Protein AF-A0A0C2MJY9-F1 (afdb_monomer_lite)

pLDDT: mean 87.03, std 12.55, range [32.28, 98.44]

Sequence (397 aa):
MEQVDMSFAERDRANSIAEFRLGKFTVQKLPELDRLFKSKSQKEQYEIYSFAIYNKSLPKELYQYFVQQLGSPLKNRQGSFDYVANQSDYYTIPFFEAIHSQNLTALQVFIDAIQASSDAERKQAQDIVYAAPAQWTGLEHTFAQPVDVNYERPTHPDSVIKQAELLLSAFPELAKTQTGAAIIDRTIQNADVRAMRLFAKYSQPGSEILTAASYVLGGETEDFVDILKKQPSLLRQQIDIGKYYSGSTNLIFYVVMFGKKDIIQQVIPRINWQDPELYYNKGNSLILAYAARRVKNAFHNASLETNKDAVEIFTLLLNTQLRNQPNIPDRQLWEIAADEFYRSHWPNTGERFNDEAIRSICHSDIGPQFLRYIDTLDKNDNEAVKSRVSGIKKACH

Organism: Thelohanellus kitauei (NCBI:txid669202)

Secondary structure (DSSP, 8-state):
-------HHHHHHHHHHHHT-GGG--GGGHHHHHHHHHTS-HHHHHHHHHHHHH-TTS-HHHHHHHHHHH--TT--TTS-S-TTTTT--GGGSHHHHHHHTT-HHHHHHHHHHHHTS-HHHHHHHHHHHHHS-HHHH-HHHHHSSPP--SS------HHHHHHHHHHHHH-GGGGB-TTS-BHHHHHHHTT-HHHHHHHTTT---SSHHHHHHHHHHHT-HHHHHHHHHH-GGGGGSEE---TTSSS-EEHHHHHHHH--HHHHHHHGGGS-TT-GGGEEGGGEEHHHHHHHHHHHHHHTT-SSS-HHHHHHHHHHHHHHHHHH-----HHHHHHIIIIISEE---TTS--EE-HHHHHHHHTSTTHHHHHHHHHHHTT---HHHHHHHHHHHHHH-

Structure (mmCIF, N/CA/C/O backbone):
data_AF-A0A0C2MJY9-F1
#
_entry.id   AF-A0A0C2MJY9-F1
#
loop_
_atom_site.group_PDB
_atom_site.id
_atom_site.type_symbol
_atom_site.label_atom_id
_atom_site.label_alt_id
_atom_site.label_comp_id
_atom_site.label_asym_id
_atom_site.label_entity_id
_atom_site.label_seq_id
_atom_site.pdbx_PDB_ins_code
_atom_site.Cartn_x
_atom_site.Cartn_y
_atom_site.Cartn_z
_atom_site.occupancy
_atom_site.B_iso_or_equiv
_atom_site.auth_seq_id
_atom_site.auth_comp_id
_atom_site.auth_asym_id
_atom_site.auth_atom_id
_atom_site.pdbx_PDB_model_num
ATOM 1 N N . MET A 1 1 ? 21.615 -17.658 37.527 1.00 35.75 1 MET A N 1
ATOM 2 C CA . MET A 1 1 ? 20.258 -17.509 36.969 1.00 35.75 1 MET A CA 1
ATOM 3 C C . MET A 1 1 ? 19.433 -16.901 38.088 1.00 35.75 1 MET A C 1
ATOM 5 O O . MET A 1 1 ? 19.021 -17.627 38.982 1.00 35.75 1 MET A O 1
ATOM 9 N N . GLU A 1 2 ? 19.383 -15.571 38.157 1.00 32.28 2 GLU A N 1
ATOM 10 C CA . GLU A 1 2 ? 18.676 -14.870 39.236 1.00 32.28 2 GLU A CA 1
ATOM 11 C C . GLU A 1 2 ? 17.177 -15.154 39.114 1.00 32.28 2 GLU A C 1
ATOM 13 O O . GLU A 1 2 ? 16.559 -14.856 38.091 1.00 32.28 2 GLU A O 1
ATOM 18 N N . GLN A 1 3 ? 16.604 -15.785 40.140 1.00 36.78 3 GLN A N 1
ATOM 19 C CA . GLN A 1 3 ? 15.161 -15.814 40.331 1.00 36.78 3 GLN A CA 1
ATOM 20 C C . GLN A 1 3 ? 14.728 -14.381 40.631 1.00 36.78 3 GLN A C 1
ATOM 22 O O . GLN A 1 3 ? 15.015 -13.857 41.703 1.00 36.78 3 GLN A O 1
ATOM 27 N N . VAL A 1 4 ? 14.062 -13.744 39.670 1.00 39.12 4 VAL A N 1
ATOM 28 C CA . VAL A 1 4 ? 13.346 -12.494 39.918 1.00 39.12 4 VAL A CA 1
ATOM 29 C C . VAL A 1 4 ? 12.222 -12.824 40.898 1.00 39.12 4 VAL A C 1
ATOM 31 O O . VAL A 1 4 ? 11.261 -13.515 40.551 1.00 39.12 4 VAL A O 1
ATOM 34 N N . ASP A 1 5 ? 12.388 -12.407 42.149 1.00 45.47 5 ASP A N 1
ATOM 35 C CA . ASP A 1 5 ? 11.431 -12.669 43.217 1.00 45.47 5 ASP A CA 1
ATOM 36 C C . ASP A 1 5 ? 10.202 -11.771 42.997 1.00 45.47 5 ASP A C 1
ATOM 38 O O . ASP A 1 5 ? 10.199 -10.590 43.336 1.00 45.47 5 ASP A O 1
ATOM 42 N N . MET A 1 6 ? 9.172 -12.315 42.338 1.00 52.69 6 MET A N 1
ATOM 43 C CA . MET A 1 6 ? 7.881 -11.632 42.172 1.00 52.69 6 MET A CA 1
ATOM 44 C C . MET A 1 6 ? 7.324 -11.234 43.538 1.00 52.69 6 MET A C 1
ATOM 46 O O . MET A 1 6 ? 7.248 -12.072 44.444 1.00 52.69 6 MET A O 1
ATOM 50 N N . SER A 1 7 ? 6.861 -9.991 43.653 1.00 65.75 7 SER A N 1
ATOM 51 C CA . SER A 1 7 ? 6.202 -9.506 44.864 1.00 65.75 7 SER A CA 1
ATOM 52 C C . SER A 1 7 ? 4.927 -10.306 45.166 1.00 65.75 7 SER A C 1
ATOM 54 O O . SER A 1 7 ? 4.311 -10.907 44.282 1.00 65.75 7 SER A O 1
ATOM 56 N N . PHE A 1 8 ? 4.491 -10.304 46.429 1.00 58.56 8 PHE A N 1
ATOM 57 C CA . PHE A 1 8 ? 3.276 -11.012 46.852 1.00 58.56 8 PHE A CA 1
ATOM 58 C C . PHE A 1 8 ? 2.037 -10.567 46.051 1.00 58.56 8 PHE A C 1
ATOM 60 O O . PHE A 1 8 ? 1.254 -11.399 45.605 1.00 58.56 8 PHE A O 1
ATOM 67 N N . ALA A 1 9 ? 1.925 -9.264 45.769 1.00 57.81 9 ALA A N 1
ATOM 68 C CA . ALA A 1 9 ? 0.845 -8.702 44.960 1.00 57.81 9 ALA A CA 1
ATOM 69 C C . ALA A 1 9 ? 0.880 -9.179 43.495 1.00 57.81 9 ALA A C 1
ATOM 71 O O . ALA A 1 9 ? -0.170 -9.408 42.898 1.00 57.81 9 ALA A O 1
ATOM 72 N N . GLU A 1 10 ? 2.067 -9.360 42.909 1.00 58.56 10 GLU A N 1
ATOM 73 C CA . GLU A 1 10 ? 2.211 -9.899 41.549 1.00 58.56 10 GLU A CA 1
ATOM 74 C C . GLU A 1 10 ? 1.902 -11.398 41.489 1.00 58.56 10 GLU A C 1
ATOM 76 O O . GLU A 1 10 ? 1.280 -11.849 40.525 1.00 58.56 10 GLU A O 1
ATOM 81 N N . ARG A 1 11 ? 2.261 -12.164 42.531 1.00 58.53 11 ARG A N 1
ATOM 82 C CA . ARG A 1 11 ? 1.883 -13.584 42.647 1.00 58.53 11 ARG A CA 1
ATOM 83 C C . ARG A 1 11 ? 0.377 -13.760 42.806 1.00 58.53 11 ARG A C 1
ATOM 85 O O . ARG A 1 11 ? -0.202 -14.566 42.083 1.00 58.53 11 ARG A O 1
ATOM 92 N N . ASP A 1 12 ? -0.265 -13.000 43.688 1.00 60.72 12 ASP A N 1
ATOM 93 C CA . ASP A 1 12 ? -1.720 -13.062 43.881 1.00 60.72 12 ASP A CA 1
ATOM 94 C C . ASP A 1 12 ? -2.476 -12.657 42.615 1.00 60.72 12 ASP A C 1
ATOM 96 O O . ASP A 1 12 ? -3.435 -13.321 42.218 1.00 60.72 12 ASP A O 1
ATOM 100 N N . ARG A 1 13 ? -1.984 -11.635 41.909 1.00 63.66 13 ARG A N 1
ATOM 101 C CA . ARG A 1 13 ? -2.496 -11.236 40.597 1.00 63.66 13 ARG A CA 1
ATOM 102 C C . ARG A 1 13 ? -2.381 -12.357 39.562 1.00 63.66 13 ARG A C 1
ATOM 104 O O . ARG A 1 13 ? -3.368 -12.693 38.907 1.00 63.66 13 ARG A O 1
ATOM 111 N N . ALA A 1 14 ? -1.199 -12.957 39.418 1.00 65.69 14 ALA A N 1
ATOM 112 C CA . ALA A 1 14 ? -0.974 -14.057 38.482 1.00 65.69 14 ALA A CA 1
ATOM 113 C C . ALA A 1 14 ? -1.850 -15.278 38.812 1.00 65.69 14 ALA A C 1
ATOM 115 O O . ALA A 1 14 ? -2.418 -15.891 37.907 1.00 65.69 14 ALA A O 1
ATOM 116 N N . ASN A 1 15 ? -2.023 -15.586 40.100 1.00 66.25 15 ASN A N 1
ATOM 117 C CA . ASN A 1 15 ? -2.886 -16.665 40.573 1.00 66.25 15 ASN A CA 1
ATOM 118 C C . ASN A 1 15 ? -4.373 -16.380 40.301 1.00 66.25 15 ASN A C 1
ATOM 120 O O . ASN A 1 15 ? -5.078 -17.271 39.824 1.00 66.25 15 ASN A O 1
ATOM 124 N N . SER A 1 16 ? -4.837 -15.144 40.530 1.00 65.25 16 SER A N 1
ATOM 125 C CA . SER A 1 16 ? -6.223 -14.726 40.264 1.00 65.25 16 SER A CA 1
ATOM 126 C C . SER A 1 16 ? -6.565 -14.836 38.775 1.00 65.25 16 SER A C 1
ATOM 128 O O . SER A 1 16 ? -7.633 -15.327 38.427 1.00 65.25 16 SER A O 1
ATOM 130 N N . ILE A 1 17 ? -5.636 -14.484 37.878 1.00 69.06 17 ILE A N 1
ATOM 131 C CA . ILE A 1 17 ? -5.809 -14.644 36.423 1.00 69.06 17 ILE A CA 1
ATOM 132 C C . ILE A 1 17 ? -5.738 -16.124 36.006 1.00 69.06 17 ILE A C 1
ATOM 134 O O . ILE A 1 17 ? -6.533 -16.581 35.179 1.00 69.06 17 ILE A O 1
ATOM 138 N N . ALA A 1 18 ? -4.811 -16.898 36.580 1.00 72.94 18 ALA A N 1
ATOM 139 C CA . ALA A 1 18 ? -4.643 -18.319 36.269 1.00 72.94 18 ALA A CA 1
ATOM 140 C C . ALA A 1 18 ? -5.887 -19.157 36.618 1.00 72.94 18 ALA A C 1
ATOM 142 O O . ALA A 1 18 ? -6.177 -20.142 35.929 1.00 72.94 18 ALA A O 1
ATOM 143 N N . GLU A 1 19 ? -6.652 -18.746 37.635 1.00 76.56 19 GLU A N 1
ATOM 144 C CA . GLU A 1 19 ? -7.914 -19.371 38.046 1.00 76.56 19 GLU A CA 1
ATOM 145 C C . GLU A 1 19 ? -8.946 -19.424 36.905 1.00 76.56 19 GLU A C 1
ATOM 147 O O . GLU A 1 19 ? -9.644 -20.426 36.749 1.00 76.56 19 GLU A O 1
ATOM 152 N N . PHE A 1 20 ? -8.968 -18.417 36.023 1.00 77.44 20 PHE A N 1
ATOM 153 C CA . PHE A 1 20 ? -9.896 -18.356 34.886 1.00 77.44 20 PHE A CA 1
ATOM 154 C C . PHE A 1 20 ? -9.552 -19.330 33.757 1.00 77.44 20 PHE A C 1
ATOM 156 O O . PHE A 1 20 ? -10.371 -19.542 32.862 1.00 77.44 20 PHE A O 1
ATOM 163 N N . ARG A 1 21 ? -8.348 -19.928 33.772 1.00 78.19 2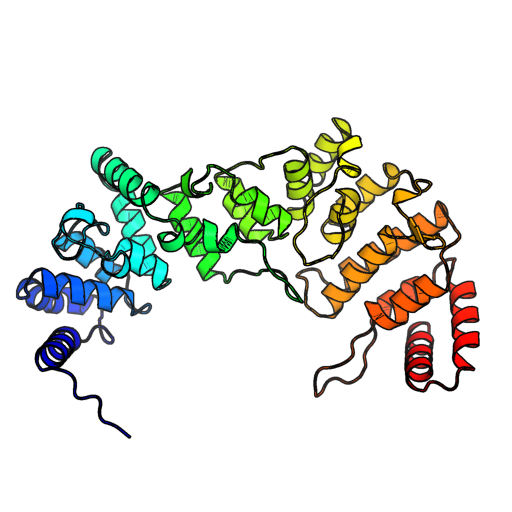1 ARG A N 1
ATOM 164 C CA . ARG A 1 21 ? -7.884 -20.935 32.797 1.00 78.19 21 ARG A CA 1
ATOM 165 C C . ARG A 1 21 ? -8.229 -20.571 31.347 1.00 78.19 21 ARG A C 1
ATOM 167 O O . ARG A 1 21 ? -8.611 -21.442 30.564 1.00 78.19 21 ARG A O 1
ATOM 174 N N . LEU A 1 22 ? -8.075 -19.295 30.982 1.00 79.19 22 LEU A N 1
ATOM 175 C CA . LEU A 1 22 ? -8.565 -18.747 29.712 1.00 79.19 22 LEU A CA 1
ATOM 176 C C . LEU A 1 22 ? -8.031 -19.506 28.488 1.00 79.19 22 LEU A C 1
ATOM 178 O O . LEU A 1 22 ? -8.773 -19.735 27.542 1.00 79.19 22 LEU A O 1
ATOM 182 N N . GLY A 1 23 ? -6.800 -20.027 28.536 1.00 74.06 23 GLY A N 1
ATOM 183 C CA . GLY A 1 23 ? -6.241 -20.877 27.471 1.00 74.06 23 GLY A CA 1
ATOM 184 C C . GLY A 1 23 ? -6.976 -22.208 27.217 1.00 74.06 23 GLY A C 1
ATOM 185 O O . GLY A 1 23 ? -6.663 -22.898 26.255 1.00 74.06 23 GLY A O 1
ATOM 186 N N . LYS A 1 24 ? -7.938 -22.590 28.066 1.00 80.69 24 LYS A N 1
ATOM 187 C CA . LYS A 1 24 ? -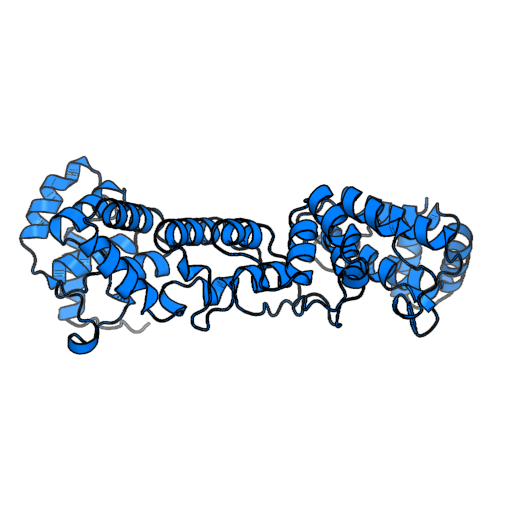8.819 -23.765 27.912 1.00 80.69 24 LYS A CA 1
ATOM 188 C C . LYS A 1 24 ? -10.301 -23.370 27.887 1.00 80.69 24 LYS A C 1
ATOM 190 O O . LYS A 1 24 ? -11.165 -24.209 28.190 1.00 80.69 24 LYS A O 1
ATOM 195 N N . PHE A 1 25 ? -10.592 -22.096 27.629 1.00 85.31 25 PHE A N 1
ATOM 196 C CA . PHE A 1 25 ? -11.954 -21.591 27.570 1.00 85.31 25 PHE A CA 1
ATOM 197 C C . PHE A 1 25 ? -12.706 -22.196 26.380 1.00 85.31 25 PHE A C 1
ATOM 199 O O . PHE A 1 25 ? -12.182 -22.318 25.276 1.00 85.31 25 PHE A O 1
ATOM 206 N N . THR A 1 26 ? -13.959 -22.556 26.627 1.00 85.19 26 THR A N 1
ATOM 207 C CA . THR A 1 26 ? -14.946 -22.964 25.626 1.00 85.19 26 THR A CA 1
ATOM 208 C C . THR A 1 26 ? -16.248 -22.250 25.967 1.00 85.19 26 THR A C 1
ATOM 210 O O . THR A 1 26 ? -16.519 -22.017 27.144 1.00 85.19 26 THR A O 1
ATOM 213 N N . VAL A 1 27 ? -17.092 -21.942 24.979 1.00 86.44 27 VAL A N 1
ATOM 214 C CA . VAL A 1 27 ? -18.352 -21.192 25.200 1.00 86.44 27 VAL A CA 1
ATOM 215 C C . VAL A 1 27 ? -19.245 -21.845 26.271 1.00 86.44 27 VAL A C 1
ATOM 217 O O . VAL A 1 27 ? -19.872 -21.162 27.070 1.00 86.44 27 VAL A O 1
ATOM 220 N N . GLN A 1 28 ? -19.226 -23.176 26.372 1.00 88.12 28 GLN A N 1
ATOM 221 C CA . GLN A 1 28 ? -19.952 -23.951 27.390 1.00 88.12 28 GLN A CA 1
ATOM 222 C C . GLN A 1 28 ? -19.535 -23.633 28.840 1.00 88.12 28 GLN A C 1
ATOM 224 O O . GLN A 1 28 ? -20.309 -23.874 29.760 1.00 88.12 28 GLN A O 1
ATOM 229 N N . LYS A 1 29 ? -18.329 -23.091 29.056 1.00 86.88 29 LYS A N 1
ATOM 230 C CA . LYS A 1 29 ? -17.807 -22.698 30.375 1.00 86.88 29 LYS A CA 1
ATOM 231 C C . LYS A 1 29 ? -18.149 -21.259 30.758 1.00 86.88 29 LYS A C 1
ATOM 233 O O . LYS A 1 29 ? -17.770 -20.822 31.841 1.00 86.88 29 LYS A O 1
ATOM 238 N N . LEU A 1 30 ? -18.865 -20.518 29.908 1.00 88.12 30 LEU A N 1
ATOM 239 C CA . LEU A 1 30 ? -19.247 -19.135 30.196 1.00 88.12 30 LEU A CA 1
ATOM 240 C C . LEU A 1 30 ? -20.010 -18.978 31.530 1.00 88.12 30 LEU A C 1
ATOM 242 O O . LEU A 1 30 ? -19.692 -18.037 32.245 1.00 88.12 30 LEU A O 1
ATOM 246 N N . PRO A 1 31 ? -20.922 -19.886 31.948 1.00 89.06 31 PRO A N 1
ATOM 247 C CA . PRO A 1 31 ? -21.583 -19.768 33.253 1.00 89.06 31 PRO A CA 1
ATOM 248 C C . PRO A 1 31 ? -20.632 -19.903 34.455 1.00 89.06 31 PRO A C 1
ATOM 250 O O . PRO A 1 31 ? -20.788 -19.207 35.456 1.00 89.06 31 PRO A O 1
ATOM 253 N N . GLU A 1 32 ? -19.634 -20.790 34.367 1.00 87.19 32 GLU A N 1
ATOM 254 C CA . GLU A 1 32 ? -18.610 -20.947 35.410 1.00 87.19 32 GLU A CA 1
ATOM 255 C C . GLU A 1 32 ? -17.721 -19.701 35.479 1.00 87.19 32 GLU A C 1
ATOM 257 O O . GLU A 1 32 ? -17.472 -19.174 36.567 1.00 87.19 32 GLU A O 1
ATOM 262 N N . LEU A 1 33 ? -17.309 -19.202 34.308 1.00 89.50 33 LEU A N 1
ATOM 263 C CA . LEU A 1 33 ? -16.560 -17.960 34.181 1.00 89.50 33 LEU A CA 1
ATOM 264 C C . LEU A 1 33 ? -17.351 -16.778 34.744 1.00 89.50 33 LEU A C 1
ATOM 266 O O . LEU A 1 33 ? -16.777 -15.996 35.489 1.00 89.50 33 LEU A O 1
ATOM 270 N N . ASP A 1 34 ? -18.652 -16.674 34.460 1.00 92.44 34 ASP A N 1
ATOM 271 C CA . ASP A 1 34 ? -19.498 -15.572 34.928 1.00 92.44 34 ASP A CA 1
ATOM 272 C C . ASP A 1 34 ? -19.571 -15.503 36.453 1.00 92.44 34 ASP A C 1
ATOM 274 O O . ASP A 1 34 ? -19.386 -14.439 37.046 1.00 92.44 34 ASP A O 1
ATOM 278 N N . ARG A 1 35 ? -19.761 -16.658 37.101 1.00 90.44 35 ARG A N 1
ATOM 279 C CA . ARG A 1 35 ? -19.775 -16.744 38.564 1.00 90.44 35 ARG A CA 1
ATOM 280 C C . ARG A 1 35 ? -18.451 -16.269 39.165 1.00 90.44 35 ARG A C 1
ATOM 282 O O . ARG A 1 35 ? -18.460 -15.499 40.124 1.00 90.44 35 ARG A O 1
ATOM 289 N N . LEU A 1 36 ? -17.324 -16.729 38.616 1.00 88.94 36 LEU A N 1
ATOM 290 C CA . LEU A 1 36 ? -15.995 -16.330 39.081 1.00 88.94 36 LEU A CA 1
ATOM 291 C C . LEU A 1 36 ? -15.747 -14.845 38.810 1.00 88.94 36 LEU A C 1
ATOM 293 O O . LEU A 1 36 ? -15.344 -14.125 39.715 1.00 88.94 36 LEU A O 1
ATOM 297 N N . PHE A 1 37 ? -16.056 -14.363 37.610 1.00 92.06 37 PHE A N 1
ATOM 298 C CA . PHE A 1 37 ? -15.829 -12.985 37.186 1.00 92.06 37 PHE A CA 1
ATOM 299 C C . PHE A 1 37 ? -16.582 -11.983 38.068 1.00 92.06 37 PHE A C 1
ATOM 301 O O . PHE A 1 37 ? -15.999 -11.007 38.540 1.00 92.06 37 PHE A O 1
ATOM 308 N N . LYS A 1 38 ? -17.850 -12.263 38.389 1.00 93.12 38 LYS A N 1
ATOM 309 C CA . LYS A 1 38 ? -18.675 -11.417 39.268 1.00 93.12 38 LYS A CA 1
ATOM 310 C C . LYS A 1 38 ? -18.222 -11.396 40.727 1.00 93.12 38 LYS A C 1
ATOM 312 O O . LYS A 1 38 ? -18.538 -10.444 41.430 1.00 93.12 38 LYS A O 1
ATOM 317 N N . SER A 1 39 ? -17.487 -12.410 41.187 1.00 90.56 39 SER A N 1
ATOM 318 C CA . SER A 1 39 ? -16.910 -12.411 42.540 1.00 90.56 39 SER A CA 1
ATOM 319 C C . SER A 1 39 ? -15.646 -11.557 42.684 1.00 90.56 39 SER A C 1
ATOM 321 O O . SER A 1 39 ? -15.198 -11.327 43.806 1.00 90.56 39 SER A O 1
ATOM 323 N N . LYS A 1 40 ? -15.060 -11.097 41.572 1.00 90.44 40 LYS A N 1
ATOM 324 C CA . LYS A 1 40 ? -13.832 -10.297 41.571 1.00 90.44 40 LYS A CA 1
ATOM 325 C C 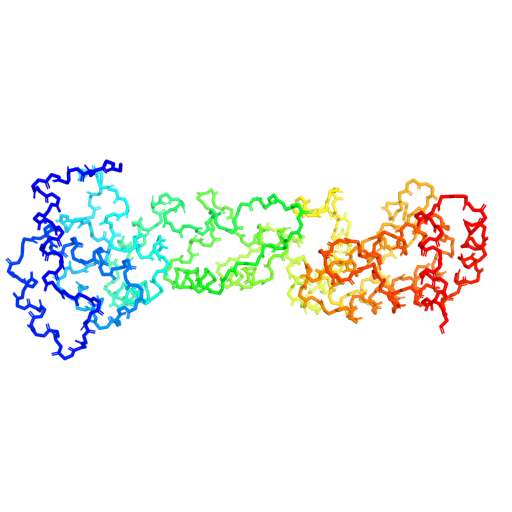. LYS A 1 40 ? -14.143 -8.810 41.704 1.00 90.44 40 LYS A C 1
ATOM 327 O O . LYS A 1 40 ? -15.217 -8.346 41.320 1.00 90.44 40 LYS A O 1
ATOM 332 N N . SER A 1 41 ? -13.180 -8.048 42.215 1.00 88.94 41 SER A N 1
ATOM 333 C CA . SER A 1 41 ? -13.252 -6.586 42.194 1.00 88.94 41 SER A CA 1
ATOM 334 C C . SER A 1 41 ? -13.234 -6.053 40.756 1.00 88.94 41 SER A C 1
ATOM 336 O O . SER A 1 41 ? -12.735 -6.709 39.842 1.00 88.94 41 SER A O 1
ATOM 338 N N . GLN A 1 42 ? -13.719 -4.827 40.540 1.00 87.06 42 GLN A N 1
ATOM 339 C CA . GLN A 1 42 ? -13.705 -4.195 39.213 1.00 87.06 42 GLN A CA 1
ATOM 340 C C . GLN A 1 42 ? -12.293 -4.152 38.603 1.00 87.06 42 GLN A C 1
ATOM 342 O O . GLN A 1 42 ? -12.112 -4.431 37.421 1.00 87.06 42 GLN A O 1
ATOM 347 N N . LYS A 1 43 ? -11.272 -3.858 39.417 1.00 84.38 43 LYS A N 1
ATOM 348 C CA . LYS A 1 43 ? -9.876 -3.845 38.964 1.00 84.38 43 LYS A CA 1
ATOM 349 C C . LYS A 1 43 ? -9.450 -5.218 38.439 1.00 84.38 43 LYS A C 1
ATOM 351 O O . LYS A 1 43 ? -8.900 -5.305 37.346 1.00 84.38 43 LYS A O 1
ATOM 356 N N . GLU A 1 44 ? -9.736 -6.281 39.186 1.00 87.38 44 GLU A N 1
ATOM 357 C CA . GLU A 1 44 ? -9.427 -7.655 38.774 1.00 87.38 44 GLU A CA 1
ATOM 358 C C . GLU A 1 44 ? -10.207 -8.067 37.517 1.00 87.38 44 GLU A C 1
ATOM 360 O O . GLU A 1 44 ? -9.635 -8.689 36.627 1.00 87.38 44 GLU A O 1
ATOM 365 N N . GLN A 1 45 ? -11.480 -7.674 37.396 1.00 91.12 45 GLN A N 1
ATOM 366 C CA . GLN A 1 45 ? -12.288 -7.907 36.193 1.00 91.12 45 GLN A CA 1
ATOM 367 C C . GLN A 1 45 ? -11.631 -7.315 34.939 1.00 91.12 45 GLN A C 1
ATOM 369 O O . GLN A 1 45 ? -11.524 -7.993 33.916 1.00 91.12 45 GLN A O 1
ATOM 374 N N . TYR A 1 46 ? -11.134 -6.080 35.023 1.00 89.19 46 TYR A N 1
ATOM 375 C CA . TYR A 1 46 ? -10.403 -5.459 33.918 1.00 89.19 46 TYR A CA 1
ATOM 376 C C . TYR A 1 46 ? -9.041 -6.109 33.662 1.00 89.19 46 TYR A C 1
ATOM 378 O O . TYR A 1 46 ? -8.630 -6.215 32.512 1.00 89.19 46 TYR A O 1
ATOM 386 N N . GLU A 1 47 ? -8.340 -6.590 34.689 1.00 86.06 47 GLU A N 1
ATOM 387 C CA . GLU A 1 47 ? -7.083 -7.322 34.490 1.00 86.06 47 GLU A CA 1
ATOM 388 C C . GLU A 1 47 ? -7.294 -8.654 33.755 1.00 86.06 47 GLU A C 1
ATOM 390 O O . GLU A 1 47 ? -6.501 -9.004 32.879 1.00 86.06 47 GLU A O 1
ATOM 395 N N . ILE A 1 48 ? -8.385 -9.365 34.053 1.00 89.88 48 ILE A N 1
ATOM 396 C CA . ILE A 1 48 ? -8.795 -10.578 33.329 1.00 89.88 48 ILE A CA 1
ATOM 397 C C . ILE A 1 48 ? -9.145 -10.238 31.876 1.00 89.88 48 ILE A C 1
ATOM 399 O O . ILE A 1 48 ? -8.754 -10.968 30.964 1.00 89.88 48 ILE A O 1
ATOM 403 N N . TYR A 1 49 ? -9.847 -9.123 31.656 1.00 91.62 49 TYR A N 1
ATOM 404 C CA . TYR A 1 49 ? -10.209 -8.648 30.323 1.00 91.62 49 TYR A CA 1
ATOM 405 C C . TYR A 1 49 ? -8.964 -8.321 29.481 1.00 91.62 49 TYR A C 1
ATOM 407 O O . TYR A 1 49 ? -8.803 -8.874 28.392 1.00 91.62 49 TYR A O 1
ATOM 415 N N . SER A 1 50 ? -8.038 -7.520 30.016 1.00 88.00 50 SER A N 1
ATOM 416 C CA . SER A 1 50 ? -6.737 -7.224 29.399 1.00 88.00 50 SER A CA 1
ATOM 417 C C . SER A 1 50 ? -5.963 -8.504 29.061 1.00 88.00 50 SER A C 1
ATOM 419 O O . SER A 1 50 ? -5.534 -8.713 27.926 1.00 88.00 50 SER A O 1
ATOM 421 N N . PHE A 1 51 ? -5.859 -9.444 30.007 1.00 88.12 51 PHE A N 1
ATOM 422 C CA . PHE A 1 51 ? -5.177 -10.718 29.765 1.00 88.12 51 PHE A CA 1
ATOM 423 C C . PHE A 1 51 ? -5.836 -11.544 28.646 1.00 88.12 51 PHE A C 1
ATOM 425 O O . PHE A 1 51 ? -5.150 -12.170 27.835 1.00 88.12 51 PHE A O 1
ATOM 432 N N . ALA A 1 52 ? -7.168 -11.534 28.563 1.00 91.69 52 ALA A N 1
ATOM 433 C CA . ALA A 1 52 ? -7.896 -12.196 27.486 1.00 91.69 52 ALA A CA 1
ATOM 434 C C . ALA A 1 52 ? -7.617 -11.564 26.110 1.00 91.69 52 ALA A C 1
ATOM 436 O O . ALA A 1 52 ? -7.600 -12.270 25.101 1.00 91.69 52 ALA A O 1
ATOM 437 N N . ILE A 1 53 ? -7.367 -10.255 26.041 1.00 93.31 53 ILE A N 1
ATOM 438 C CA . ILE A 1 53 ? -7.025 -9.564 24.790 1.00 93.31 53 ILE A CA 1
ATOM 439 C C . ILE A 1 53 ? -5.642 -9.991 24.281 1.00 93.31 53 ILE A C 1
ATOM 441 O O . ILE A 1 53 ? -5.480 -10.199 23.076 1.00 93.31 53 ILE A O 1
ATOM 445 N N . TYR A 1 54 ? -4.671 -10.228 25.166 1.00 88.38 54 TYR A N 1
ATOM 446 C CA . TYR A 1 54 ? -3.364 -10.766 24.763 1.00 88.38 54 TYR A CA 1
ATOM 447 C C . TYR A 1 54 ? -3.452 -12.176 24.163 1.00 88.38 54 TYR A C 1
ATOM 449 O O . TYR A 1 54 ? -2.662 -12.537 23.285 1.00 88.38 54 TYR A O 1
ATOM 457 N N . ASN A 1 55 ? -4.427 -12.983 24.591 1.00 87.44 55 ASN A N 1
ATOM 458 C CA . ASN A 1 55 ? -4.641 -14.311 24.031 1.00 87.44 55 ASN A CA 1
ATOM 459 C C . ASN A 1 55 ? -5.528 -14.264 22.774 1.00 87.44 55 ASN A C 1
ATOM 461 O O . ASN A 1 55 ? -6.749 -14.393 22.834 1.00 87.44 55 ASN A O 1
ATOM 465 N N . LYS A 1 56 ? -4.890 -14.182 21.604 1.00 87.69 56 LYS A N 1
ATOM 466 C CA . LYS A 1 56 ? -5.555 -14.077 20.290 1.00 87.69 56 LYS A CA 1
ATOM 467 C C . LYS A 1 56 ? -6.339 -15.324 19.848 1.00 87.69 56 LYS A C 1
ATOM 469 O O . LYS A 1 56 ? -6.950 -15.303 18.785 1.00 87.69 56 LYS A O 1
ATOM 474 N N . SER A 1 57 ? -6.297 -16.417 20.617 1.00 88.44 57 SER A N 1
ATOM 475 C CA . SER A 1 57 ? -7.028 -17.660 20.315 1.00 88.44 57 SER A CA 1
ATOM 476 C C . SER A 1 57 ? -8.425 -17.722 20.936 1.00 88.44 57 SER A C 1
ATOM 478 O O . SER A 1 57 ? -9.171 -18.665 20.672 1.00 88.44 57 SER A O 1
ATOM 480 N N . LEU A 1 58 ? -8.784 -16.745 21.775 1.00 91.94 58 LEU A N 1
ATOM 481 C CA . LEU A 1 58 ? -10.063 -16.765 22.474 1.00 91.94 58 LEU A CA 1
ATOM 482 C C . LEU A 1 58 ? -11.229 -16.434 21.529 1.00 91.94 58 LEU A C 1
ATOM 484 O O . LEU A 1 58 ? -11.085 -15.623 20.608 1.00 91.94 58 LEU A O 1
ATOM 488 N N . PRO A 1 59 ? -12.394 -17.065 21.745 1.00 93.94 59 PRO A N 1
ATOM 489 C CA . PRO A 1 59 ? -13.545 -16.907 20.870 1.00 93.94 59 PRO A CA 1
ATOM 490 C C . PRO A 1 59 ? -14.252 -15.565 21.112 1.00 93.94 59 PRO A C 1
ATOM 492 O O . PRO A 1 59 ? -14.229 -15.019 22.219 1.00 93.94 59 PRO A O 1
ATOM 495 N N . LYS A 1 60 ? -14.929 -15.052 20.077 1.00 96.00 60 LYS A N 1
ATOM 496 C CA . LYS A 1 60 ? -15.625 -13.752 20.109 1.00 96.00 60 LYS A CA 1
ATOM 497 C C . LYS A 1 60 ? -16.649 -13.639 21.242 1.00 96.00 60 LYS A C 1
ATOM 499 O O . LYS A 1 60 ? -16.819 -12.559 21.799 1.00 96.00 60 LYS A O 1
ATOM 504 N N . GLU A 1 61 ? -17.288 -14.747 21.612 1.00 96.12 61 GLU A N 1
ATOM 505 C CA . GLU A 1 61 ? -18.321 -14.822 22.646 1.00 96.12 61 GLU A CA 1
ATOM 506 C C . GLU A 1 61 ? -17.789 -14.373 24.012 1.00 96.12 61 GLU A C 1
ATOM 508 O O . GLU A 1 61 ? -18.525 -13.782 24.799 1.00 96.12 61 GLU A O 1
ATOM 513 N N . LEU A 1 62 ? -16.499 -14.594 24.289 1.00 95.38 62 LEU A N 1
ATOM 514 C CA . LEU A 1 62 ? -15.883 -14.126 25.528 1.00 95.38 62 LEU A CA 1
ATOM 515 C C . LEU A 1 62 ? -15.713 -12.599 25.536 1.00 95.38 62 LEU A C 1
ATOM 517 O O . LEU A 1 62 ? -15.988 -11.951 26.542 1.00 95.38 62 LEU A O 1
ATOM 521 N N . TYR A 1 63 ? -15.303 -12.006 24.414 1.00 96.94 63 TYR A N 1
ATOM 522 C CA . TYR A 1 63 ? -15.195 -10.548 24.302 1.00 96.94 63 TYR A CA 1
ATOM 523 C C . TYR A 1 63 ? -16.575 -9.881 24.342 1.00 96.94 63 TYR A C 1
ATOM 525 O O . TYR A 1 63 ? -16.740 -8.852 24.992 1.00 96.94 63 TYR A O 1
ATOM 533 N N . GLN A 1 64 ? -17.587 -10.502 23.727 1.00 97.25 64 GLN A N 1
ATOM 534 C CA . GLN A 1 64 ? -18.979 -10.052 23.816 1.00 97.25 64 GLN A CA 1
ATOM 535 C C . GLN A 1 64 ? -19.474 -10.079 25.264 1.00 97.25 64 GLN A C 1
ATOM 537 O O . GLN A 1 64 ? -20.100 -9.123 25.713 1.00 97.25 64 GLN A O 1
ATOM 542 N N . TYR A 1 65 ? -19.140 -11.137 26.009 1.00 96.56 65 TYR A N 1
ATOM 543 C CA . TYR A 1 65 ? -19.428 -11.224 27.436 1.00 96.56 65 TYR A CA 1
ATOM 544 C C . TYR A 1 65 ? -18.794 -10.067 28.222 1.00 96.56 65 TYR A C 1
ATOM 546 O O . TYR A 1 65 ? -19.488 -9.412 28.999 1.00 96.56 65 TYR A O 1
ATOM 554 N N . PHE A 1 66 ? -17.513 -9.756 27.999 1.00 96.25 66 PHE A N 1
ATOM 555 C CA . PHE A 1 66 ? -16.866 -8.644 28.703 1.00 96.25 66 PHE A CA 1
ATOM 556 C C . PHE A 1 66 ? -17.521 -7.295 28.402 1.00 96.25 66 PHE A C 1
ATOM 558 O O . PHE A 1 66 ? -17.780 -6.536 29.333 1.00 96.25 66 PHE A O 1
ATOM 565 N N . VAL A 1 67 ? -17.856 -7.015 27.138 1.00 96.69 67 VAL A N 1
ATOM 566 C CA . VAL A 1 67 ? -18.591 -5.795 26.763 1.00 96.69 67 VAL A CA 1
ATOM 567 C C . VAL A 1 67 ? -19.963 -5.741 27.445 1.00 96.69 67 VAL A C 1
ATOM 569 O O . VAL A 1 67 ? -20.362 -4.694 27.945 1.00 96.69 67 VAL A O 1
ATOM 572 N N . GLN A 1 68 ? -20.680 -6.865 27.534 1.00 95.38 68 GLN A N 1
ATOM 573 C CA . GLN A 1 68 ? -21.975 -6.923 28.222 1.00 95.38 68 GLN A CA 1
ATOM 574 C C . GLN A 1 68 ? -21.864 -6.656 29.729 1.00 95.38 68 GLN A C 1
ATOM 576 O O . GLN A 1 68 ? -22.749 -6.019 30.294 1.00 95.38 68 GLN A O 1
ATOM 581 N N . GLN A 1 69 ? -20.805 -7.140 30.389 1.00 95.00 69 GLN A N 1
ATOM 582 C CA . GLN A 1 69 ? -20.636 -6.967 31.838 1.00 95.00 69 GLN A CA 1
ATOM 583 C C . GLN A 1 69 ? -20.022 -5.617 32.226 1.00 95.00 69 GLN A C 1
ATOM 585 O O . GLN A 1 69 ? -20.406 -5.040 33.240 1.00 95.00 69 GLN A O 1
ATOM 590 N N . LEU A 1 70 ? -19.053 -5.119 31.453 1.00 94.00 70 LEU A N 1
ATOM 591 C CA . LEU A 1 70 ? -18.263 -3.929 31.794 1.00 94.00 70 LEU A CA 1
ATOM 592 C C . LEU A 1 70 ? -18.673 -2.675 31.002 1.00 94.00 70 LEU A C 1
ATOM 594 O O . LEU A 1 70 ? -18.282 -1.557 31.356 1.00 94.00 70 LEU A O 1
ATOM 598 N N . GLY A 1 71 ? -19.499 -2.839 29.968 1.00 92.88 71 GLY A N 1
ATOM 599 C CA . GLY A 1 71 ? -19.955 -1.772 29.087 1.00 92.88 71 GLY A CA 1
ATOM 600 C C . GLY A 1 71 ? -18.938 -1.434 27.998 1.00 92.88 71 GLY A C 1
ATOM 601 O O . GLY A 1 71 ? -18.252 -2.306 27.465 1.00 92.88 71 GLY A O 1
ATOM 602 N N . SER A 1 72 ? -18.867 -0.146 27.643 1.00 94.75 72 SER A N 1
ATOM 603 C CA . SER A 1 72 ? -18.022 0.341 26.546 1.00 94.75 72 SER A CA 1
ATOM 604 C C . SER A 1 72 ? -16.560 -0.126 26.677 1.00 94.75 72 SER A C 1
ATOM 606 O O . SER A 1 72 ? -15.954 0.087 27.731 1.00 94.75 72 SER A O 1
ATOM 608 N N . PRO A 1 73 ? -15.953 -0.673 25.603 1.00 96.31 73 PRO A N 1
ATOM 609 C CA . PRO A 1 73 ? -14.555 -1.117 25.595 1.00 96.31 73 PRO A CA 1
ATOM 610 C C . PRO A 1 73 ? -13.549 0.045 25.672 1.00 96.31 73 PRO A C 1
ATOM 612 O O . PRO A 1 73 ? -12.344 -0.187 25.744 1.00 96.31 73 PRO A O 1
ATOM 615 N N . LEU A 1 74 ? -14.029 1.292 25.643 1.00 96.31 74 LEU A N 1
ATOM 616 C CA . LEU A 1 74 ? -13.219 2.493 25.839 1.00 96.31 74 LEU A CA 1
ATOM 617 C C . LEU A 1 74 ? -13.087 2.878 27.318 1.00 96.31 74 LEU A C 1
ATOM 619 O O . LEU A 1 74 ? -12.278 3.727 27.654 1.00 96.31 74 LEU A O 1
ATOM 623 N N . LYS A 1 75 ? -13.841 2.269 28.235 1.00 93.62 75 LYS A N 1
ATOM 624 C CA . LYS A 1 75 ? -13.663 2.558 29.661 1.00 93.62 75 LYS A CA 1
ATOM 625 C C . LYS A 1 75 ? -12.307 2.049 30.155 1.00 93.62 75 LYS A C 1
ATOM 627 O O . LYS A 1 75 ? -11.872 0.956 29.797 1.00 93.62 75 LYS A O 1
ATOM 632 N N . ASN A 1 76 ? -11.653 2.838 31.004 1.00 89.56 76 ASN A N 1
ATOM 633 C CA . ASN A 1 76 ? -10.438 2.420 31.699 1.00 89.56 76 ASN A CA 1
ATOM 634 C C . ASN A 1 76 ? -10.750 1.407 32.818 1.00 89.56 76 ASN A C 1
ATOM 636 O O . ASN A 1 76 ? -11.906 1.071 33.077 1.00 89.56 76 ASN A O 1
ATOM 640 N N . ARG A 1 77 ? -9.719 0.965 33.547 1.00 86.56 77 ARG A N 1
ATOM 641 C CA . ARG A 1 77 ? -9.850 -0.018 34.641 1.00 86.56 77 ARG A CA 1
ATOM 642 C C . ARG A 1 77 ? -10.767 0.417 35.792 1.00 86.56 77 ARG A C 1
ATOM 644 O O . ARG A 1 77 ? -11.221 -0.429 36.558 1.00 86.56 77 ARG A O 1
ATOM 651 N N . GLN A 1 78 ? -11.041 1.715 35.923 1.00 85.75 78 GLN A N 1
ATOM 652 C CA . GLN A 1 78 ? -11.982 2.290 36.888 1.00 85.75 78 GLN A CA 1
ATOM 653 C C . GLN A 1 78 ? -13.411 2.407 36.325 1.00 85.75 78 GLN A C 1
ATOM 655 O O . GLN A 1 78 ? -14.315 2.881 37.010 1.00 85.75 78 GLN A O 1
ATOM 660 N N . GLY A 1 79 ? -13.653 1.976 35.084 1.00 87.75 79 GLY A N 1
ATOM 661 C CA . GLY A 1 79 ? -14.950 2.093 34.418 1.00 87.75 79 GLY A CA 1
ATOM 662 C C . GLY A 1 79 ? -15.274 3.510 33.935 1.00 87.75 79 GLY A C 1
ATOM 663 O O . GLY A 1 79 ? -16.447 3.813 33.706 1.00 87.75 79 GLY A O 1
ATOM 664 N N . SER A 1 80 ? -14.262 4.372 33.799 1.00 89.81 80 SER A N 1
ATOM 665 C CA . SER A 1 80 ? -14.398 5.789 33.456 1.00 89.81 80 SER A CA 1
ATOM 666 C C . SER A 1 80 ? -13.809 6.112 32.080 1.00 89.81 80 SER A C 1
ATOM 668 O O . SER A 1 80 ? -12.926 5.413 31.583 1.00 89.81 80 SER A O 1
ATOM 670 N N . PHE A 1 81 ? -14.297 7.201 31.485 1.00 91.31 81 PHE A N 1
ATOM 671 C CA . PHE A 1 81 ? -13.730 7.822 30.284 1.00 91.31 81 PHE A CA 1
ATOM 672 C C . PHE A 1 81 ? -12.741 8.956 30.612 1.00 91.31 81 PHE A C 1
ATOM 674 O O . PHE A 1 81 ? -12.088 9.481 29.715 1.00 91.31 81 PHE A O 1
ATOM 681 N N . ASP A 1 82 ? -12.619 9.350 31.886 1.00 88.88 82 ASP A N 1
ATOM 682 C CA . ASP A 1 82 ? -11.687 10.396 32.320 1.00 88.88 82 ASP A CA 1
ATOM 683 C C . ASP A 1 82 ? -10.282 9.814 32.517 1.00 88.88 82 ASP A C 1
ATOM 685 O O . ASP A 1 82 ? -9.893 9.402 33.613 1.00 88.88 82 ASP A O 1
ATOM 689 N N . TYR A 1 83 ? -9.525 9.713 31.427 1.00 88.81 83 TYR A N 1
ATOM 690 C CA . TYR A 1 83 ? -8.185 9.127 31.455 1.00 88.81 83 TYR A CA 1
ATOM 691 C C . TYR A 1 83 ? -7.166 10.021 32.160 1.00 88.81 83 TYR A C 1
ATOM 693 O O . TYR A 1 83 ? -6.220 9.506 32.750 1.00 88.81 83 TYR A O 1
ATOM 701 N N . VAL A 1 84 ? -7.357 11.343 32.128 1.00 84.62 84 VAL A N 1
ATOM 702 C CA . VAL A 1 84 ? -6.417 12.303 32.719 1.00 84.62 84 VAL A CA 1
ATOM 703 C C . VAL A 1 84 ? -6.517 12.265 34.238 1.00 84.62 84 VAL A C 1
ATOM 705 O O . VAL A 1 84 ? -5.501 12.054 34.902 1.00 84.62 84 VAL A O 1
ATOM 708 N N . ALA A 1 85 ? -7.725 12.390 34.799 1.00 84.44 85 ALA A N 1
ATOM 709 C CA . ALA A 1 85 ? -7.906 12.344 36.250 1.00 84.44 85 ALA A CA 1
ATOM 710 C C . ALA A 1 85 ? -7.500 10.984 36.835 1.00 84.44 85 ALA A C 1
ATOM 712 O O . ALA A 1 85 ? -6.971 10.913 37.943 1.00 84.44 85 ALA A O 1
ATOM 713 N N . ASN A 1 86 ? -7.690 9.910 36.065 1.00 82.62 86 ASN A N 1
ATOM 714 C CA . ASN A 1 86 ? -7.314 8.557 36.467 1.00 82.62 86 ASN A CA 1
ATOM 715 C C . ASN A 1 86 ? -5.867 8.179 36.118 1.00 82.62 86 ASN A C 1
ATOM 717 O O . ASN A 1 86 ? -5.499 7.026 36.338 1.00 82.62 86 ASN A O 1
ATOM 721 N N . GLN A 1 87 ? -5.071 9.095 35.546 1.00 82.94 87 GLN A N 1
ATOM 722 C CA . GLN A 1 87 ? -3.691 8.844 35.100 1.00 82.94 87 GLN A CA 1
ATOM 723 C C . GLN A 1 87 ? -3.569 7.544 34.281 1.00 82.94 87 GLN A C 1
ATOM 725 O O . GLN A 1 87 ? -2.677 6.724 34.493 1.00 82.94 87 GLN A O 1
ATOM 730 N N . SER A 1 88 ? -4.538 7.309 33.397 1.00 81.69 88 SER A N 1
ATOM 731 C CA . SER A 1 88 ? -4.671 6.046 32.677 1.00 81.69 88 SER A CA 1
ATOM 732 C C . SER A 1 88 ? -3.635 5.931 31.566 1.00 81.69 88 SER A C 1
ATOM 734 O O . SER A 1 88 ? -3.460 6.843 30.760 1.00 81.69 88 SER A O 1
ATOM 736 N N . ASP A 1 89 ? -3.003 4.765 31.490 1.00 83.88 89 ASP A N 1
ATOM 737 C CA . ASP A 1 89 ? -2.222 4.349 30.331 1.00 83.88 89 ASP A CA 1
ATOM 738 C C . ASP A 1 89 ? -3.171 3.731 29.291 1.00 83.88 89 ASP A C 1
ATOM 740 O O . ASP A 1 89 ? -4.036 2.919 29.634 1.00 83.88 89 ASP A O 1
ATOM 744 N N . TYR A 1 90 ? -3.025 4.102 28.019 1.00 85.12 90 TYR A N 1
ATOM 745 C CA . TYR A 1 90 ? -3.839 3.567 26.926 1.00 85.12 90 TYR A CA 1
ATOM 746 C C . TYR A 1 90 ? -3.664 2.046 26.765 1.00 85.12 90 TYR A C 1
ATOM 748 O O . TYR A 1 90 ? -4.609 1.385 26.342 1.00 85.12 90 TYR A O 1
ATOM 756 N N . TYR A 1 91 ? -2.542 1.456 27.211 1.00 83.00 91 TYR A N 1
ATOM 757 C CA . TYR A 1 91 ? -2.385 -0.008 27.314 1.00 83.00 91 TYR A CA 1
ATOM 758 C C . TYR A 1 91 ? -3.342 -0.671 28.314 1.00 83.00 91 TYR A C 1
ATOM 760 O O . TYR A 1 91 ? -3.426 -1.891 28.377 1.00 83.00 91 TYR A O 1
ATOM 768 N N . THR A 1 92 ? -4.049 0.111 29.128 1.00 84.25 92 THR A N 1
ATOM 769 C CA . THR A 1 92 ? -5.005 -0.389 30.125 1.00 84.25 92 THR A CA 1
ATOM 770 C C . THR A 1 92 ? -6.461 -0.216 29.705 1.00 84.25 92 THR A C 1
ATOM 772 O O . THR A 1 92 ? -7.362 -0.582 30.463 1.00 84.25 92 THR A O 1
ATOM 775 N N . ILE A 1 93 ? -6.688 0.343 28.514 1.00 93.38 93 ILE A N 1
ATOM 776 C CA . ILE A 1 93 ? -8.007 0.537 27.920 1.00 93.38 93 ILE A CA 1
ATOM 777 C C . ILE A 1 93 ? -8.225 -0.585 26.891 1.00 93.38 93 ILE A C 1
ATOM 779 O O . ILE A 1 93 ? -7.471 -0.644 25.913 1.00 93.38 93 ILE A O 1
ATOM 783 N N . PRO A 1 94 ? -9.257 -1.438 27.048 1.00 95.88 94 PRO A N 1
ATOM 784 C CA . PRO A 1 94 ? -9.452 -2.631 26.219 1.00 95.88 94 PRO A CA 1
ATOM 785 C C . PRO A 1 94 ? -9.391 -2.371 24.709 1.00 95.88 94 PRO A C 1
ATOM 787 O O . PRO A 1 94 ? -8.752 -3.120 23.971 1.00 95.88 94 PRO A O 1
ATOM 790 N N . PHE A 1 95 ? -10.015 -1.287 24.238 1.00 97.25 95 PHE A N 1
ATOM 791 C CA . PHE A 1 95 ? -10.021 -0.929 22.820 1.00 97.25 95 PHE A CA 1
ATOM 792 C C . PHE A 1 95 ? -8.609 -0.718 22.247 1.00 97.25 95 PHE A C 1
ATOM 794 O O . PHE A 1 95 ? -8.250 -1.338 21.246 1.00 97.25 95 PHE A O 1
ATOM 801 N N . PHE A 1 96 ? -7.785 0.111 22.894 1.00 96.00 96 PHE A N 1
ATOM 802 C CA . PHE A 1 96 ? -6.422 0.399 22.434 1.00 96.00 96 PHE A CA 1
ATOM 803 C C . PHE A 1 96 ? -5.473 -0.781 22.674 1.00 96.00 96 PHE A C 1
ATOM 805 O O . PHE A 1 96 ? -4.590 -1.047 21.858 1.00 96.00 96 PHE A O 1
ATOM 812 N N . GLU A 1 97 ? -5.698 -1.554 23.736 1.00 93.94 97 GLU A N 1
ATOM 813 C CA . GLU A 1 97 ? -4.963 -2.789 24.004 1.00 93.94 97 GLU A CA 1
ATOM 814 C C . GLU A 1 97 ? -5.202 -3.850 22.915 1.00 93.94 97 GLU A C 1
ATOM 816 O O . GLU A 1 97 ? -4.264 -4.552 22.529 1.00 93.94 97 GLU A O 1
ATOM 821 N N . ALA A 1 98 ? -6.414 -3.934 22.350 1.00 96.25 98 ALA A N 1
ATOM 822 C CA . ALA A 1 98 ? -6.715 -4.832 21.233 1.00 96.25 98 ALA A CA 1
ATOM 823 C C . ALA A 1 98 ? -6.009 -4.423 19.932 1.00 96.25 98 ALA A C 1
ATOM 825 O O . ALA A 1 98 ? -5.525 -5.299 19.210 1.00 96.25 98 ALA A O 1
ATOM 826 N N . ILE A 1 99 ? -5.896 -3.115 19.667 1.00 95.56 99 ILE A N 1
ATOM 827 C CA . ILE A 1 99 ? -5.115 -2.567 18.544 1.00 95.56 99 ILE A CA 1
ATOM 828 C C . ILE A 1 99 ? -3.633 -2.904 18.729 1.00 95.56 99 ILE A C 1
ATOM 830 O O . ILE A 1 99 ? -3.004 -3.465 17.831 1.00 95.56 99 ILE A O 1
ATOM 834 N N . HIS A 1 100 ? -3.077 -2.610 19.906 1.00 92.12 100 HIS A N 1
ATOM 835 C CA . HIS A 1 100 ? -1.673 -2.878 20.211 1.00 92.12 100 HIS A CA 1
ATOM 836 C C . HIS A 1 100 ? -1.340 -4.373 20.126 1.00 92.12 100 HIS A C 1
ATOM 838 O O . HIS A 1 100 ? -0.354 -4.773 19.509 1.00 92.12 100 HIS A O 1
ATOM 844 N N . SER A 1 101 ? -2.208 -5.214 20.690 1.00 91.25 101 SER A N 1
ATOM 845 C CA . SER A 1 101 ? -2.054 -6.669 20.676 1.00 91.25 101 SER A CA 1
ATOM 846 C C . SER A 1 101 ? -2.365 -7.287 19.312 1.00 91.25 101 SER A C 1
ATOM 848 O O . SER A 1 101 ? -2.196 -8.495 19.147 1.00 91.25 101 SER A O 1
ATOM 850 N N . GLN A 1 102 ? -2.815 -6.509 18.320 1.00 92.75 102 GLN A N 1
ATOM 851 C CA . GLN A 1 102 ? -3.272 -6.992 17.012 1.00 92.75 102 GLN A CA 1
ATOM 852 C C . GLN A 1 102 ? -4.294 -8.135 17.134 1.00 92.75 102 GLN A C 1
ATOM 854 O O . GLN A 1 102 ? -4.202 -9.155 16.442 1.00 92.75 102 GLN A O 1
ATOM 859 N N . ASN A 1 103 ? -5.231 -8.014 18.076 1.00 95.56 103 ASN A N 1
ATOM 860 C CA . ASN A 1 103 ? -6.284 -9.001 18.288 1.00 95.56 103 ASN A CA 1
ATOM 861 C C . ASN A 1 103 ? -7.532 -8.603 17.490 1.00 95.56 103 ASN A C 1
ATOM 863 O O . ASN A 1 103 ? -8.422 -7.915 17.989 1.00 95.56 103 ASN A O 1
ATOM 867 N N . LEU A 1 104 ? -7.585 -9.053 16.233 1.00 96.88 104 LEU A N 1
ATOM 868 C CA . LEU A 1 104 ? -8.669 -8.720 15.302 1.00 96.88 104 LEU A CA 1
ATOM 869 C C . LEU A 1 104 ? -10.045 -9.193 15.788 1.00 96.88 104 LEU A C 1
ATOM 871 O O . LEU A 1 104 ? -11.037 -8.516 15.539 1.00 96.88 104 LEU A O 1
ATOM 875 N N . THR A 1 105 ? -10.113 -10.326 16.494 1.00 97.31 105 THR A N 1
ATOM 876 C CA . THR A 1 105 ? -11.373 -10.865 17.026 1.00 97.31 105 THR A CA 1
ATOM 877 C C . THR A 1 105 ? -11.950 -9.946 18.099 1.00 97.31 105 THR A C 1
ATOM 879 O O . THR A 1 105 ? -13.130 -9.606 18.041 1.00 97.31 105 THR A O 1
ATOM 882 N N . ALA A 1 106 ? -11.123 -9.518 19.058 1.00 97.88 106 ALA A N 1
ATOM 883 C CA . ALA A 1 106 ? -11.540 -8.574 20.093 1.00 97.88 106 ALA A CA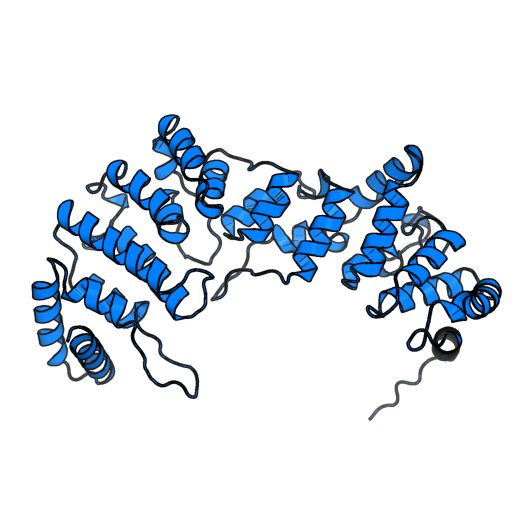 1
ATOM 884 C C . ALA A 1 106 ? -11.915 -7.216 19.482 1.00 97.88 106 ALA A C 1
ATOM 886 O O . ALA A 1 106 ? -12.989 -6.690 19.761 1.00 97.88 106 ALA A O 1
ATOM 887 N N . LEU A 1 107 ? -11.071 -6.690 18.587 1.00 98.06 107 LEU A N 1
ATOM 888 C CA . LEU A 1 107 ? -11.297 -5.396 17.946 1.00 98.06 107 LEU A CA 1
ATOM 889 C C . LEU A 1 107 ? -12.604 -5.360 17.139 1.00 98.06 107 LEU A C 1
ATOM 891 O O . LEU A 1 107 ? -13.348 -4.389 17.253 1.00 98.06 107 LEU A O 1
ATOM 895 N N . GLN A 1 108 ? -12.917 -6.418 16.380 1.00 98.31 108 GLN A N 1
ATOM 896 C CA . GLN A 1 108 ? -14.193 -6.531 15.666 1.00 98.31 108 GLN A CA 1
ATOM 897 C C . GLN A 1 108 ? -15.376 -6.460 16.635 1.00 98.31 108 GLN A C 1
ATOM 899 O O . GLN A 1 108 ? -16.278 -5.657 16.431 1.00 98.31 108 GLN A O 1
ATOM 904 N N . VAL A 1 109 ? -15.353 -7.246 17.718 1.00 98.44 109 VAL A N 1
ATOM 905 C CA . VAL A 1 109 ? -16.427 -7.235 18.726 1.00 98.44 109 VAL A CA 1
ATOM 906 C C . VAL A 1 109 ? -16.605 -5.845 19.336 1.00 98.44 109 VAL A C 1
ATOM 908 O O . VAL A 1 109 ? -17.732 -5.414 19.579 1.00 98.44 109 VAL A O 1
ATOM 911 N N . PHE A 1 110 ? -15.508 -5.131 19.583 1.00 98.31 110 PHE A N 1
ATOM 912 C CA . PHE A 1 110 ? -15.552 -3.791 20.161 1.00 98.31 110 PHE A CA 1
ATOM 913 C C . PHE A 1 110 ? -16.133 -2.767 19.190 1.00 98.31 110 PHE A C 1
ATOM 915 O O . PHE A 1 110 ? -16.945 -1.938 19.597 1.00 98.31 110 PHE A O 1
ATOM 922 N N . ILE A 1 111 ? -15.760 -2.842 17.913 1.00 98.19 111 ILE A N 1
ATOM 923 C CA . ILE A 1 111 ? -16.323 -1.993 16.861 1.00 98.19 111 ILE A CA 1
ATOM 924 C C . ILE A 1 111 ? -17.811 -2.277 16.669 1.00 98.19 111 ILE A C 1
ATOM 926 O O . ILE A 1 111 ? -18.593 -1.329 16.660 1.00 98.19 111 ILE A O 1
ATOM 930 N N . ASP A 1 112 ? -18.213 -3.548 16.606 1.00 98.06 112 ASP A N 1
ATOM 931 C CA . ASP A 1 112 ? -19.620 -3.940 16.474 1.00 98.06 112 ASP A CA 1
ATOM 932 C C . ASP A 1 112 ? -20.452 -3.376 17.634 1.00 98.06 112 ASP A C 1
ATOM 934 O O . ASP A 1 112 ? -21.532 -2.822 17.429 1.00 98.06 112 ASP A O 1
ATOM 938 N N . ALA A 1 113 ? -19.926 -3.462 18.861 1.00 97.44 113 ALA A N 1
ATOM 939 C CA . ALA A 1 113 ? -20.579 -2.916 20.046 1.00 97.44 113 ALA A CA 1
ATOM 940 C C . ALA A 1 113 ? -20.720 -1.387 19.993 1.00 97.44 113 ALA A C 1
ATOM 942 O O . ALA A 1 113 ? -21.771 -0.855 20.345 1.00 97.44 113 ALA A O 1
ATOM 943 N N . ILE A 1 114 ? -19.687 -0.675 19.530 1.00 96.88 114 ILE A N 1
ATOM 944 C CA . ILE A 1 114 ? -19.736 0.782 19.356 1.00 96.88 114 ILE A CA 1
ATOM 945 C C . ILE A 1 114 ? -20.745 1.147 18.261 1.00 96.88 114 ILE A C 1
ATOM 947 O O . ILE A 1 114 ? -21.590 2.012 18.472 1.00 96.88 114 ILE A O 1
ATOM 951 N N . GLN A 1 115 ? -20.720 0.475 17.112 1.00 95.56 115 GLN A N 1
ATOM 952 C CA . GLN A 1 115 ? -21.635 0.755 16.004 1.00 95.56 115 GLN A CA 1
ATOM 953 C C . GLN A 1 115 ? -23.098 0.479 16.374 1.00 95.56 115 GLN A C 1
ATOM 955 O O . GLN A 1 115 ? -23.970 1.252 15.977 1.00 95.56 115 GLN A O 1
ATOM 960 N N . ALA A 1 116 ? -23.365 -0.552 17.181 1.00 95.44 116 ALA A N 1
ATOM 961 C CA . ALA A 1 116 ? -24.701 -0.888 17.673 1.00 95.44 116 ALA A CA 1
ATOM 962 C C . ALA A 1 116 ? -25.212 0.020 18.813 1.00 95.44 116 ALA A C 1
ATOM 964 O O . ALA A 1 116 ? -26.384 -0.078 19.180 1.00 95.44 116 ALA A O 1
ATOM 965 N N . SER A 1 117 ? -24.364 0.887 19.379 1.00 95.25 117 SER A N 1
ATOM 966 C CA . SER A 1 117 ? -24.720 1.773 20.498 1.00 95.25 117 SER A CA 1
ATOM 967 C C . SER A 1 117 ? -25.605 2.960 20.078 1.00 95.25 117 SER A C 1
ATOM 969 O O . SER A 1 117 ? -25.942 3.134 18.903 1.00 95.25 117 SER A O 1
ATOM 971 N N . SER A 1 118 ? -26.032 3.783 21.037 1.00 96.50 118 SER A N 1
ATOM 972 C CA . SER A 1 118 ? -26.788 5.009 20.744 1.00 96.50 118 SER A CA 1
ATOM 973 C C . SER A 1 118 ? -25.937 6.060 20.010 1.00 96.50 118 SER A C 1
ATOM 975 O O . SER A 1 118 ? -24.710 6.023 20.048 1.00 96.50 118 SER A O 1
ATOM 977 N N . ASP A 1 119 ? -26.570 7.052 19.370 1.00 96.31 119 ASP A N 1
ATOM 978 C CA . ASP A 1 119 ? -25.843 8.162 18.722 1.00 96.31 119 ASP A CA 1
ATOM 979 C C . ASP A 1 119 ? -24.919 8.914 19.689 1.00 96.31 119 ASP A C 1
ATOM 981 O O . ASP A 1 119 ? -23.811 9.304 19.320 1.00 96.31 119 ASP A O 1
ATOM 985 N N . ALA A 1 120 ? -25.358 9.098 20.938 1.00 96.31 120 ALA A N 1
ATOM 986 C CA . ALA A 1 120 ? -24.571 9.766 21.968 1.00 96.31 120 ALA A CA 1
ATOM 987 C C . ALA A 1 120 ? -23.322 8.955 22.348 1.00 96.31 120 ALA A C 1
ATOM 989 O O . ALA A 1 120 ? -22.236 9.520 22.468 1.00 96.31 120 ALA A O 1
ATOM 990 N N . GLU A 1 121 ? -23.457 7.635 22.486 1.00 94.94 121 GLU A N 1
ATOM 991 C CA . GLU A 1 121 ? -22.337 6.736 22.785 1.00 94.94 121 GLU A CA 1
ATOM 992 C C . GLU A 1 121 ? -21.374 6.615 21.601 1.00 94.94 121 GLU A C 1
ATOM 994 O O . GLU A 1 121 ? -20.159 6.666 21.797 1.00 94.94 121 GLU A O 1
ATOM 999 N N . ARG A 1 122 ? -21.890 6.544 20.366 1.00 95.94 122 ARG A N 1
ATOM 1000 C CA . ARG A 1 122 ? -21.065 6.600 19.149 1.00 95.94 122 ARG A CA 1
ATOM 1001 C C . ARG A 1 122 ? -20.265 7.891 19.073 1.00 95.94 122 ARG A C 1
ATOM 1003 O O . ARG A 1 122 ? -19.068 7.842 18.799 1.00 95.94 122 ARG A O 1
ATOM 1010 N N . LYS A 1 123 ? -20.900 9.033 19.345 1.00 96.19 123 LYS A N 1
ATOM 1011 C CA . LYS A 1 123 ? -20.217 10.328 19.360 1.00 96.19 123 LYS A CA 1
ATOM 1012 C C . LYS A 1 123 ? -19.143 10.386 20.445 1.00 96.19 123 LYS A C 1
ATOM 1014 O O . LYS A 1 123 ? -18.019 10.771 20.154 1.00 96.19 123 LYS A O 1
ATOM 1019 N N . GLN A 1 124 ? -19.443 9.923 21.658 1.00 95.69 124 GLN A N 1
ATOM 1020 C CA . GLN A 1 124 ? -18.447 9.839 22.727 1.00 95.69 124 GLN A CA 1
ATOM 1021 C C . GLN A 1 124 ? -17.262 8.943 22.335 1.00 95.69 124 GLN A C 1
ATOM 1023 O O . GLN A 1 124 ? -16.113 9.292 22.597 1.00 95.69 124 GLN A O 1
ATOM 1028 N N . ALA A 1 125 ? -17.519 7.806 21.681 1.00 96.94 125 ALA A N 1
ATOM 1029 C CA . ALA A 1 125 ? -16.465 6.930 21.184 1.00 96.94 125 ALA A CA 1
ATOM 1030 C C . ALA A 1 125 ? -15.595 7.615 20.119 1.00 96.94 125 ALA A C 1
ATOM 1032 O O . ALA A 1 125 ? -14.372 7.509 20.175 1.00 96.94 125 ALA A O 1
ATOM 1033 N N . GLN A 1 126 ? -16.211 8.344 19.185 1.00 96.31 126 GLN A N 1
ATOM 1034 C CA . GLN A 1 126 ? -15.502 9.145 18.184 1.00 96.31 126 GLN A CA 1
ATOM 1035 C C . GLN A 1 126 ? -14.626 10.216 18.838 1.00 96.31 126 GLN A C 1
ATOM 1037 O O . GLN A 1 126 ? -13.436 10.277 18.542 1.00 96.31 126 GLN A O 1
ATOM 1042 N N . ASP A 1 127 ? -15.180 10.999 19.766 1.00 95.19 127 ASP A N 1
ATOM 1043 C CA . ASP A 1 127 ? -14.451 12.060 20.469 1.00 95.19 127 ASP A CA 1
ATOM 1044 C C . ASP A 1 127 ? -13.215 11.498 21.195 1.00 95.19 127 ASP A C 1
ATOM 1046 O O . ASP A 1 127 ? -12.127 12.065 21.115 1.00 95.19 127 ASP A O 1
ATOM 1050 N N . ILE A 1 128 ? -13.354 10.336 21.843 1.00 95.06 128 ILE A N 1
ATOM 1051 C CA . ILE A 1 128 ? -12.251 9.641 22.520 1.00 95.06 128 ILE A CA 1
ATOM 1052 C C . ILE A 1 128 ? -11.190 9.156 21.525 1.00 95.06 128 ILE A C 1
ATOM 1054 O O . ILE A 1 128 ? -9.998 9.381 21.733 1.00 95.06 128 ILE A O 1
ATOM 1058 N N . VAL A 1 129 ? -11.600 8.449 20.468 1.00 95.44 129 VAL A N 1
ATOM 1059 C CA . VAL A 1 129 ? -10.666 7.816 19.524 1.00 95.44 129 VAL A CA 1
ATOM 1060 C C . VAL A 1 129 ? -9.925 8.861 18.692 1.00 95.44 129 VAL A C 1
ATOM 1062 O O . VAL A 1 129 ? -8.731 8.702 18.455 1.00 95.44 129 VAL A O 1
ATOM 1065 N N . TYR A 1 130 ? -10.589 9.948 18.296 1.00 93.81 130 TYR A N 1
ATOM 1066 C CA . TYR A 1 130 ? -9.960 11.038 17.548 1.00 93.81 130 TYR A CA 1
ATOM 1067 C C . TYR A 1 130 ? -9.054 11.919 18.416 1.00 93.81 130 TYR A C 1
ATOM 1069 O O . TYR A 1 130 ? -8.082 12.471 17.905 1.00 93.81 130 TYR A O 1
ATOM 1077 N N . ALA A 1 131 ? -9.323 12.029 19.721 1.00 91.56 131 ALA A N 1
ATOM 1078 C CA . ALA A 1 131 ? -8.438 12.724 20.656 1.00 91.56 131 ALA A CA 1
ATOM 1079 C C . ALA A 1 131 ? -7.204 11.893 21.062 1.00 91.56 131 ALA A C 1
ATOM 1081 O O . ALA A 1 131 ? -6.253 12.439 21.628 1.00 91.56 131 ALA A O 1
ATOM 1082 N N . ALA A 1 132 ? -7.200 10.583 20.797 1.00 90.81 132 ALA A N 1
ATOM 1083 C CA . ALA A 1 132 ? -6.086 9.715 21.149 1.00 90.81 132 ALA A CA 1
ATOM 1084 C C . ALA A 1 132 ? -4.812 10.076 20.353 1.00 90.81 132 ALA A C 1
ATOM 1086 O O . ALA A 1 132 ? -4.880 10.345 19.149 1.00 90.81 132 ALA A O 1
ATOM 1087 N N . PRO A 1 133 ? -3.619 10.035 20.978 1.00 90.06 133 PRO A N 1
ATOM 1088 C CA . PRO A 1 133 ? -2.364 10.173 20.246 1.00 90.06 133 PRO A CA 1
ATOM 1089 C C . PRO A 1 133 ? -2.243 9.135 19.119 1.00 90.06 133 PRO A C 1
ATOM 1091 O O . PRO A 1 133 ? -2.537 7.957 19.327 1.00 90.06 133 PRO A O 1
ATOM 1094 N N . ALA A 1 134 ? -1.753 9.548 17.947 1.00 88.06 134 ALA A N 1
ATOM 1095 C CA . ALA A 1 134 ? -1.718 8.735 16.726 1.00 88.06 134 ALA A CA 1
ATOM 1096 C C . ALA A 1 134 ? -1.058 7.353 16.884 1.00 88.06 134 ALA A C 1
ATOM 1098 O O . ALA A 1 134 ? -1.446 6.391 16.222 1.00 88.06 134 ALA A O 1
ATOM 1099 N N . GLN A 1 135 ? -0.081 7.227 17.785 1.00 88.38 135 GLN A N 1
ATOM 1100 C CA . GLN A 1 135 ? 0.586 5.956 18.083 1.00 88.38 135 GLN A CA 1
ATOM 1101 C C . GLN A 1 135 ? -0.365 4.868 18.618 1.00 88.38 135 GLN A C 1
ATOM 1103 O O . GLN A 1 135 ? -0.067 3.686 18.481 1.00 88.38 135 GLN A O 1
ATOM 1108 N N . TRP A 1 136 ? -1.512 5.247 19.196 1.00 91.19 136 TRP A N 1
ATOM 1109 C CA . TRP A 1 136 ? -2.462 4.319 19.819 1.00 91.19 136 TRP A CA 1
ATOM 1110 C C . TRP A 1 136 ? -3.494 3.744 18.856 1.00 91.19 136 TRP A C 1
ATOM 1112 O O . TRP A 1 136 ? -3.965 2.629 19.062 1.00 91.19 136 TRP A O 1
ATOM 1122 N N . THR A 1 137 ? -3.830 4.472 17.792 1.00 92.19 137 THR A N 1
ATOM 1123 C CA . THR A 1 137 ? -4.585 3.913 16.659 1.00 92.19 137 THR A CA 1
ATOM 1124 C C . THR A 1 137 ? -3.644 3.254 15.652 1.00 92.19 137 THR A C 1
ATOM 1126 O O . THR A 1 137 ? -4.031 2.333 14.936 1.00 92.19 137 THR A O 1
ATOM 1129 N N . GLY A 1 138 ? -2.389 3.712 15.608 1.00 88.94 138 GLY A N 1
ATOM 1130 C CA . GLY A 1 138 ? -1.301 3.131 14.836 1.00 88.94 138 GLY A CA 1
ATOM 1131 C C . GLY A 1 138 ? -1.364 3.413 13.335 1.00 88.94 138 GLY A C 1
ATOM 1132 O O . GLY A 1 138 ? -0.397 3.094 12.649 1.00 88.94 138 GLY A O 1
ATOM 1133 N N . LEU A 1 139 ? -2.437 4.015 12.803 1.00 93.81 139 LEU A N 1
ATOM 1134 C CA . LEU A 1 139 ? -2.605 4.196 11.354 1.00 93.81 139 LEU A CA 1
ATOM 1135 C C . LEU A 1 139 ? -1.564 5.156 10.771 1.00 93.81 139 LEU A C 1
ATOM 1137 O O . LEU A 1 139 ? -0.846 4.793 9.845 1.00 93.81 139 LEU A O 1
ATOM 1141 N N . GLU A 1 140 ? -1.420 6.348 11.348 1.00 91.62 140 GLU A N 1
ATOM 1142 C CA . GLU A 1 140 ? -0.433 7.332 10.890 1.00 91.62 140 GLU A CA 1
ATOM 1143 C C . GLU A 1 140 ? 1.001 6.794 11.027 1.00 91.62 140 GLU A C 1
ATOM 1145 O O . GLU A 1 140 ? 1.782 6.843 10.081 1.00 91.62 140 GLU A O 1
ATOM 1150 N N . HIS A 1 141 ? 1.342 6.188 12.167 1.00 87.38 141 HIS A N 1
ATOM 1151 C CA . HIS A 1 141 ? 2.675 5.613 12.373 1.00 87.38 141 HIS A CA 1
ATOM 1152 C C . HIS A 1 141 ? 2.969 4.433 11.427 1.00 87.38 141 HIS A C 1
ATOM 1154 O O . HIS A 1 141 ? 4.116 4.203 11.055 1.00 87.38 141 HIS A O 1
ATOM 1160 N N . THR A 1 142 ? 1.951 3.669 11.033 1.00 89.06 142 THR A N 1
ATOM 1161 C CA . THR A 1 142 ? 2.134 2.497 10.166 1.00 89.06 142 THR A CA 1
ATOM 1162 C C . THR A 1 142 ? 2.196 2.882 8.692 1.00 89.06 142 THR A C 1
ATOM 1164 O O . THR A 1 142 ? 3.049 2.372 7.973 1.00 89.06 142 THR A O 1
ATOM 1167 N N . PHE A 1 143 ? 1.314 3.778 8.242 1.00 90.50 143 PHE A N 1
ATOM 1168 C CA . PHE A 1 143 ? 1.086 4.038 6.817 1.00 90.50 143 PHE A CA 1
ATOM 1169 C C . PHE A 1 143 ? 1.566 5.418 6.348 1.00 90.50 143 PHE A C 1
ATOM 1171 O O . PHE A 1 143 ? 1.788 5.603 5.152 1.00 90.50 143 PHE A O 1
ATOM 1178 N N . ALA A 1 144 ? 1.739 6.384 7.259 1.00 85.00 144 ALA A N 1
ATOM 1179 C CA . ALA A 1 144 ? 2.139 7.756 6.933 1.00 85.00 144 ALA A CA 1
ATOM 1180 C C . ALA A 1 144 ? 3.616 8.064 7.232 1.00 85.00 144 ALA A C 1
ATOM 1182 O O . ALA A 1 144 ? 4.067 9.193 7.035 1.00 85.00 144 ALA A O 1
ATOM 1183 N N . GLN A 1 145 ? 4.399 7.075 7.667 1.00 77.88 145 GLN A N 1
ATOM 1184 C CA . GLN A 1 145 ? 5.838 7.254 7.840 1.00 77.88 145 GLN A CA 1
ATOM 1185 C C . GLN A 1 145 ? 6.578 7.149 6.494 1.00 77.88 145 GLN A C 1
ATOM 1187 O O . GLN A 1 145 ? 6.225 6.321 5.643 1.00 77.88 145 GLN A O 1
ATOM 1192 N N . PRO A 1 146 ? 7.621 7.973 6.268 1.00 66.38 146 PRO A N 1
ATOM 1193 C CA . PRO A 1 146 ? 8.606 7.707 5.229 1.00 66.38 146 PRO A CA 1
ATOM 1194 C C . PRO A 1 146 ? 9.220 6.333 5.482 1.00 66.38 146 PRO A C 1
ATOM 1196 O O . PRO A 1 146 ? 9.789 6.100 6.547 1.00 66.38 146 PRO A O 1
ATOM 1199 N N . VAL A 1 147 ? 9.135 5.426 4.517 1.00 63.38 147 VAL A N 1
ATOM 1200 C CA . VAL A 1 147 ? 9.850 4.158 4.648 1.00 63.38 147 VAL A CA 1
ATOM 1201 C C . VAL A 1 147 ? 11.324 4.418 4.312 1.00 63.38 147 VAL A C 1
ATOM 1203 O O . VAL A 1 147 ? 11.638 4.935 3.236 1.00 63.38 147 VAL A O 1
ATOM 1206 N N . ASP A 1 148 ? 12.232 4.103 5.242 1.00 53.16 148 ASP A N 1
ATOM 1207 C CA . ASP A 1 148 ? 13.674 4.050 4.969 1.00 53.16 148 ASP A CA 1
ATOM 1208 C C . ASP A 1 148 ? 13.983 2.682 4.362 1.00 53.16 148 ASP A C 1
ATOM 1210 O O . ASP A 1 148 ? 14.139 1.678 5.057 1.00 53.16 148 ASP A O 1
ATOM 1214 N N . VAL A 1 149 ? 13.922 2.614 3.038 1.00 53.25 149 VAL A N 1
ATOM 1215 C CA . VAL A 1 149 ? 13.921 1.351 2.305 1.00 53.25 149 VAL A CA 1
ATOM 1216 C C . VAL A 1 149 ? 15.247 1.190 1.613 1.00 53.25 149 VAL A C 1
ATOM 1218 O O . VAL A 1 149 ? 15.463 1.746 0.541 1.00 53.25 149 VAL A O 1
ATOM 1221 N N . ASN A 1 150 ? 16.125 0.401 2.224 1.00 47.50 150 ASN A N 1
ATOM 1222 C CA . ASN A 1 150 ? 17.293 -0.061 1.503 1.00 47.50 150 ASN A CA 1
ATOM 1223 C C . ASN A 1 150 ? 16.933 -1.148 0.479 1.00 47.50 150 ASN A C 1
ATOM 1225 O O . ASN A 1 150 ? 17.540 -1.095 -0.576 1.00 47.50 150 ASN A O 1
ATOM 1229 N N . TYR A 1 151 ? 15.961 -2.063 0.674 1.00 48.00 151 TYR A N 1
ATOM 1230 C CA . TYR A 1 151 ? 15.751 -3.151 -0.317 1.00 48.00 151 TYR A CA 1
ATOM 1231 C C . TYR A 1 151 ? 14.354 -3.826 -0.414 1.00 48.00 151 TYR A C 1
ATOM 1233 O O . TYR A 1 151 ? 14.226 -4.748 -1.216 1.00 48.00 151 TYR A O 1
ATOM 1241 N N . GLU A 1 152 ? 13.292 -3.419 0.304 1.00 53.41 152 GLU A N 1
ATOM 1242 C CA . GLU A 1 152 ? 11.994 -4.143 0.254 1.00 53.41 152 GLU A CA 1
ATOM 1243 C C . GLU A 1 152 ? 10.753 -3.241 0.295 1.00 53.41 152 GLU A C 1
ATOM 1245 O O . GLU A 1 152 ? 10.595 -2.436 1.206 1.00 53.41 152 GLU A O 1
ATOM 1250 N N . ARG A 1 153 ? 9.828 -3.389 -0.666 1.00 57.22 153 ARG A N 1
ATOM 1251 C CA . ARG A 1 153 ? 8.548 -2.654 -0.686 1.00 57.22 153 ARG A CA 1
ATOM 1252 C C . ARG A 1 153 ? 7.822 -2.868 0.646 1.00 57.22 153 ARG A C 1
ATOM 1254 O O . ARG A 1 153 ? 7.715 -4.023 1.065 1.00 57.22 153 ARG A O 1
ATOM 1261 N N . PRO A 1 154 ? 7.278 -1.815 1.289 1.00 62.44 154 PRO A N 1
ATOM 1262 C CA . PRO A 1 154 ? 6.435 -2.002 2.458 1.00 62.44 154 PRO A CA 1
ATOM 1263 C C . PRO A 1 154 ? 5.258 -2.890 2.053 1.00 62.44 154 PRO A C 1
ATOM 1265 O O . PRO A 1 154 ? 4.393 -2.509 1.269 1.00 62.44 154 PRO A O 1
ATOM 1268 N N . THR A 1 155 ? 5.280 -4.128 2.529 1.00 68.62 155 THR A N 1
ATOM 1269 C CA . THR A 1 155 ? 4.160 -5.050 2.422 1.00 68.62 155 THR A CA 1
ATOM 1270 C C . THR A 1 155 ? 3.677 -5.275 3.835 1.00 68.62 155 THR A C 1
ATOM 1272 O O . THR A 1 155 ? 4.222 -6.071 4.596 1.00 68.62 155 THR A O 1
ATOM 1275 N N . HIS A 1 156 ? 2.667 -4.502 4.228 1.00 81.31 156 HIS A N 1
ATOM 1276 C CA . HIS A 1 156 ? 2.040 -4.721 5.519 1.00 81.31 156 HIS A CA 1
ATOM 1277 C C . HIS A 1 156 ? 1.394 -6.118 5.538 1.00 81.31 156 HIS A C 1
ATOM 1279 O O . HIS A 1 156 ? 0.719 -6.493 4.569 1.00 81.31 156 HIS A O 1
ATOM 1285 N N . PRO A 1 157 ? 1.572 -6.898 6.622 1.00 85.31 157 PRO A N 1
ATOM 1286 C CA . PRO A 1 157 ? 0.874 -8.165 6.795 1.00 85.31 157 PRO A CA 1
ATOM 1287 C C . PRO A 1 157 ? -0.645 -7.997 6.670 1.00 85.31 157 PRO A C 1
ATOM 1289 O O . PRO A 1 157 ? -1.198 -6.956 7.028 1.00 85.31 157 PRO A O 1
ATOM 1292 N N . ASP A 1 158 ? -1.348 -9.048 6.241 1.00 89.38 158 ASP A N 1
ATOM 1293 C CA . ASP A 1 158 ? -2.813 -9.030 6.105 1.00 89.38 158 ASP A CA 1
ATOM 1294 C C . ASP A 1 158 ? -3.532 -8.615 7.391 1.00 89.38 158 ASP A C 1
ATOM 1296 O O . ASP A 1 158 ? -4.579 -7.972 7.334 1.00 89.38 158 ASP A O 1
ATOM 1300 N N . SER A 1 159 ? -2.970 -8.961 8.552 1.00 90.75 159 SER A N 1
ATOM 1301 C CA . SER A 1 159 ? -3.506 -8.559 9.851 1.00 90.75 159 SER A CA 1
ATOM 1302 C C . SER A 1 159 ? -3.507 -7.044 10.042 1.00 90.75 159 SER A C 1
ATOM 1304 O O . SER A 1 159 ? -4.473 -6.508 10.573 1.00 90.75 159 SER A O 1
ATOM 1306 N N . VAL A 1 160 ? -2.470 -6.349 9.569 1.00 92.31 160 VAL A N 1
ATOM 1307 C CA . VAL A 1 160 ? -2.337 -4.891 9.674 1.00 92.31 160 VAL A CA 1
ATOM 1308 C C . VAL A 1 160 ? -3.354 -4.190 8.771 1.00 92.31 160 VAL A C 1
ATOM 1310 O O . VAL A 1 160 ? -4.035 -3.271 9.219 1.00 92.31 160 VAL A O 1
ATOM 1313 N N . ILE A 1 161 ? -3.529 -4.667 7.533 1.00 94.50 161 ILE A N 1
ATOM 1314 C CA . ILE A 1 161 ? -4.549 -4.135 6.612 1.00 94.50 161 ILE A CA 1
ATOM 1315 C C . ILE A 1 161 ? -5.960 -4.362 7.168 1.00 94.50 161 ILE A C 1
ATOM 1317 O O . ILE A 1 161 ? -6.768 -3.437 7.168 1.00 94.50 161 ILE A O 1
ATOM 1321 N N . LYS A 1 162 ? -6.248 -5.559 7.698 1.00 95.69 162 LYS A N 1
ATOM 1322 C CA . LYS A 1 162 ? -7.545 -5.861 8.327 1.00 95.69 162 LYS A CA 1
ATOM 1323 C C . LYS A 1 162 ? -7.804 -4.985 9.548 1.00 95.69 162 LYS A C 1
ATOM 1325 O O . LYS A 1 162 ? -8.897 -4.453 9.678 1.00 95.69 162 LYS A O 1
ATOM 1330 N N . GLN A 1 163 ? -6.813 -4.798 10.420 1.00 96.75 163 GLN A N 1
ATOM 1331 C CA . GLN A 1 163 ? -6.941 -3.904 11.572 1.00 96.75 163 GLN A CA 1
ATOM 1332 C C . GLN A 1 163 ? -7.282 -2.473 11.140 1.00 96.75 163 GLN A C 1
ATOM 1334 O O . GLN A 1 163 ? -8.178 -1.858 11.714 1.00 96.75 163 GLN A O 1
ATOM 1339 N N . ALA A 1 164 ? -6.599 -1.958 10.115 1.00 97.25 164 ALA A N 1
ATOM 1340 C CA . ALA A 1 164 ? -6.870 -0.631 9.580 1.00 97.25 164 ALA A CA 1
ATOM 1341 C C . ALA A 1 164 ? -8.271 -0.527 8.962 1.00 97.25 164 ALA A C 1
ATOM 1343 O O . ALA A 1 164 ? -8.976 0.443 9.217 1.00 97.25 164 ALA A O 1
ATOM 1344 N N . GLU A 1 165 ? -8.706 -1.539 8.210 1.00 97.44 165 GLU A N 1
ATOM 1345 C CA . GLU A 1 165 ? -10.056 -1.586 7.642 1.00 97.44 165 GLU A CA 1
ATOM 1346 C C . GLU A 1 165 ? -11.142 -1.582 8.720 1.00 97.44 165 GLU A C 1
ATOM 1348 O O . GLU A 1 165 ? -12.106 -0.824 8.604 1.00 97.44 165 GLU A O 1
ATOM 1353 N N . LEU A 1 166 ? -10.952 -2.352 9.795 1.00 97.50 166 LEU A N 1
ATOM 1354 C CA . LEU A 1 166 ? -11.845 -2.340 10.949 1.00 97.50 166 LEU A CA 1
ATOM 1355 C C . LEU A 1 166 ? -11.931 -0.941 11.563 1.00 97.50 166 LEU A C 1
ATOM 1357 O O . LEU A 1 166 ? -13.026 -0.392 11.676 1.00 97.50 166 LEU A O 1
ATOM 1361 N N . LEU A 1 167 ? -10.791 -0.335 11.899 1.00 97.81 167 LEU A N 1
ATOM 1362 C CA . LEU A 1 167 ? -10.759 0.997 12.507 1.00 97.81 167 LEU A CA 1
ATOM 1363 C C . LEU A 1 167 ? -11.433 2.047 11.620 1.00 97.81 167 LEU A C 1
ATOM 1365 O O . LEU A 1 167 ? -12.292 2.780 12.100 1.00 97.81 167 LEU A O 1
ATOM 1369 N N . LEU A 1 168 ? -11.102 2.087 10.329 1.00 97.81 168 LEU A N 1
ATOM 1370 C CA . LEU A 1 168 ? -11.650 3.071 9.393 1.00 97.81 168 LEU A CA 1
ATOM 1371 C C . LEU A 1 168 ? -13.155 2.892 9.151 1.00 97.81 168 LEU A C 1
ATOM 1373 O O . LEU A 1 168 ? -13.847 3.878 8.915 1.00 97.81 168 LEU A O 1
ATOM 1377 N N . SER A 1 169 ? -13.683 1.669 9.275 1.00 95.69 169 SER A N 1
ATOM 1378 C CA . SER A 1 169 ? -15.127 1.417 9.147 1.00 95.69 169 SER A CA 1
ATOM 1379 C C . SER A 1 169 ? -15.964 2.088 10.246 1.00 95.69 169 SER A C 1
ATOM 1381 O O . SER A 1 169 ? -17.128 2.416 10.025 1.00 95.69 169 SER A O 1
ATOM 1383 N N . ALA A 1 170 ? -15.380 2.309 11.427 1.00 95.69 170 ALA A N 1
ATOM 1384 C CA . ALA A 1 170 ? -16.031 2.980 12.553 1.00 95.69 170 ALA A CA 1
ATOM 1385 C C . ALA A 1 170 ? -15.560 4.431 12.739 1.00 95.69 170 ALA A C 1
ATOM 1387 O O . ALA A 1 170 ? -16.323 5.277 13.209 1.00 95.69 170 ALA A O 1
ATOM 1388 N N . PHE A 1 171 ? -14.317 4.719 12.351 1.00 97.25 171 PHE A N 1
ATOM 1389 C CA . PHE A 1 171 ? -13.618 5.976 12.604 1.00 97.25 171 PHE A CA 1
ATOM 1390 C C . PHE A 1 171 ? -12.947 6.497 11.318 1.00 97.25 171 PHE A C 1
ATOM 1392 O O . PHE A 1 171 ? -11.716 6.530 11.229 1.00 97.25 171 PHE A O 1
ATOM 1399 N N . PRO A 1 172 ? -13.728 6.896 10.296 1.00 96.44 172 PRO A N 1
ATOM 1400 C CA . PRO A 1 172 ? -13.202 7.229 8.970 1.00 96.44 172 PRO A CA 1
ATOM 1401 C C . PRO A 1 172 ? -12.256 8.437 8.955 1.00 96.44 172 PRO A C 1
ATOM 1403 O O . PRO A 1 172 ? -11.361 8.490 8.116 1.00 96.44 172 PRO A O 1
ATOM 1406 N N . GLU A 1 173 ? -12.375 9.379 9.900 1.00 95.75 173 GLU A N 1
ATOM 1407 C CA . GLU A 1 173 ? -11.454 10.528 9.974 1.00 95.75 173 GLU A CA 1
ATOM 1408 C C . GLU A 1 173 ? -10.019 10.123 10.348 1.00 95.75 173 GLU A C 1
ATOM 1410 O O . GLU A 1 173 ? -9.087 10.873 10.064 1.00 95.75 173 GLU A O 1
ATOM 1415 N N . LEU A 1 174 ? -9.799 8.903 10.866 1.00 96.81 174 LEU A N 1
ATOM 1416 C CA . LEU A 1 174 ? -8.450 8.350 11.041 1.00 96.81 174 LEU A CA 1
ATOM 1417 C C . LEU A 1 174 ? -7.735 8.070 9.703 1.00 96.81 174 LEU A C 1
ATOM 1419 O O . LEU A 1 174 ? -6.562 7.703 9.702 1.00 96.81 174 LEU A O 1
ATOM 1423 N N . ALA A 1 175 ? -8.409 8.245 8.559 1.00 97.12 175 ALA A N 1
ATOM 1424 C CA . ALA A 1 175 ? -7.782 8.252 7.237 1.00 97.12 175 ALA A CA 1
ATOM 1425 C C . ALA A 1 175 ? -6.883 9.480 6.992 1.00 97.12 175 ALA A C 1
ATOM 1427 O O . ALA A 1 175 ? -6.217 9.560 5.952 1.00 97.12 175 ALA A O 1
ATOM 1428 N N . LYS A 1 176 ? -6.877 10.437 7.926 1.00 95.31 176 LYS A N 1
ATOM 1429 C CA . LYS A 1 176 ? -6.028 11.627 7.934 1.00 95.31 176 LYS A CA 1
ATOM 1430 C C . LYS A 1 176 ? -5.087 11.587 9.140 1.00 95.31 176 LYS A C 1
ATOM 1432 O O . LYS A 1 176 ? -5.404 10.999 10.171 1.00 95.31 176 LYS A O 1
ATOM 1437 N N . THR A 1 177 ? -3.925 12.214 9.004 1.00 91.69 177 THR A N 1
ATOM 1438 C CA . THR A 1 177 ? -2.992 12.447 10.110 1.00 91.69 177 THR A CA 1
ATOM 1439 C C . THR A 1 177 ? -3.599 13.408 11.131 1.00 91.69 177 THR A C 1
ATOM 1441 O O . THR A 1 177 ? -4.553 14.130 10.831 1.00 91.69 177 THR A O 1
ATOM 1444 N N . GLN A 1 178 ? -2.996 13.510 12.317 1.00 86.94 178 GLN A N 1
ATOM 1445 C CA . GLN A 1 178 ? -3.409 14.506 13.319 1.00 86.94 178 GLN A CA 1
ATOM 1446 C C . GLN A 1 178 ? -3.304 15.957 12.820 1.00 86.94 178 GLN A C 1
ATOM 1448 O O . GLN A 1 178 ? -4.006 16.838 13.311 1.00 86.94 178 GLN A O 1
ATOM 1453 N N . THR A 1 179 ? -2.447 16.211 11.828 1.00 88.06 179 THR A N 1
ATOM 1454 C CA . THR A 1 179 ? -2.296 17.518 11.169 1.00 88.06 179 THR A CA 1
ATOM 1455 C C . THR A 1 179 ? -3.269 17.727 10.003 1.00 88.06 179 THR A C 1
ATOM 1457 O O . THR A 1 179 ? -3.261 18.790 9.386 1.00 88.06 179 THR A O 1
ATOM 1460 N N . GLY A 1 180 ? -4.114 16.738 9.700 1.00 89.62 180 GLY A N 1
ATOM 1461 C CA . GLY A 1 180 ? -5.135 16.788 8.653 1.00 89.62 180 GLY A CA 1
ATOM 1462 C C . GLY A 1 180 ? -4.671 16.344 7.262 1.00 89.62 180 GLY A C 1
ATOM 1463 O O . GLY A 1 180 ? -5.469 16.395 6.327 1.00 89.62 180 GLY A O 1
ATOM 1464 N N . ALA A 1 181 ? -3.424 15.890 7.100 1.00 91.50 181 ALA A N 1
ATOM 1465 C CA . ALA A 1 181 ? -2.927 15.376 5.823 1.00 91.50 181 ALA A CA 1
ATOM 1466 C C . ALA A 1 181 ? -3.528 13.996 5.519 1.00 91.50 181 ALA A C 1
ATOM 1468 O O . ALA A 1 181 ? -3.676 13.168 6.415 1.00 91.50 181 ALA A O 1
ATOM 1469 N N . ALA A 1 182 ? -3.873 13.714 4.264 1.00 95.06 182 ALA A N 1
ATOM 1470 C CA . ALA A 1 182 ? -4.449 12.422 3.908 1.00 95.06 182 ALA A CA 1
ATOM 1471 C C . ALA A 1 182 ? -3.372 11.325 3.952 1.00 95.06 182 ALA A C 1
ATOM 1473 O O . ALA A 1 182 ? -2.341 11.429 3.292 1.00 95.06 182 ALA A O 1
ATOM 1474 N N . ILE A 1 183 ? -3.617 10.234 4.686 1.00 95.44 183 ILE A N 1
ATOM 1475 C CA . ILE A 1 183 ? -2.660 9.115 4.771 1.00 95.44 183 ILE A CA 1
ATOM 1476 C C . ILE A 1 183 ? -2.440 8.477 3.390 1.00 95.44 183 ILE A C 1
ATOM 1478 O O . ILE A 1 183 ? -1.335 8.022 3.087 1.00 95.44 183 ILE A O 1
ATOM 1482 N N . ILE A 1 184 ? -3.462 8.506 2.523 1.00 95.62 184 ILE A N 1
ATOM 1483 C CA . ILE A 1 184 ? -3.378 7.979 1.157 1.00 95.62 184 ILE A CA 1
ATOM 1484 C C . ILE A 1 184 ? -2.214 8.589 0.364 1.00 95.62 184 ILE A C 1
ATOM 1486 O O . ILE A 1 184 ? -1.550 7.856 -0.369 1.00 95.62 184 ILE A O 1
ATOM 1490 N N . ASP A 1 185 ? -1.893 9.870 0.572 1.00 93.44 185 ASP A N 1
ATOM 1491 C CA . ASP A 1 185 ? -0.781 10.539 -0.109 1.00 93.44 185 ASP A CA 1
ATOM 1492 C C . ASP A 1 185 ? 0.519 9.781 0.135 1.00 93.44 185 ASP A C 1
ATOM 1494 O O . ASP A 1 185 ? 1.232 9.429 -0.807 1.00 93.44 185 ASP A O 1
ATOM 1498 N N . ARG A 1 186 ? 0.786 9.418 1.394 1.00 90.06 186 ARG A N 1
ATOM 1499 C CA . ARG A 1 186 ? 2.007 8.693 1.732 1.00 90.06 186 ARG A CA 1
ATOM 1500 C C . ARG A 1 186 ? 1.992 7.258 1.228 1.00 90.06 186 ARG A C 1
ATOM 1502 O O . ARG A 1 186 ? 3.029 6.765 0.796 1.00 90.06 186 ARG A O 1
ATOM 1509 N N . THR A 1 187 ? 0.831 6.606 1.192 1.00 91.06 187 THR A N 1
ATOM 1510 C CA . THR A 1 187 ? 0.718 5.259 0.605 1.00 91.06 187 THR A CA 1
ATOM 1511 C C . THR A 1 187 ? 1.004 5.250 -0.902 1.00 91.06 187 THR A C 1
ATOM 1513 O O . THR A 1 187 ? 1.641 4.317 -1.387 1.00 91.06 187 THR A O 1
ATOM 1516 N N . ILE A 1 188 ? 0.628 6.306 -1.638 1.00 90.94 188 ILE A N 1
ATOM 1517 C CA . ILE A 1 188 ? 0.946 6.477 -3.067 1.00 90.94 188 ILE A CA 1
ATOM 1518 C C . ILE A 1 188 ? 2.452 6.689 -3.257 1.00 90.94 188 ILE A C 1
ATOM 1520 O O . ILE A 1 188 ? 3.071 6.043 -4.104 1.00 90.94 188 ILE A O 1
ATOM 1524 N N . GLN A 1 189 ? 3.054 7.553 -2.438 1.00 87.81 189 GLN A N 1
ATOM 1525 C CA . GLN A 1 189 ? 4.488 7.871 -2.475 1.00 87.81 189 GLN A CA 1
ATOM 1526 C C . GLN A 1 189 ? 5.367 6.675 -2.073 1.00 87.81 189 GLN A C 1
ATOM 1528 O O . GLN A 1 189 ? 6.434 6.456 -2.642 1.00 87.81 189 GLN A O 1
ATOM 1533 N N . ASN A 1 190 ? 4.896 5.853 -1.135 1.00 83.69 190 ASN A N 1
ATOM 1534 C CA . ASN A 1 190 ? 5.520 4.584 -0.754 1.00 83.69 190 ASN A CA 1
ATOM 1535 C C . ASN A 1 190 ? 5.220 3.450 -1.755 1.00 83.69 190 ASN A C 1
ATOM 1537 O O . ASN A 1 190 ? 5.704 2.329 -1.584 1.00 83.69 190 ASN A O 1
ATOM 1541 N N . ALA A 1 191 ? 4.410 3.727 -2.783 1.00 84.94 191 ALA A N 1
ATOM 1542 C CA . ALA A 1 191 ? 3.900 2.761 -3.742 1.00 84.94 191 ALA A CA 1
ATOM 1543 C C . ALA A 1 191 ? 3.255 1.531 -3.074 1.00 84.94 191 ALA A C 1
ATOM 1545 O O . ALA A 1 191 ? 3.406 0.419 -3.567 1.00 84.94 191 ALA A O 1
ATOM 1546 N N . ASP A 1 192 ? 2.523 1.676 -1.969 1.00 87.25 192 ASP A N 1
ATOM 1547 C CA . ASP A 1 192 ? 1.763 0.580 -1.354 1.00 87.25 192 ASP A CA 1
ATOM 1548 C C . ASP A 1 192 ? 0.344 0.535 -1.933 1.00 87.25 192 ASP A C 1
ATOM 1550 O O . ASP A 1 192 ? -0.564 1.229 -1.478 1.00 87.25 192 ASP A O 1
ATOM 1554 N N . VAL A 1 193 ? 0.139 -0.312 -2.947 1.00 88.94 193 VAL A N 1
ATOM 1555 C CA . VAL A 1 193 ? -1.156 -0.438 -3.637 1.00 88.94 193 VAL A CA 1
ATOM 1556 C C . VAL A 1 193 ? -2.267 -0.949 -2.715 1.00 88.94 193 VAL A C 1
ATOM 1558 O O . VAL A 1 193 ? -3.434 -0.609 -2.910 1.00 88.94 193 VAL A O 1
ATOM 1561 N N . ARG A 1 194 ? -1.935 -1.771 -1.710 1.00 90.62 194 ARG A N 1
ATOM 1562 C CA . ARG A 1 194 ? -2.935 -2.356 -0.810 1.00 90.62 194 ARG A CA 1
ATOM 1563 C C . ARG A 1 194 ? -3.429 -1.310 0.174 1.00 90.62 194 ARG A C 1
ATOM 1565 O O . ARG A 1 194 ? -4.640 -1.151 0.318 1.00 90.62 194 ARG A O 1
ATOM 1572 N N . ALA A 1 195 ? -2.503 -0.592 0.809 1.00 92.81 195 ALA A N 1
ATOM 1573 C CA . ALA A 1 195 ? -2.846 0.508 1.699 1.00 92.81 195 ALA A CA 1
ATOM 1574 C C . ALA A 1 195 ? -3.545 1.636 0.927 1.00 92.81 195 ALA A C 1
ATOM 1576 O O . ALA A 1 195 ? -4.607 2.084 1.350 1.00 92.81 195 ALA A O 1
ATOM 1577 N N . MET A 1 196 ? -3.037 2.015 -0.250 1.00 94.06 196 MET A N 1
ATOM 1578 C CA . MET A 1 196 ? -3.651 3.042 -1.098 1.00 94.06 196 MET A CA 1
ATOM 1579 C C . MET A 1 196 ? -5.114 2.725 -1.420 1.00 94.06 196 MET A C 1
ATOM 1581 O O . MET A 1 196 ? -5.982 3.562 -1.187 1.00 94.06 196 MET A O 1
ATOM 1585 N N . ARG A 1 197 ? -5.425 1.490 -1.839 1.00 95.12 197 ARG A N 1
ATOM 1586 C CA . ARG A 1 197 ? -6.813 1.067 -2.103 1.00 95.12 197 ARG A CA 1
ATOM 1587 C C . ARG A 1 197 ? -7.697 1.063 -0.860 1.00 95.12 197 ARG A C 1
ATOM 1589 O O . ARG A 1 197 ? -8.893 1.319 -0.974 1.00 95.12 197 ARG A O 1
ATOM 1596 N N . LEU A 1 198 ? -7.144 0.746 0.310 1.00 96.38 198 LEU A N 1
ATOM 1597 C CA . LEU A 1 198 ? -7.889 0.825 1.564 1.00 96.38 198 LEU A CA 1
ATOM 1598 C C . LEU A 1 198 ? -8.237 2.282 1.895 1.00 96.38 198 LEU A C 1
ATOM 1600 O O . LEU A 1 198 ? -9.407 2.589 2.114 1.00 96.38 198 LEU A O 1
ATOM 1604 N N . PHE A 1 199 ? -7.244 3.173 1.910 1.00 97.12 199 PHE A N 1
ATOM 1605 C CA . PHE A 1 199 ? -7.452 4.575 2.275 1.00 97.12 199 PHE A CA 1
ATOM 1606 C C . PHE A 1 199 ? -8.274 5.341 1.230 1.00 97.12 199 PHE A C 1
ATOM 1608 O O . PHE A 1 199 ? -9.047 6.211 1.617 1.00 97.12 199 PHE A O 1
ATOM 1615 N N . ALA A 1 200 ? -8.234 4.950 -0.049 1.00 96.50 200 ALA A N 1
ATOM 1616 C CA . ALA A 1 200 ? -9.092 5.507 -1.103 1.00 96.50 200 ALA A CA 1
ATOM 1617 C C . ALA A 1 200 ? -10.601 5.360 -0.830 1.00 96.50 200 ALA A C 1
ATOM 1619 O O . ALA A 1 200 ? -11.403 6.107 -1.386 1.00 96.50 200 ALA A O 1
ATOM 1620 N N . LYS A 1 201 ? -11.009 4.422 0.040 1.00 96.81 201 LYS A N 1
ATOM 1621 C CA . LYS A 1 201 ? -12.411 4.287 0.473 1.00 96.81 201 LYS A CA 1
ATOM 1622 C C . LYS A 1 201 ? -12.857 5.418 1.413 1.00 96.81 201 LYS A C 1
ATOM 1624 O O . LYS A 1 201 ? -14.056 5.640 1.551 1.00 96.81 201 LYS A O 1
ATOM 1629 N N . TYR A 1 202 ? -11.916 6.094 2.076 1.00 96.44 202 TYR A N 1
ATOM 1630 C CA . TYR A 1 202 ? -12.180 7.006 3.198 1.00 96.44 202 TYR A CA 1
ATOM 1631 C C . TYR A 1 202 ? -11.569 8.405 3.020 1.00 96.44 202 TYR A C 1
ATOM 1633 O O . TYR A 1 202 ? -11.985 9.347 3.691 1.00 96.44 202 TYR A O 1
ATOM 1641 N N . SER A 1 203 ? -10.596 8.570 2.125 1.00 95.19 203 SER A N 1
ATOM 1642 C CA . SER A 1 203 ? -9.974 9.855 1.804 1.00 95.19 203 SER A CA 1
ATOM 1643 C C . SER A 1 203 ? -9.592 9.940 0.325 1.00 95.19 203 SER A C 1
ATOM 1645 O O . SER A 1 203 ? -9.655 8.957 -0.410 1.00 95.19 203 SER A O 1
ATOM 1647 N N . GLN A 1 204 ? -9.245 11.147 -0.121 1.00 94.25 204 GLN A N 1
ATOM 1648 C CA . GLN A 1 204 ? -8.817 11.430 -1.491 1.00 94.25 204 GLN A CA 1
ATOM 1649 C C . GLN A 1 204 ? -7.372 11.938 -1.491 1.00 94.25 204 GLN A C 1
ATOM 1651 O O . GLN A 1 204 ? -6.969 12.563 -0.504 1.00 94.25 204 GLN A O 1
ATOM 1656 N N . PRO A 1 205 ? -6.603 11.700 -2.569 1.00 95.38 205 PRO A N 1
ATOM 1657 C CA . PRO A 1 205 ? -5.273 12.273 -2.704 1.00 95.38 205 PRO A CA 1
ATOM 1658 C C . PRO A 1 205 ? -5.301 13.805 -2.622 1.00 95.38 205 PRO A C 1
ATOM 1660 O O . PRO A 1 205 ? -6.179 14.451 -3.194 1.00 95.38 205 PRO A O 1
ATOM 1663 N N . GLY A 1 206 ? -4.319 14.398 -1.945 1.00 93.19 206 GLY A N 1
ATOM 1664 C CA . GLY A 1 206 ? -4.251 15.839 -1.693 1.00 93.19 206 GLY A CA 1
ATOM 1665 C C . GLY A 1 206 ? -3.875 16.692 -2.910 1.00 93.19 206 GLY A C 1
ATOM 1666 O O . GLY A 1 206 ? -3.886 17.919 -2.826 1.00 93.19 206 GLY A O 1
ATOM 1667 N N . SER A 1 207 ? -3.519 16.077 -4.043 1.00 93.75 207 SER A N 1
ATOM 1668 C CA . SER A 1 207 ? -3.143 16.787 -5.273 1.00 93.75 207 SER A CA 1
ATOM 1669 C C . SER A 1 207 ? -3.465 15.996 -6.543 1.00 93.75 207 SER A C 1
ATOM 1671 O O . SER A 1 207 ? -3.611 14.770 -6.526 1.00 93.75 207 SER A O 1
ATOM 1673 N N . GLU A 1 208 ? -3.524 16.697 -7.678 1.00 95.00 208 GLU A N 1
ATOM 1674 C CA . GLU A 1 208 ? -3.785 16.093 -8.992 1.00 95.00 208 GLU A CA 1
ATOM 1675 C C . GLU A 1 208 ? -2.670 15.136 -9.430 1.00 95.00 208 GLU A C 1
ATOM 1677 O O . GLU A 1 208 ? -2.960 14.090 -10.007 1.00 95.00 208 GLU A O 1
ATOM 1682 N N . ILE A 1 209 ? -1.402 15.425 -9.107 1.00 95.25 209 ILE A N 1
ATOM 1683 C CA . ILE A 1 209 ? -0.294 14.508 -9.411 1.00 95.25 209 ILE A CA 1
ATOM 1684 C C . ILE A 1 209 ? -0.389 13.210 -8.601 1.00 95.25 209 ILE A C 1
ATOM 1686 O O . ILE A 1 209 ? -0.160 12.134 -9.151 1.00 95.25 209 ILE A O 1
ATOM 1690 N N . LEU A 1 210 ? -0.780 13.284 -7.324 1.00 95.12 210 LEU A N 1
ATOM 1691 C CA . LEU A 1 210 ? -0.999 12.092 -6.502 1.00 95.12 210 LEU A CA 1
ATOM 1692 C C . LEU A 1 210 ? -2.238 11.318 -6.960 1.00 95.12 210 LEU A C 1
ATOM 1694 O O . LEU A 1 210 ? -2.218 10.093 -6.949 1.00 95.12 210 LEU A O 1
ATOM 1698 N N . THR A 1 211 ? -3.265 12.013 -7.450 1.00 96.75 211 THR A N 1
ATOM 1699 C CA . THR A 1 211 ? -4.427 11.387 -8.100 1.00 96.75 211 THR A CA 1
ATOM 1700 C C . THR A 1 211 ? -4.023 10.654 -9.382 1.00 96.75 211 THR A C 1
ATOM 1702 O O . THR A 1 211 ? -4.404 9.512 -9.602 1.00 96.75 211 THR A O 1
ATOM 1705 N N . ALA A 1 212 ? -3.191 11.262 -10.229 1.00 96.69 212 ALA A N 1
ATOM 1706 C CA . ALA A 1 212 ? -2.681 10.587 -11.417 1.00 96.69 212 ALA A CA 1
ATOM 1707 C C . ALA A 1 212 ? -1.819 9.368 -11.041 1.00 96.69 212 ALA A C 1
ATOM 1709 O O . ALA A 1 212 ? -1.965 8.298 -11.629 1.00 96.69 212 ALA A O 1
ATOM 1710 N N . ALA A 1 213 ? -0.951 9.505 -10.037 1.00 95.38 213 ALA A N 1
ATOM 1711 C CA . ALA A 1 213 ? -0.108 8.418 -9.552 1.00 95.38 213 ALA A CA 1
ATOM 1712 C C . ALA A 1 213 ? -0.913 7.274 -8.909 1.00 95.38 213 ALA A C 1
ATOM 1714 O O . ALA A 1 213 ? -0.535 6.113 -9.073 1.00 95.38 213 ALA A O 1
ATOM 1715 N N . SER A 1 214 ? -2.034 7.558 -8.233 1.00 96.38 214 SER A N 1
ATOM 1716 C CA . SER A 1 214 ? -2.901 6.510 -7.688 1.00 96.38 214 SER A CA 1
ATOM 1717 C C . SER A 1 214 ? -3.526 5.665 -8.797 1.00 96.38 214 SER A C 1
ATOM 1719 O O . SER A 1 214 ? -3.484 4.442 -8.678 1.00 96.38 214 SER A O 1
ATOM 1721 N N . TYR A 1 215 ? -3.981 6.276 -9.900 1.00 97.31 215 TYR A N 1
ATOM 1722 C CA . TYR A 1 215 ? -4.478 5.540 -11.072 1.00 97.31 215 TYR A CA 1
ATOM 1723 C C . TYR A 1 215 ? -3.396 4.678 -11.733 1.00 97.31 215 TYR A C 1
ATOM 1725 O O . TYR A 1 215 ? -3.645 3.556 -12.174 1.00 97.31 215 TYR A O 1
ATOM 1733 N N . VAL A 1 216 ? -2.154 5.169 -11.772 1.00 95.31 216 VAL A N 1
ATOM 1734 C CA . VAL A 1 216 ? -1.014 4.373 -12.252 1.00 95.31 216 VAL A CA 1
ATOM 1735 C C . VAL A 1 216 ? -0.787 3.154 -11.362 1.00 95.31 216 VAL A C 1
ATOM 1737 O O . VAL A 1 216 ? -0.610 2.045 -11.867 1.00 95.31 216 VAL A O 1
ATOM 1740 N N . LEU A 1 217 ? -0.793 3.356 -10.043 1.00 92.31 217 LEU A N 1
ATOM 1741 C CA . LEU A 1 217 ? -0.500 2.321 -9.057 1.00 92.31 217 LEU A CA 1
ATOM 1742 C C . LEU A 1 217 ? -1.625 1.278 -8.935 1.00 92.31 217 LEU A C 1
ATOM 1744 O O . LEU A 1 217 ? -1.342 0.093 -8.745 1.00 92.31 217 LEU A O 1
ATOM 1748 N N . GLY A 1 218 ? -2.890 1.693 -9.020 1.00 93.31 218 GLY A N 1
ATOM 1749 C CA . GLY A 1 218 ? -4.045 0.794 -8.993 1.00 93.31 218 GLY A CA 1
ATOM 1750 C C . GLY A 1 218 ? -4.312 0.112 -10.342 1.00 93.31 218 GLY A C 1
ATOM 1751 O O . GLY A 1 218 ? -4.828 -1.017 -10.374 1.00 93.31 218 GLY A O 1
ATOM 1752 N N . GLY A 1 219 ? -3.829 0.710 -11.435 1.00 93.44 219 GLY A N 1
ATOM 1753 C CA . GLY A 1 219 ? -3.963 0.215 -12.799 1.00 93.44 219 GLY A CA 1
ATOM 1754 C C . GLY A 1 219 ? -5.275 0.631 -13.465 1.00 93.44 219 GLY A C 1
ATOM 1755 O O . GLY A 1 219 ? -5.823 -0.160 -14.233 1.00 93.44 219 GLY A O 1
ATOM 1756 N N . GLU A 1 220 ? -5.780 1.818 -13.133 1.00 96.19 220 GLU A N 1
ATOM 1757 C CA . GLU A 1 220 ? -6.980 2.459 -13.674 1.00 96.19 220 GLU A CA 1
ATOM 1758 C C . GLU A 1 220 ? -6.634 3.277 -14.936 1.00 96.19 220 GLU A C 1
ATOM 1760 O O . GLU A 1 220 ? -6.526 4.504 -14.929 1.00 96.19 220 GLU A O 1
ATOM 1765 N N . THR A 1 221 ? -6.409 2.577 -16.051 1.00 96.19 221 THR A N 1
ATOM 1766 C CA . THR A 1 221 ? -5.882 3.161 -17.299 1.00 96.19 221 THR A CA 1
ATOM 1767 C C . THR A 1 221 ? -6.771 4.246 -17.904 1.00 96.19 221 THR A C 1
ATOM 1769 O O . THR A 1 221 ? -6.253 5.248 -18.395 1.00 96.19 221 THR A O 1
ATOM 1772 N N . GLU A 1 222 ? -8.093 4.069 -17.881 1.00 96.06 222 GLU A N 1
ATOM 1773 C CA . GLU A 1 222 ? -9.037 5.040 -18.452 1.00 96.06 222 GLU A CA 1
ATOM 1774 C C . GLU A 1 222 ? -9.013 6.363 -17.674 1.00 96.06 222 GLU A C 1
ATOM 1776 O O . GLU A 1 222 ? -8.799 7.420 -18.272 1.00 96.06 222 GLU A O 1
ATOM 1781 N N . ASP A 1 223 ? -9.101 6.293 -16.342 1.00 96.94 223 ASP A N 1
ATOM 1782 C CA . ASP A 1 223 ? -9.042 7.459 -15.455 1.00 96.94 223 ASP A CA 1
ATOM 1783 C C . ASP A 1 223 ? -7.703 8.199 -15.576 1.00 96.94 223 ASP A C 1
ATOM 1785 O O . ASP A 1 223 ? -7.651 9.433 -15.655 1.00 96.94 223 ASP A O 1
ATOM 1789 N N . PHE A 1 224 ? -6.603 7.445 -15.675 1.00 97.12 224 PHE A N 1
ATOM 1790 C CA . PHE A 1 224 ? -5.280 8.014 -15.900 1.00 97.12 224 PHE A CA 1
ATOM 1791 C C . PHE A 1 224 ? -5.161 8.726 -17.259 1.00 97.12 224 PHE A C 1
ATOM 1793 O O . PHE A 1 224 ? -4.585 9.811 -17.374 1.00 97.12 224 PHE A O 1
ATOM 1800 N N . VAL A 1 225 ? -5.719 8.149 -18.321 1.00 94.88 225 VAL A N 1
ATOM 1801 C CA . VAL A 1 225 ? -5.719 8.792 -19.640 1.00 94.88 225 VAL A CA 1
ATOM 1802 C C . VAL A 1 225 ? -6.568 10.062 -19.625 1.00 94.88 225 VAL A C 1
ATOM 1804 O O . VAL A 1 225 ? -6.175 11.068 -20.223 1.00 94.88 225 VAL A O 1
ATOM 1807 N N . ASP A 1 226 ? -7.704 10.048 -18.938 1.00 96.25 226 ASP A N 1
ATOM 1808 C CA . ASP A 1 226 ? -8.597 11.198 -18.864 1.00 96.25 226 ASP A CA 1
ATOM 1809 C C . ASP A 1 226 ? -8.003 12.362 -18.067 1.00 96.25 226 ASP A C 1
ATOM 1811 O O . ASP A 1 226 ? -8.140 13.515 -18.495 1.00 96.25 226 ASP A O 1
ATOM 1815 N N . ILE A 1 227 ? -7.265 12.096 -16.983 1.00 95.94 227 ILE A N 1
ATOM 1816 C CA . ILE A 1 227 ? -6.540 13.159 -16.273 1.00 95.94 227 ILE A CA 1
ATOM 1817 C C . ILE A 1 227 ? -5.416 13.745 -17.144 1.00 95.94 227 ILE A C 1
ATOM 1819 O O . ILE A 1 227 ? -5.278 14.966 -17.227 1.00 95.94 227 ILE A O 1
ATOM 1823 N N . LEU A 1 228 ? -4.693 12.918 -17.910 1.00 94.50 228 LEU A N 1
ATOM 1824 C CA . LEU A 1 228 ? -3.651 13.396 -18.827 1.00 94.50 228 LEU A CA 1
ATOM 1825 C C . LEU A 1 228 ? -4.191 14.160 -20.042 1.00 94.50 228 LEU A C 1
ATOM 1827 O O . LEU A 1 228 ? -3.495 15.025 -20.571 1.00 94.50 228 LEU A O 1
ATOM 1831 N N . LYS A 1 229 ? -5.408 13.864 -20.518 1.00 94.19 229 LYS A N 1
ATOM 1832 C CA . LYS A 1 229 ? -6.063 14.673 -21.565 1.00 94.19 229 LYS A CA 1
ATOM 1833 C C . LYS A 1 229 ? -6.341 16.090 -21.070 1.00 94.19 229 LYS A C 1
ATOM 1835 O O . LYS A 1 229 ? -6.180 17.034 -21.838 1.00 94.19 229 LYS A O 1
ATOM 1840 N N . LYS A 1 230 ? -6.748 16.231 -19.806 1.00 95.00 230 LYS A N 1
ATOM 1841 C CA . LYS A 1 230 ? -7.029 17.529 -19.178 1.00 95.00 230 LYS A CA 1
ATOM 1842 C C . LYS A 1 230 ? -5.741 18.284 -18.853 1.00 95.00 230 LYS A C 1
ATOM 1844 O O . LYS A 1 230 ? -5.678 19.489 -19.074 1.00 95.00 230 LYS A O 1
ATOM 1849 N N . GLN A 1 231 ? -4.720 17.583 -18.359 1.00 94.38 231 GLN A N 1
ATOM 1850 C CA . GLN A 1 231 ? -3.457 18.183 -17.929 1.00 94.38 231 GLN A CA 1
ATOM 1851 C C . GLN A 1 231 ? -2.230 17.353 -18.355 1.00 94.38 231 GLN A C 1
ATOM 1853 O O . GLN A 1 231 ? -1.645 16.621 -17.552 1.00 94.38 231 GLN A O 1
ATOM 1858 N N . PRO A 1 232 ? -1.764 17.493 -19.608 1.00 91.25 232 PRO A N 1
ATOM 1859 C CA . PRO A 1 232 ? -0.601 16.749 -20.102 1.00 91.25 232 PRO A CA 1
ATOM 1860 C C . PRO A 1 232 ? 0.704 17.044 -19.346 1.00 91.25 232 PRO A C 1
ATOM 1862 O O . PRO A 1 232 ? 1.605 16.207 -19.313 1.00 91.25 232 PRO A O 1
ATOM 1865 N N . SER A 1 233 ? 0.817 18.229 -18.734 1.00 92.12 233 SER A N 1
ATOM 1866 C CA . SER A 1 233 ? 2.005 18.659 -17.988 1.00 92.12 233 SER A CA 1
ATOM 1867 C C . SER A 1 233 ? 2.264 17.832 -16.726 1.00 92.12 233 SER A C 1
ATOM 1869 O O . SER A 1 233 ? 3.411 17.790 -16.279 1.00 92.12 233 SER A O 1
ATOM 1871 N N . LEU A 1 234 ? 1.253 17.126 -16.193 1.00 94.00 234 LEU A N 1
ATOM 1872 C CA . LEU A 1 234 ? 1.388 16.247 -15.024 1.00 94.00 234 LEU A CA 1
ATOM 1873 C C . LEU A 1 234 ? 2.508 15.218 -15.194 1.00 94.00 234 LEU A C 1
ATOM 1875 O O . LEU A 1 234 ? 3.227 14.948 -14.240 1.00 94.00 234 LEU A O 1
ATOM 1879 N N . LEU A 1 235 ? 2.718 14.707 -16.415 1.00 92.31 235 LEU A N 1
ATOM 1880 C CA . LEU A 1 235 ? 3.785 13.749 -16.732 1.00 92.31 235 LEU A CA 1
ATOM 1881 C C . LEU A 1 235 ? 5.178 14.222 -16.272 1.00 92.31 235 LEU A C 1
ATOM 1883 O O . LEU A 1 235 ? 6.009 13.410 -15.868 1.00 92.31 235 LEU A O 1
ATOM 1887 N N . ARG A 1 236 ? 5.431 15.533 -16.303 1.00 89.19 236 ARG A N 1
ATOM 1888 C CA . ARG A 1 236 ? 6.729 16.132 -15.956 1.00 89.19 236 ARG A CA 1
ATOM 1889 C C . ARG A 1 236 ? 6.806 16.625 -14.517 1.00 89.19 236 ARG A C 1
ATOM 1891 O O . ARG A 1 236 ? 7.893 16.961 -14.052 1.00 89.19 236 ARG A O 1
ATOM 1898 N N . GLN A 1 237 ? 5.677 16.702 -13.818 1.00 91.56 237 GLN A N 1
ATOM 1899 C CA . GLN A 1 237 ? 5.665 17.190 -12.448 1.00 91.56 237 GLN A CA 1
ATOM 1900 C C . GLN A 1 237 ? 6.374 16.201 -11.522 1.00 91.56 237 GLN A C 1
ATOM 1902 O O . GLN A 1 237 ? 6.301 14.986 -11.715 1.00 91.56 237 GLN A O 1
ATOM 1907 N N . GLN A 1 238 ? 7.081 16.745 -10.533 1.00 89.00 238 GLN A N 1
ATOM 1908 C CA . GLN A 1 238 ? 7.831 15.969 -9.554 1.00 89.00 238 GLN A CA 1
ATOM 1909 C C . GLN A 1 238 ? 6.883 15.312 -8.556 1.00 89.00 238 GLN A C 1
ATOM 1911 O O . GLN A 1 238 ? 5.970 15.954 -8.040 1.00 89.00 238 GLN A O 1
ATOM 1916 N N . ILE A 1 239 ? 7.147 14.049 -8.257 1.00 86.31 239 ILE A N 1
ATOM 1917 C CA . ILE A 1 239 ? 6.486 13.261 -7.230 1.00 86.31 239 ILE A CA 1
ATOM 1918 C C . ILE A 1 239 ? 7.551 12.755 -6.259 1.00 86.31 239 ILE A C 1
ATOM 1920 O O . ILE A 1 239 ? 8.582 12.222 -6.667 1.00 86.31 239 ILE A O 1
ATOM 1924 N N . ASP A 1 240 ? 7.314 12.932 -4.963 1.00 79.62 240 ASP A N 1
ATOM 1925 C CA . ASP A 1 240 ? 8.130 12.272 -3.947 1.00 79.62 240 ASP A CA 1
ATOM 1926 C C . ASP A 1 240 ? 7.805 10.776 -3.986 1.00 79.62 240 ASP A C 1
ATOM 1928 O O . ASP A 1 240 ? 6.682 10.368 -3.705 1.00 79.62 240 ASP A O 1
ATOM 1932 N N . ILE A 1 241 ? 8.764 9.955 -4.383 1.00 70.94 241 ILE A N 1
ATOM 1933 C CA . ILE A 1 241 ? 8.717 8.512 -4.165 1.00 70.94 241 ILE A CA 1
ATOM 1934 C C . ILE A 1 241 ? 9.790 8.305 -3.117 1.00 70.94 241 ILE A C 1
ATOM 1936 O O . ILE A 1 241 ? 10.919 8.735 -3.351 1.00 70.94 241 ILE A O 1
ATOM 1940 N N . GLY A 1 242 ? 9.441 7.721 -1.966 1.00 60.31 242 GLY A N 1
ATOM 1941 C CA . GLY A 1 242 ? 10.369 7.562 -0.838 1.00 60.31 242 GLY A CA 1
ATOM 1942 C C . GLY A 1 242 ? 11.724 6.956 -1.250 1.00 60.31 242 GLY A C 1
ATOM 1943 O O . GLY A 1 242 ? 11.905 6.520 -2.383 1.00 60.31 242 GLY A O 1
ATOM 1944 N N . LYS A 1 243 ? 12.694 6.866 -0.327 1.00 53.91 243 LYS A N 1
ATOM 1945 C CA . LYS A 1 243 ? 14.115 6.509 -0.595 1.00 53.91 243 LYS A CA 1
ATOM 1946 C C . LYS A 1 243 ? 14.398 5.248 -1.449 1.00 53.91 243 LYS A C 1
ATOM 1948 O O . LYS A 1 243 ? 15.547 5.040 -1.821 1.00 53.91 243 LYS A O 1
ATOM 1953 N N . TYR A 1 244 ? 13.387 4.452 -1.795 1.00 49.47 244 TYR A N 1
ATOM 1954 C CA . TYR A 1 244 ? 13.418 3.345 -2.754 1.00 49.47 244 TYR A CA 1
ATOM 1955 C C . TYR A 1 244 ? 14.178 3.658 -4.055 1.00 49.47 244 TYR A C 1
ATOM 1957 O O . TYR A 1 244 ? 14.832 2.778 -4.611 1.00 49.47 244 TYR A O 1
ATOM 1965 N N . TYR A 1 245 ? 14.114 4.903 -4.54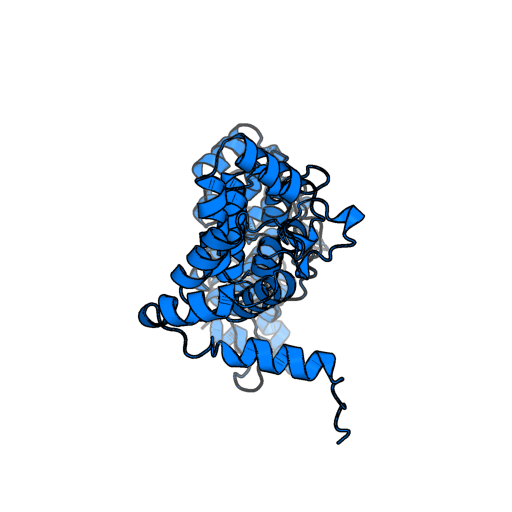3 1.00 53.84 245 TYR A N 1
ATOM 1966 C CA . TYR A 1 245 ? 14.853 5.339 -5.728 1.00 53.84 245 TYR A CA 1
ATOM 1967 C C . TYR A 1 245 ? 15.463 6.716 -5.472 1.00 53.84 245 TYR A C 1
ATOM 1969 O O . TYR A 1 245 ? 14.784 7.731 -5.570 1.00 53.84 245 TYR A O 1
ATOM 1977 N N . SER A 1 246 ? 16.753 6.765 -5.126 1.00 43.34 246 SER A N 1
ATOM 1978 C CA . SER A 1 246 ? 17.465 8.026 -4.899 1.00 43.34 246 SER A CA 1
ATOM 1979 C C . SER A 1 246 ? 17.417 8.916 -6.151 1.00 43.34 246 SER A C 1
ATOM 1981 O O . SER A 1 246 ? 18.061 8.612 -7.157 1.00 43.34 246 SER A O 1
ATOM 1983 N N . GLY A 1 247 ? 16.654 10.005 -6.076 1.00 54.59 247 GLY A N 1
ATOM 1984 C CA . GLY A 1 247 ? 16.494 11.013 -7.123 1.00 54.59 247 GLY A CA 1
ATOM 1985 C C . GLY A 1 247 ? 15.082 11.592 -7.092 1.00 54.59 247 GLY A C 1
ATOM 1986 O O . GLY A 1 247 ? 14.128 10.858 -6.848 1.00 54.59 247 GLY A O 1
ATOM 1987 N N . SER A 1 248 ? 14.930 12.900 -7.328 1.00 52.16 248 SER A N 1
ATOM 1988 C CA . SER A 1 248 ? 13.593 13.431 -7.589 1.00 52.16 248 SER A CA 1
ATOM 1989 C C . SER A 1 248 ? 13.079 12.774 -8.871 1.00 52.16 248 SER A C 1
ATOM 1991 O O . SER A 1 248 ? 13.795 12.648 -9.866 1.00 52.16 248 SER A O 1
ATOM 1993 N N . THR A 1 249 ? 11.863 12.266 -8.813 1.00 73.88 249 THR A N 1
ATOM 1994 C CA . THR A 1 249 ? 11.246 11.486 -9.878 1.00 73.88 249 THR A CA 1
ATOM 1995 C C . THR A 1 249 ? 10.000 12.228 -10.310 1.00 73.88 249 THR A C 1
ATOM 1997 O O . THR A 1 249 ? 9.320 12.840 -9.497 1.00 73.88 249 THR A O 1
ATOM 2000 N N . ASN A 1 250 ? 9.703 12.217 -11.603 1.00 87.88 250 ASN A N 1
ATOM 2001 C CA . ASN A 1 250 ? 8.466 12.776 -12.126 1.00 87.88 250 ASN A CA 1
ATOM 2002 C C . ASN A 1 250 ? 7.443 11.661 -12.378 1.00 87.88 250 ASN A C 1
ATOM 2004 O O . ASN A 1 250 ? 7.735 10.468 -12.233 1.00 87.88 250 ASN A O 1
ATOM 2008 N N . LEU A 1 251 ? 6.227 12.046 -12.754 1.00 92.12 251 LEU A N 1
ATOM 2009 C CA . LEU A 1 251 ? 5.160 11.088 -13.029 1.00 92.12 251 LEU A CA 1
ATOM 2010 C C . LEU A 1 251 ? 5.505 10.124 -14.185 1.00 92.12 251 LEU A C 1
ATOM 2012 O O . LEU A 1 251 ? 5.087 8.972 -14.130 1.00 92.12 251 LEU A O 1
ATOM 2016 N N . ILE A 1 252 ? 6.304 10.523 -15.188 1.00 91.69 252 ILE A N 1
ATOM 2017 C CA . ILE A 1 252 ? 6.786 9.604 -16.245 1.00 91.69 252 ILE A CA 1
ATOM 2018 C C . ILE A 1 252 ? 7.560 8.435 -15.635 1.00 91.69 252 ILE A C 1
ATOM 2020 O O . ILE A 1 252 ? 7.288 7.280 -15.963 1.00 91.69 252 ILE A O 1
ATOM 2024 N N . PHE A 1 253 ? 8.504 8.705 -14.735 1.00 88.56 253 PHE A N 1
ATOM 2025 C CA . PHE A 1 253 ? 9.279 7.636 -14.105 1.00 88.56 253 PHE A CA 1
ATOM 2026 C C . PHE A 1 253 ? 8.424 6.803 -13.144 1.00 88.56 253 PHE A C 1
ATOM 2028 O O . PHE A 1 253 ? 8.573 5.582 -13.116 1.00 88.56 253 PHE A O 1
ATOM 2035 N N . TYR A 1 254 ? 7.454 7.415 -12.454 1.00 90.25 254 TYR A N 1
ATOM 2036 C CA . TYR A 1 254 ? 6.448 6.675 -11.681 1.00 90.25 254 TYR A CA 1
ATOM 2037 C C . TYR A 1 254 ? 5.662 5.690 -12.571 1.00 90.25 254 TYR A C 1
ATOM 2039 O O . TYR A 1 254 ? 5.495 4.524 -12.212 1.00 90.25 254 TYR A O 1
ATOM 2047 N N . VAL A 1 255 ? 5.242 6.119 -13.770 1.00 93.19 255 VAL A N 1
ATOM 2048 C CA . VAL A 1 255 ? 4.569 5.271 -14.773 1.00 93.19 255 VAL A CA 1
ATOM 2049 C C . VAL A 1 255 ? 5.455 4.120 -15.233 1.00 93.19 255 VAL A C 1
ATOM 2051 O O . VAL A 1 255 ? 4.997 2.979 -15.259 1.00 93.19 255 VAL A O 1
ATOM 2054 N N . VAL A 1 256 ? 6.717 4.385 -15.572 1.00 91.25 256 VAL A N 1
ATOM 2055 C CA . VAL A 1 256 ? 7.656 3.333 -15.999 1.00 91.25 256 VAL A CA 1
ATOM 2056 C C . VAL A 1 256 ? 7.844 2.289 -14.898 1.00 91.25 256 VAL A C 1
ATOM 2058 O O . VAL A 1 256 ? 7.910 1.094 -15.186 1.00 91.25 256 VAL A O 1
ATOM 2061 N N . MET A 1 257 ? 7.887 2.727 -13.641 1.00 87.56 257 MET A N 1
ATOM 2062 C CA . MET A 1 257 ? 8.143 1.857 -12.498 1.00 87.56 257 MET A CA 1
ATOM 2063 C C . MET A 1 257 ? 6.936 1.034 -12.056 1.00 87.56 257 MET A C 1
ATOM 2065 O O . MET A 1 257 ? 7.102 -0.139 -11.728 1.00 87.56 257 MET A O 1
ATOM 2069 N N . PHE A 1 258 ? 5.743 1.628 -12.032 1.00 88.69 258 PHE A N 1
ATOM 2070 C CA . PHE A 1 258 ? 4.571 1.018 -11.394 1.00 88.69 258 PHE A CA 1
ATOM 2071 C C . PHE A 1 258 ? 3.387 0.803 -12.336 1.00 88.69 258 PHE A C 1
ATOM 2073 O O . PHE A 1 258 ? 2.504 0.006 -12.029 1.00 88.69 258 PHE A O 1
ATOM 2080 N N . GLY A 1 259 ? 3.367 1.477 -13.486 1.00 91.94 259 GLY A N 1
ATOM 2081 C CA . GLY A 1 259 ? 2.279 1.370 -14.448 1.00 91.94 259 GLY A CA 1
ATOM 2082 C C . GLY A 1 259 ? 2.221 -0.005 -15.101 1.00 91.94 259 GLY A C 1
ATOM 2083 O O . GLY A 1 259 ? 3.245 -0.623 -15.407 1.00 91.94 259 GLY A O 1
ATOM 2084 N N . LYS A 1 260 ? 1.007 -0.489 -15.352 1.00 91.88 260 LYS A N 1
ATOM 2085 C CA . LYS A 1 260 ? 0.784 -1.669 -16.191 1.00 91.88 260 LYS A CA 1
ATOM 2086 C C . LYS A 1 260 ? 1.136 -1.368 -17.653 1.00 91.88 260 LYS A C 1
ATOM 2088 O O . LYS A 1 260 ? 1.252 -0.213 -18.067 1.00 91.88 260 LYS A O 1
ATOM 2093 N N . LYS A 1 261 ? 1.318 -2.425 -18.446 1.00 92.56 261 LYS A N 1
ATOM 2094 C CA . LYS A 1 261 ? 1.720 -2.335 -19.858 1.00 92.56 261 LYS A CA 1
ATOM 2095 C C . LYS A 1 261 ? 0.800 -1.435 -20.688 1.00 92.56 261 LYS A C 1
ATOM 2097 O O . LYS A 1 261 ? 1.291 -0.667 -21.508 1.00 92.56 261 LYS A O 1
ATOM 2102 N N . ASP A 1 262 ? -0.506 -1.504 -20.461 1.00 94.50 262 ASP A N 1
ATOM 2103 C CA . ASP A 1 262 ? -1.514 -0.673 -21.120 1.00 94.50 262 ASP A CA 1
ATOM 2104 C C . ASP A 1 262 ? -1.354 0.816 -20.777 1.00 94.50 262 ASP A C 1
ATOM 2106 O O . ASP A 1 262 ? -1.315 1.640 -21.689 1.00 94.50 262 ASP A O 1
ATOM 2110 N N . ILE A 1 263 ? -1.145 1.171 -19.504 1.00 95.81 263 ILE A N 1
ATOM 2111 C CA . ILE A 1 263 ? -0.819 2.549 -19.092 1.00 95.81 263 ILE A CA 1
ATOM 2112 C C . ILE A 1 263 ? 0.434 3.046 -19.815 1.00 95.81 263 ILE A C 1
ATOM 2114 O O . ILE A 1 263 ? 0.438 4.136 -20.388 1.00 95.81 263 ILE A O 1
ATOM 2118 N N . ILE A 1 264 ? 1.495 2.237 -19.839 1.00 95.31 264 ILE A N 1
ATOM 2119 C CA . ILE A 1 264 ? 2.752 2.598 -20.506 1.00 95.31 264 ILE A CA 1
ATOM 2120 C C . ILE A 1 264 ? 2.526 2.824 -22.004 1.00 95.31 264 ILE A C 1
ATOM 2122 O O . ILE A 1 264 ? 2.990 3.825 -22.551 1.00 95.31 264 ILE A O 1
ATOM 2126 N N . GLN A 1 265 ? 1.764 1.950 -22.665 1.00 95.31 265 GLN A N 1
ATOM 2127 C CA . GLN A 1 265 ? 1.406 2.102 -24.077 1.00 95.31 265 GLN A CA 1
ATOM 2128 C C . GLN A 1 265 ? 0.632 3.396 -24.356 1.00 95.31 265 GLN A C 1
ATOM 2130 O O . GLN A 1 265 ? 0.856 4.014 -25.395 1.00 95.31 265 GLN A O 1
ATOM 2135 N N . GLN A 1 266 ? -0.228 3.842 -23.436 1.00 93.00 266 GLN A N 1
ATOM 2136 C CA . GLN A 1 266 ? -0.956 5.112 -23.565 1.00 93.00 266 GLN A CA 1
ATOM 2137 C C . GLN A 1 266 ? -0.067 6.346 -23.342 1.00 93.00 266 GLN A C 1
ATOM 2139 O O . GLN A 1 266 ? -0.350 7.423 -23.877 1.00 93.00 266 GLN A O 1
ATOM 2144 N N . VAL A 1 267 ? 1.010 6.210 -22.563 1.00 92.88 267 VAL A N 1
ATOM 2145 C CA . VAL A 1 267 ? 1.948 7.306 -22.273 1.00 92.88 267 VAL A CA 1
ATOM 2146 C C . VAL A 1 267 ? 3.023 7.449 -23.339 1.00 92.88 267 VAL A C 1
ATOM 2148 O O . VAL A 1 267 ? 3.391 8.579 -23.646 1.00 92.88 267 VAL A O 1
ATOM 2151 N N . ILE A 1 268 ? 3.497 6.356 -23.946 1.00 93.81 268 ILE A N 1
ATOM 2152 C CA . ILE A 1 268 ? 4.568 6.375 -24.960 1.00 93.81 268 ILE A CA 1
ATOM 2153 C C . ILE A 1 268 ? 4.377 7.467 -26.037 1.00 93.81 268 ILE A C 1
ATOM 2155 O O . ILE A 1 268 ? 5.327 8.220 -26.267 1.00 93.81 268 ILE A O 1
ATOM 2159 N N . PRO A 1 269 ? 3.190 7.625 -26.666 1.00 92.12 269 PRO A N 1
ATOM 2160 C CA . PRO A 1 269 ? 2.969 8.652 -27.690 1.00 92.12 269 PRO A CA 1
ATOM 2161 C C . PRO A 1 269 ? 2.983 10.090 -27.153 1.00 92.12 269 PRO A C 1
ATOM 2163 O O . PRO A 1 269 ? 3.042 11.037 -27.931 1.00 92.12 269 PRO A O 1
ATOM 2166 N N . ARG A 1 270 ? 2.879 10.266 -25.832 1.00 90.00 270 ARG A N 1
ATOM 2167 C CA . ARG A 1 270 ? 2.833 11.563 -25.138 1.00 90.00 270 ARG A CA 1
ATOM 2168 C C . ARG A 1 270 ? 4.204 11.998 -24.618 1.00 90.00 270 ARG A C 1
ATOM 2170 O O . ARG A 1 270 ? 4.343 13.127 -24.150 1.00 90.00 270 ARG A O 1
ATOM 2177 N N . ILE A 1 271 ? 5.206 11.121 -24.678 1.00 88.75 271 ILE A N 1
ATOM 2178 C CA . ILE A 1 271 ? 6.580 11.428 -24.284 1.00 88.75 271 ILE A CA 1
ATOM 2179 C C . ILE A 1 271 ? 7.270 12.173 -25.429 1.00 88.75 271 ILE A C 1
ATOM 2181 O O . ILE A 1 271 ? 7.320 11.696 -26.562 1.00 88.75 271 ILE A O 1
ATOM 2185 N N . ASN A 1 272 ? 7.857 13.330 -25.119 1.00 88.31 272 ASN A N 1
ATOM 2186 C CA . ASN A 1 272 ? 8.811 13.965 -26.019 1.00 88.31 272 ASN A CA 1
ATOM 2187 C C . ASN A 1 272 ? 10.166 13.261 -25.874 1.00 88.31 272 ASN A C 1
ATOM 2189 O O . ASN A 1 272 ? 10.948 13.599 -24.995 1.00 88.31 272 ASN A O 1
ATOM 2193 N N . TRP A 1 273 ? 10.436 12.274 -26.724 1.00 87.62 273 TRP A N 1
ATOM 2194 C CA . TRP A 1 273 ? 11.655 11.459 -26.653 1.00 87.62 273 TRP A CA 1
ATOM 2195 C C . TRP A 1 273 ? 12.950 12.228 -26.932 1.00 87.62 273 TRP A C 1
ATOM 2197 O O . TRP A 1 273 ? 14.018 11.708 -26.639 1.00 87.62 273 TRP A O 1
ATOM 2207 N N . GLN A 1 274 ? 12.859 13.454 -27.456 1.00 86.31 274 GLN A N 1
ATOM 2208 C CA . GLN A 1 274 ? 13.998 14.358 -27.651 1.00 86.31 274 GLN A CA 1
ATOM 2209 C C . GLN A 1 274 ? 14.276 15.240 -26.424 1.00 86.31 274 GLN A C 1
ATOM 2211 O O . GLN A 1 274 ? 15.165 16.088 -26.459 1.00 86.31 274 GLN A O 1
ATOM 2216 N N . ASP A 1 275 ? 13.492 15.098 -25.355 1.00 85.81 275 ASP A N 1
ATOM 2217 C CA . ASP A 1 275 ? 13.655 15.896 -24.149 1.00 85.81 275 ASP A CA 1
ATOM 2218 C C . ASP A 1 275 ? 14.942 15.504 -23.401 1.00 85.81 275 ASP A C 1
ATOM 2220 O O . ASP A 1 275 ? 15.064 14.351 -22.972 1.00 85.81 275 ASP A O 1
ATOM 2224 N N . PRO A 1 276 ? 15.901 16.432 -23.213 1.00 82.69 276 PRO A N 1
ATOM 2225 C CA . PRO A 1 276 ? 17.152 16.139 -22.526 1.00 82.69 276 PRO A CA 1
ATOM 2226 C C . PRO A 1 276 ? 16.947 15.724 -21.065 1.00 82.69 276 PRO A C 1
ATOM 2228 O O . PRO A 1 276 ? 17.792 15.010 -20.537 1.00 82.69 276 PRO A O 1
ATOM 2231 N N . GLU A 1 277 ? 15.834 16.093 -20.419 1.00 83.00 277 GLU A N 1
ATOM 2232 C CA . GLU A 1 277 ? 15.530 15.681 -19.040 1.00 83.00 277 GLU A CA 1
ATOM 2233 C C . GLU A 1 277 ? 15.265 14.173 -18.908 1.00 83.00 277 GLU A C 1
ATOM 2235 O O . GLU A 1 277 ? 15.293 13.633 -17.802 1.00 83.00 277 GLU A O 1
ATOM 2240 N N . LEU A 1 278 ? 15.039 13.465 -20.021 1.00 84.81 278 LEU A N 1
ATOM 2241 C CA . LEU A 1 278 ? 14.922 12.005 -20.040 1.00 84.81 278 LEU A CA 1
ATOM 2242 C C . LEU A 1 278 ? 16.283 11.297 -20.045 1.00 84.81 278 LEU A C 1
ATOM 2244 O O . LEU A 1 278 ? 16.324 10.066 -19.961 1.00 84.81 278 LEU A O 1
ATOM 2248 N N . TYR A 1 279 ? 17.389 12.044 -20.128 1.00 84.44 279 TYR A N 1
ATOM 2249 C CA . TYR A 1 279 ? 18.735 11.502 -20.271 1.00 84.44 279 TYR A CA 1
ATOM 2250 C C . TYR A 1 279 ? 19.699 12.106 -19.239 1.00 84.44 279 TYR A C 1
ATOM 2252 O O . TYR A 1 279 ? 19.720 13.310 -19.010 1.00 84.44 279 TYR A O 1
ATOM 2260 N N . TYR A 1 280 ? 20.550 11.276 -18.632 1.00 75.94 280 TYR A N 1
ATOM 2261 C CA . TYR A 1 280 ? 21.656 11.741 -17.783 1.00 75.94 280 TYR A CA 1
ATOM 2262 C C . TYR A 1 280 ? 22.992 11.687 -18.544 1.00 75.94 280 TYR A C 1
ATOM 2264 O O . TYR A 1 280 ? 23.065 11.114 -19.634 1.00 75.94 280 TYR A O 1
ATOM 2272 N N . ASN A 1 281 ? 24.047 12.290 -17.974 1.00 60.25 281 ASN A N 1
ATOM 2273 C CA . ASN A 1 281 ? 25.450 12.299 -18.433 1.00 60.25 281 ASN A CA 1
ATOM 2274 C C . ASN A 1 281 ? 25.783 11.343 -19.599 1.00 60.25 281 ASN A C 1
ATOM 2276 O O . ASN A 1 281 ? 25.694 10.126 -19.451 1.00 60.25 281 ASN A O 1
ATOM 2280 N N . LYS A 1 282 ? 26.287 11.892 -20.716 1.00 66.56 282 LYS A N 1
ATOM 2281 C CA . LYS A 1 282 ? 26.704 11.146 -21.927 1.00 66.56 282 LYS A CA 1
ATOM 2282 C C . LYS A 1 282 ? 25.573 10.414 -22.677 1.00 66.56 282 LYS A C 1
ATOM 2284 O O . LYS A 1 282 ? 25.869 9.559 -23.505 1.00 66.56 282 LYS A O 1
ATOM 2289 N N . GLY A 1 283 ? 24.310 10.787 -22.449 1.00 77.06 283 GLY A N 1
ATOM 2290 C CA . GLY A 1 283 ? 23.163 10.315 -23.239 1.00 77.06 283 GLY A CA 1
ATOM 2291 C C . GLY A 1 283 ? 22.496 9.040 -22.713 1.00 77.06 283 GLY A C 1
ATOM 2292 O O . GLY A 1 283 ? 21.766 8.391 -23.457 1.00 77.06 283 GLY A O 1
ATOM 2293 N N . ASN A 1 284 ? 22.729 8.670 -21.450 1.00 85.25 284 ASN A N 1
ATOM 2294 C CA . ASN A 1 284 ? 22.096 7.501 -20.837 1.00 85.25 284 ASN A CA 1
ATOM 2295 C C . ASN A 1 284 ? 20.602 7.759 -20.603 1.00 85.25 284 ASN A C 1
ATOM 2297 O O . ASN A 1 284 ? 20.248 8.730 -19.940 1.00 85.25 284 ASN A O 1
ATOM 2301 N N . SER A 1 285 ? 19.729 6.869 -21.073 1.00 89.81 285 SER A N 1
ATOM 2302 C CA . SER A 1 285 ? 18.277 7.000 -20.890 1.00 89.81 285 SER A CA 1
ATOM 2303 C C . SER A 1 285 ? 17.825 6.651 -19.480 1.00 89.81 285 SER A C 1
ATOM 2305 O O . SER A 1 285 ? 18.030 5.528 -19.013 1.00 89.81 285 SER A O 1
ATOM 2307 N N . LEU A 1 286 ? 17.138 7.584 -18.824 1.00 88.06 286 LEU A N 1
ATOM 2308 C CA . LEU A 1 286 ? 16.512 7.334 -17.531 1.00 88.06 286 LEU A CA 1
ATOM 2309 C C . LEU A 1 286 ? 15.371 6.324 -17.666 1.00 88.06 286 LEU A C 1
ATOM 2311 O O . LEU A 1 286 ? 15.283 5.410 -16.854 1.00 88.06 286 LEU A O 1
ATOM 2315 N N . ILE A 1 287 ? 14.552 6.413 -18.720 1.00 90.31 287 ILE A N 1
ATOM 2316 C CA . ILE A 1 287 ? 13.437 5.478 -18.950 1.00 90.31 287 ILE A CA 1
ATOM 2317 C C . ILE A 1 287 ? 13.937 4.027 -18.987 1.00 90.31 287 ILE A C 1
ATOM 2319 O O . ILE A 1 287 ? 13.349 3.167 -18.331 1.00 90.31 287 ILE A O 1
ATOM 2323 N N . LEU A 1 288 ? 15.047 3.753 -19.682 1.00 91.94 288 LEU A N 1
ATOM 2324 C CA . LEU A 1 288 ? 15.623 2.404 -19.718 1.00 91.94 288 LEU A CA 1
ATOM 2325 C C . LEU A 1 288 ? 16.244 1.991 -18.393 1.00 91.94 288 LEU A C 1
ATOM 2327 O O . LEU A 1 288 ? 16.106 0.834 -18.009 1.00 91.94 288 LEU A O 1
ATOM 2331 N N . ALA A 1 289 ? 16.887 2.914 -17.676 1.00 89.56 289 ALA A N 1
ATOM 2332 C CA . ALA A 1 289 ? 17.428 2.620 -16.354 1.00 89.56 289 ALA A CA 1
ATOM 2333 C C . ALA A 1 289 ? 16.314 2.232 -15.363 1.00 89.56 289 ALA A C 1
ATOM 2335 O O . ALA A 1 289 ? 16.441 1.237 -14.653 1.00 89.56 289 ALA A O 1
ATOM 2336 N N . TYR A 1 290 ? 15.194 2.961 -15.346 1.00 89.38 290 TYR A N 1
ATOM 2337 C CA . TYR A 1 290 ? 14.038 2.627 -14.507 1.00 89.38 290 TYR A CA 1
ATOM 2338 C C . TYR A 1 290 ? 13.369 1.316 -14.953 1.00 89.38 290 TYR A C 1
ATOM 2340 O O . TYR A 1 290 ? 13.085 0.460 -14.117 1.00 89.38 290 TYR A O 1
ATOM 2348 N N . ALA A 1 291 ? 13.200 1.086 -16.259 1.00 92.94 291 ALA A N 1
ATOM 2349 C CA . ALA A 1 291 ? 12.666 -0.180 -16.764 1.00 92.94 291 ALA A CA 1
ATOM 2350 C C . ALA A 1 291 ? 13.566 -1.385 -16.415 1.00 92.94 291 ALA A C 1
ATOM 2352 O O . ALA A 1 291 ? 13.066 -2.446 -16.044 1.00 92.94 291 ALA A O 1
ATOM 2353 N N . ALA A 1 292 ? 14.891 -1.222 -16.465 1.00 92.81 292 ALA A N 1
ATOM 2354 C CA . ALA A 1 292 ? 15.838 -2.253 -16.048 1.00 92.81 292 ALA A CA 1
ATOM 2355 C C . ALA A 1 292 ? 15.769 -2.529 -14.538 1.00 92.81 292 ALA A C 1
ATOM 2357 O O . ALA A 1 292 ? 15.725 -3.688 -14.128 1.00 92.81 292 ALA A O 1
ATOM 2358 N N . ARG A 1 293 ? 15.663 -1.483 -13.709 1.00 88.00 293 ARG A N 1
ATOM 2359 C CA . ARG A 1 293 ? 15.458 -1.620 -12.255 1.00 88.00 293 ARG A CA 1
ATOM 2360 C C . ARG A 1 293 ? 14.156 -2.341 -11.917 1.00 88.00 293 ARG A C 1
ATOM 2362 O O . ARG A 1 293 ? 14.113 -3.139 -10.983 1.00 88.00 293 ARG A O 1
ATOM 2369 N N . ARG A 1 294 ? 13.089 -2.101 -12.682 1.00 88.75 294 ARG A N 1
ATOM 2370 C CA . ARG A 1 294 ? 11.826 -2.840 -12.556 1.00 88.75 294 ARG A CA 1
ATOM 2371 C C . ARG A 1 294 ? 12.034 -4.342 -12.782 1.00 88.75 294 ARG A C 1
ATOM 2373 O O . ARG A 1 294 ? 11.621 -5.141 -11.941 1.00 88.75 294 ARG A O 1
ATOM 2380 N N . VAL A 1 295 ? 12.760 -4.719 -13.839 1.00 92.12 295 VAL A N 1
ATOM 2381 C CA . VAL A 1 295 ? 13.161 -6.115 -14.102 1.00 92.12 295 VAL A CA 1
ATOM 2382 C C . VAL A 1 295 ? 14.027 -6.675 -12.975 1.00 92.12 295 VAL A C 1
ATOM 2384 O O . VAL A 1 295 ? 13.758 -7.781 -12.506 1.00 92.12 295 VAL A O 1
ATOM 2387 N N . LYS A 1 296 ? 15.019 -5.919 -12.485 1.00 89.19 296 LYS A N 1
ATOM 2388 C CA . LYS A 1 296 ? 15.837 -6.321 -11.331 1.00 89.19 296 LYS A CA 1
ATOM 2389 C C . LYS A 1 296 ? 14.962 -6.673 -10.136 1.00 89.19 296 LYS A C 1
ATOM 2391 O O . LYS A 1 296 ? 15.132 -7.743 -9.554 1.00 89.19 296 LYS A O 1
ATOM 2396 N N . ASN A 1 297 ? 14.014 -5.809 -9.785 1.00 84.00 297 ASN A N 1
ATOM 2397 C CA . ASN A 1 297 ? 13.148 -6.018 -8.630 1.00 84.00 297 ASN A CA 1
ATOM 2398 C C . ASN A 1 297 ? 12.271 -7.263 -8.785 1.00 84.00 297 ASN A C 1
ATOM 2400 O O . ASN A 1 297 ? 12.173 -8.050 -7.845 1.00 84.00 297 ASN A O 1
ATOM 2404 N N . ALA A 1 298 ? 11.683 -7.483 -9.965 1.00 87.06 298 ALA A N 1
ATOM 2405 C CA . ALA A 1 298 ? 10.932 -8.706 -10.249 1.00 87.06 298 ALA A CA 1
ATOM 2406 C C . ALA A 1 298 ? 11.833 -9.954 -10.154 1.00 87.06 298 ALA A C 1
ATOM 2408 O O . ALA A 1 298 ? 11.480 -10.937 -9.508 1.00 87.06 298 ALA A O 1
ATOM 2409 N N . PHE A 1 299 ? 13.046 -9.891 -10.708 1.00 87.56 299 PHE A N 1
ATOM 2410 C CA . PHE A 1 299 ? 14.012 -10.994 -10.695 1.00 87.56 299 PHE A CA 1
ATOM 2411 C C . PHE A 1 299 ? 14.542 -11.341 -9.288 1.00 87.56 299 PHE A C 1
ATOM 2413 O O . PHE A 1 299 ? 14.904 -12.488 -9.002 1.00 87.56 299 PHE A O 1
ATOM 2420 N N . HIS A 1 300 ? 14.561 -10.362 -8.383 1.00 82.25 300 HIS A N 1
ATOM 2421 C CA . HIS A 1 300 ? 14.971 -10.532 -6.988 1.00 82.25 300 HIS A CA 1
ATOM 2422 C C . HIS A 1 300 ? 13.805 -10.844 -6.038 1.00 82.25 300 HIS A C 1
ATOM 2424 O O . HIS A 1 300 ? 14.042 -10.989 -4.842 1.00 82.25 300 HIS A O 1
ATOM 2430 N N . ASN A 1 301 ? 12.574 -10.995 -6.547 1.00 78.38 301 ASN A N 1
ATOM 2431 C CA . ASN A 1 301 ? 11.346 -11.116 -5.747 1.00 78.38 301 ASN A CA 1
ATOM 2432 C C . ASN A 1 301 ? 11.106 -9.918 -4.806 1.00 78.38 301 ASN A C 1
ATOM 2434 O O . ASN A 1 301 ? 10.439 -10.048 -3.784 1.00 78.38 301 ASN A O 1
ATOM 2438 N N . ALA A 1 302 ? 11.633 -8.745 -5.161 1.00 74.31 302 ALA A N 1
ATOM 2439 C CA . ALA A 1 302 ? 11.406 -7.480 -4.463 1.00 74.31 302 ALA A CA 1
ATOM 2440 C C . ALA A 1 302 ? 10.177 -6.718 -5.014 1.00 74.31 302 ALA A C 1
ATOM 2442 O O . ALA A 1 302 ? 9.928 -5.570 -4.648 1.00 74.31 302 ALA A O 1
ATOM 2443 N N . SER A 1 303 ? 9.413 -7.341 -5.921 1.00 73.69 303 SER A N 1
ATOM 2444 C CA . SER A 1 303 ? 8.170 -6.830 -6.509 1.00 73.69 303 SER A CA 1
ATOM 2445 C C . SER A 1 303 ? 7.110 -7.937 -6.580 1.00 73.69 303 SER A C 1
ATOM 2447 O O . SER A 1 303 ? 7.445 -9.115 -6.669 1.00 73.69 303 SER A O 1
ATOM 2449 N N . LEU A 1 304 ? 5.829 -7.547 -6.564 1.00 69.25 304 LEU A N 1
ATOM 2450 C CA . LEU A 1 304 ? 4.686 -8.438 -6.832 1.00 69.25 304 LEU A CA 1
ATOM 2451 C C . LEU A 1 304 ? 4.484 -8.700 -8.334 1.00 69.25 304 LEU A C 1
ATOM 2453 O O . LEU A 1 304 ? 3.684 -9.551 -8.713 1.00 69.25 304 LEU A O 1
ATOM 2457 N N . GLU A 1 305 ? 5.163 -7.929 -9.182 1.00 83.00 305 GLU A N 1
ATOM 2458 C CA . GLU A 1 305 ? 5.156 -8.114 -10.627 1.00 83.00 305 GLU A CA 1
ATOM 2459 C C . GLU A 1 305 ? 5.928 -9.376 -11.026 1.00 83.00 305 GLU A C 1
ATOM 2461 O O . GLU A 1 305 ? 6.981 -9.681 -10.461 1.00 83.00 305 GLU A O 1
ATOM 2466 N N . THR A 1 306 ? 5.425 -10.100 -12.029 1.00 87.31 306 THR A N 1
ATOM 2467 C CA . THR A 1 306 ? 6.129 -11.271 -12.552 1.00 87.31 306 THR A CA 1
ATOM 2468 C C . THR A 1 306 ? 7.342 -10.859 -13.382 1.00 87.31 306 THR A C 1
ATOM 2470 O O . THR A 1 306 ? 7.355 -9.814 -14.031 1.00 87.31 306 THR A O 1
ATOM 2473 N N . ASN A 1 307 ? 8.363 -11.719 -13.430 1.00 89.06 307 ASN A N 1
ATOM 2474 C CA . ASN A 1 307 ? 9.535 -11.460 -14.268 1.00 89.06 307 ASN A CA 1
ATOM 2475 C C . ASN A 1 307 ? 9.156 -11.230 -15.742 1.00 89.06 307 ASN A C 1
ATOM 2477 O O . ASN A 1 307 ? 9.707 -10.351 -16.396 1.00 89.06 307 ASN A O 1
ATOM 2481 N N . LYS A 1 308 ? 8.170 -11.984 -16.239 1.00 92.69 308 LYS A N 1
ATOM 2482 C CA . LYS A 1 308 ? 7.673 -11.872 -17.609 1.00 92.69 308 LYS A CA 1
ATOM 2483 C C . LYS A 1 308 ? 7.096 -10.481 -17.891 1.00 92.69 308 LYS A C 1
ATOM 2485 O O . LYS A 1 308 ? 7.483 -9.856 -18.872 1.00 92.69 308 LYS A O 1
ATOM 2490 N N . ASP A 1 309 ? 6.215 -9.982 -17.023 1.00 91.50 309 ASP A N 1
ATOM 2491 C CA . ASP A 1 309 ? 5.578 -8.670 -17.210 1.00 91.50 309 ASP A CA 1
ATOM 2492 C C . ASP A 1 309 ? 6.620 -7.540 -17.232 1.00 91.50 309 ASP A C 1
ATOM 2494 O O . ASP A 1 309 ? 6.596 -6.676 -18.114 1.00 91.50 309 ASP A O 1
ATOM 2498 N N . ALA A 1 310 ? 7.595 -7.597 -16.317 1.00 93.44 310 ALA A N 1
ATOM 2499 C CA . ALA A 1 310 ? 8.674 -6.618 -16.250 1.00 93.44 310 ALA A CA 1
ATOM 2500 C C . ALA A 1 310 ? 9.552 -6.639 -17.516 1.00 93.44 310 ALA A C 1
ATOM 2502 O O . ALA A 1 310 ? 9.894 -5.581 -18.054 1.00 93.44 310 ALA A O 1
ATOM 2503 N N . VAL A 1 311 ? 9.896 -7.831 -18.024 1.00 96.12 311 VAL A N 1
ATOM 2504 C CA . VAL A 1 311 ? 10.698 -7.991 -19.250 1.00 96.12 311 VAL A CA 1
ATOM 2505 C C . VAL A 1 311 ? 9.936 -7.523 -20.489 1.00 96.12 311 VAL A C 1
ATOM 2507 O O . VAL A 1 311 ? 10.518 -6.855 -21.348 1.00 96.12 311 VAL A O 1
ATOM 2510 N N . GLU A 1 312 ? 8.631 -7.791 -20.584 1.00 95.81 312 GLU A N 1
ATOM 2511 C CA . GLU A 1 312 ? 7.800 -7.284 -21.681 1.00 95.81 312 GLU A CA 1
ATOM 2512 C C . GLU A 1 312 ? 7.782 -5.750 -21.725 1.00 95.81 312 GLU A C 1
ATOM 2514 O O . GLU A 1 312 ? 7.875 -5.153 -22.802 1.00 95.81 312 GLU A O 1
ATOM 2519 N N . ILE A 1 313 ? 7.689 -5.102 -20.562 1.00 95.75 313 ILE A N 1
ATOM 2520 C CA . ILE A 1 313 ? 7.708 -3.640 -20.444 1.00 95.75 313 ILE A CA 1
ATOM 2521 C C . ILE A 1 313 ? 9.088 -3.074 -20.786 1.00 95.75 313 ILE A C 1
ATOM 2523 O O . ILE A 1 313 ? 9.175 -2.110 -21.550 1.00 95.75 313 ILE A O 1
ATOM 2527 N N . PHE A 1 314 ? 10.162 -3.690 -20.285 1.00 97.00 314 PHE A N 1
ATOM 2528 C CA . PHE A 1 314 ? 11.526 -3.317 -20.658 1.00 97.00 314 PHE A CA 1
ATOM 2529 C C . PHE A 1 314 ? 11.731 -3.397 -22.176 1.00 97.00 314 PHE A C 1
ATOM 2531 O O . PHE A 1 314 ? 12.195 -2.438 -22.790 1.00 97.00 314 PHE A O 1
ATOM 2538 N N . THR A 1 315 ? 11.302 -4.495 -22.797 1.00 96.88 315 THR A N 1
ATOM 2539 C CA . THR A 1 315 ? 11.419 -4.719 -24.244 1.00 96.88 315 THR A CA 1
ATOM 2540 C C . THR A 1 315 ? 10.619 -3.699 -25.050 1.00 96.88 315 THR A C 1
ATOM 2542 O O . THR A 1 315 ? 11.101 -3.171 -26.054 1.00 96.88 315 THR A O 1
ATOM 2545 N N . LEU A 1 316 ? 9.397 -3.384 -24.607 1.00 96.88 316 LEU A N 1
ATOM 2546 C CA . LEU A 1 316 ? 8.568 -2.347 -25.216 1.00 96.88 316 LEU A CA 1
ATOM 2547 C C . LEU A 1 316 ? 9.280 -0.987 -25.204 1.00 96.88 316 LEU A C 1
ATOM 2549 O O . LEU A 1 316 ? 9.322 -0.310 -26.235 1.00 96.88 316 LEU A O 1
ATOM 2553 N N . LEU A 1 317 ? 9.842 -0.590 -24.061 1.00 95.50 317 LEU A N 1
ATOM 2554 C CA . LEU A 1 317 ? 10.515 0.699 -23.898 1.00 95.50 317 LEU A CA 1
ATOM 2555 C C . LEU A 1 317 ? 11.851 0.755 -24.649 1.00 95.50 317 LEU A C 1
ATOM 2557 O O . LEU A 1 317 ? 12.123 1.770 -25.285 1.00 95.50 317 LEU A O 1
ATOM 2561 N N . LEU A 1 318 ? 12.625 -0.336 -24.670 1.00 95.69 318 LEU A N 1
ATOM 2562 C CA . LEU A 1 318 ? 13.839 -0.470 -25.484 1.00 95.69 318 LEU A CA 1
ATOM 2563 C C . LEU A 1 318 ? 13.539 -0.230 -26.964 1.00 95.69 318 LEU A C 1
ATOM 2565 O O . LEU A 1 318 ? 14.109 0.670 -27.577 1.00 95.69 318 LEU A O 1
ATOM 2569 N N . ASN A 1 319 ? 12.589 -0.978 -27.524 1.00 94.69 319 ASN A N 1
ATOM 2570 C CA . ASN A 1 319 ? 12.230 -0.860 -28.937 1.00 94.69 319 ASN A CA 1
ATOM 2571 C C . ASN A 1 319 ? 11.632 0.511 -29.270 1.00 94.69 319 ASN A C 1
ATOM 2573 O O . ASN A 1 319 ? 11.883 1.064 -30.340 1.00 94.69 319 ASN A O 1
ATOM 2577 N N . THR A 1 320 ? 10.844 1.079 -28.357 1.00 93.94 320 THR A N 1
ATOM 2578 C CA . THR A 1 320 ? 10.288 2.425 -28.527 1.00 93.94 320 THR A CA 1
ATOM 2579 C C . THR A 1 320 ? 11.394 3.468 -28.555 1.00 93.94 320 THR A C 1
ATOM 2581 O O . THR A 1 320 ? 11.393 4.335 -29.429 1.00 93.94 320 THR A O 1
ATOM 2584 N N . GLN A 1 321 ? 12.357 3.376 -27.641 1.00 90.62 321 GLN A N 1
ATOM 2585 C CA . GLN A 1 321 ? 13.471 4.304 -27.617 1.00 90.62 321 GLN A CA 1
ATOM 2586 C C . GLN A 1 321 ? 14.326 4.174 -28.874 1.00 90.62 321 GLN A C 1
ATOM 2588 O O . GLN A 1 321 ? 14.617 5.192 -29.483 1.00 90.62 321 GLN A O 1
ATOM 2593 N N . LEU A 1 322 ? 14.648 2.961 -29.329 1.00 91.00 322 LEU A N 1
ATOM 2594 C CA . LEU A 1 322 ? 15.444 2.759 -30.545 1.00 91.00 322 LEU A CA 1
ATOM 2595 C C . LEU A 1 322 ? 14.810 3.393 -31.793 1.00 91.00 322 LEU A C 1
ATOM 2597 O O . LEU A 1 322 ? 15.522 3.929 -32.638 1.00 91.00 322 LEU A O 1
ATOM 2601 N N . ARG A 1 323 ? 13.474 3.409 -31.887 1.00 91.19 323 ARG A N 1
ATOM 2602 C CA . ARG A 1 323 ? 12.757 4.079 -32.987 1.00 91.19 323 ARG A CA 1
ATOM 2603 C C . ARG A 1 323 ? 12.834 5.603 -32.930 1.00 91.19 323 ARG A C 1
ATOM 2605 O O . ARG A 1 323 ? 12.815 6.243 -33.975 1.00 91.19 323 ARG A O 1
ATOM 2612 N N . ASN A 1 324 ? 12.861 6.184 -31.731 1.00 88.06 324 ASN A N 1
ATOM 2613 C CA . ASN A 1 324 ? 12.779 7.636 -31.539 1.00 88.06 324 ASN A CA 1
ATOM 2614 C C . ASN A 1 324 ? 14.152 8.295 -31.326 1.00 88.06 324 ASN A C 1
ATOM 2616 O O . ASN A 1 324 ? 14.350 9.448 -31.700 1.00 88.06 324 ASN A O 1
ATOM 2620 N N . GLN A 1 325 ? 15.095 7.568 -30.734 1.00 80.81 325 GLN A N 1
ATOM 2621 C CA . GLN A 1 325 ? 16.462 7.978 -30.440 1.00 80.81 325 GLN A CA 1
ATOM 2622 C C . GLN A 1 325 ? 17.380 6.740 -30.501 1.00 80.81 325 GLN A C 1
ATOM 2624 O O . GLN A 1 325 ? 17.603 6.076 -29.486 1.00 80.81 325 GLN A O 1
ATOM 2629 N N . PRO A 1 326 ? 17.924 6.410 -31.688 1.00 72.56 326 PRO A N 1
ATOM 2630 C CA . PRO A 1 326 ? 18.562 5.114 -31.949 1.00 72.56 326 PRO A CA 1
ATOM 2631 C C . PRO A 1 326 ? 19.892 4.902 -31.214 1.00 72.56 326 PRO A C 1
ATOM 2633 O O . PRO A 1 326 ? 20.376 3.778 -31.123 1.00 72.56 326 PRO A O 1
ATOM 2636 N N . ASN A 1 327 ? 20.486 5.963 -30.666 1.00 80.56 327 ASN A N 1
ATOM 2637 C CA . ASN A 1 327 ? 21.797 5.899 -30.032 1.00 80.56 327 ASN A CA 1
ATOM 2638 C C . ASN A 1 327 ? 21.661 5.648 -28.527 1.00 80.56 327 ASN A C 1
ATOM 2640 O O . ASN A 1 327 ? 21.564 6.593 -27.742 1.00 80.56 327 ASN A O 1
ATOM 2644 N N . ILE A 1 328 ? 21.687 4.375 -28.130 1.00 87.19 328 ILE A N 1
ATOM 2645 C CA . ILE A 1 328 ? 21.857 3.966 -26.730 1.00 87.19 328 ILE A CA 1
ATOM 2646 C C . ILE A 1 328 ? 23.349 3.681 -26.489 1.00 87.19 328 ILE A C 1
ATOM 2648 O O . ILE A 1 328 ? 23.931 2.886 -27.232 1.00 87.19 328 ILE A O 1
ATOM 2652 N N . PRO A 1 329 ? 23.993 4.297 -25.480 1.00 90.38 329 PRO A N 1
ATOM 2653 C CA . PRO A 1 329 ? 25.400 4.037 -25.185 1.00 90.38 329 PRO A CA 1
ATOM 2654 C C . PRO A 1 329 ? 25.663 2.580 -24.779 1.00 90.38 329 PRO A C 1
ATOM 2656 O O . PRO A 1 329 ? 25.000 2.053 -23.885 1.00 90.38 329 PRO A O 1
ATOM 2659 N N . ASP A 1 330 ? 26.708 1.962 -25.341 1.00 91.38 330 ASP A N 1
ATOM 2660 C CA . ASP A 1 330 ? 27.117 0.586 -25.003 1.00 91.38 330 ASP A CA 1
ATOM 2661 C C . ASP A 1 330 ? 27.358 0.389 -23.506 1.00 91.38 330 ASP A C 1
ATOM 2663 O O . ASP A 1 330 ? 26.975 -0.622 -22.921 1.00 91.38 330 ASP A O 1
ATOM 2667 N N . ARG A 1 331 ? 27.949 1.405 -22.865 1.00 90.56 331 ARG A N 1
ATOM 2668 C CA . ARG A 1 331 ? 28.188 1.412 -21.423 1.00 90.56 331 ARG A CA 1
ATOM 2669 C C . ARG A 1 331 ? 26.889 1.268 -20.626 1.00 90.56 331 ARG A C 1
ATOM 2671 O O . ARG A 1 331 ? 26.887 0.548 -19.636 1.00 90.56 331 ARG A O 1
ATOM 2678 N N . GLN A 1 332 ? 25.804 1.918 -21.052 1.00 92.31 332 GLN A N 1
ATOM 2679 C CA . GLN A 1 332 ? 24.513 1.789 -20.379 1.00 92.31 332 GLN A CA 1
ATOM 2680 C C . GLN A 1 332 ? 23.956 0.369 -20.533 1.00 92.31 332 GLN A C 1
ATOM 2682 O O . GLN A 1 332 ? 23.479 -0.207 -19.559 1.00 92.31 332 GLN A O 1
ATOM 2687 N N . LEU A 1 333 ? 24.024 -0.202 -21.740 1.00 93.75 333 LEU A N 1
ATOM 2688 C CA . LEU A 1 333 ? 23.564 -1.573 -21.992 1.00 93.75 333 LEU A CA 1
ATOM 2689 C C . LEU A 1 333 ? 24.364 -2.594 -21.175 1.00 93.75 333 LEU A C 1
ATOM 2691 O O . LEU A 1 333 ? 23.790 -3.545 -20.651 1.00 93.75 333 LEU A O 1
ATOM 2695 N N . TRP A 1 334 ? 25.670 -2.366 -21.020 1.00 94.00 334 TRP A N 1
ATOM 2696 C CA . TRP A 1 334 ? 26.521 -3.167 -20.147 1.00 94.00 334 TRP A CA 1
ATOM 2697 C C . TRP A 1 334 ? 26.127 -3.050 -18.676 1.00 94.00 334 TRP A C 1
ATOM 2699 O O . TRP A 1 334 ? 25.913 -4.081 -18.055 1.00 94.00 334 TRP A O 1
ATOM 2709 N N . GLU A 1 335 ? 25.982 -1.838 -18.132 1.00 91.81 335 GLU A N 1
ATOM 2710 C CA . GLU A 1 335 ? 25.559 -1.628 -16.735 1.00 91.81 335 GLU A CA 1
ATOM 2711 C C . GLU A 1 335 ? 24.199 -2.313 -16.468 1.00 91.81 335 GLU A C 1
ATOM 2713 O O . GLU A 1 335 ? 24.032 -3.026 -15.481 1.00 91.81 335 GLU A O 1
ATOM 2718 N N . ILE A 1 336 ? 23.246 -2.215 -17.402 1.00 94.00 336 ILE A N 1
ATOM 2719 C CA . ILE A 1 336 ? 21.956 -2.916 -17.305 1.00 94.00 336 ILE A CA 1
ATOM 2720 C C . ILE A 1 336 ? 22.139 -4.444 -17.302 1.00 94.00 336 ILE A C 1
ATOM 2722 O O . ILE A 1 336 ? 21.639 -5.127 -16.408 1.00 94.00 336 ILE A O 1
ATOM 2726 N N . ALA A 1 337 ? 22.847 -5.002 -18.286 1.00 93.69 337 ALA A N 1
ATOM 2727 C CA . ALA A 1 337 ? 22.978 -6.451 -18.428 1.00 93.69 337 ALA A CA 1
ATOM 2728 C C . ALA A 1 337 ? 23.840 -7.089 -17.323 1.00 93.69 337 ALA A C 1
ATOM 2730 O O . ALA A 1 337 ? 23.552 -8.200 -16.877 1.00 93.69 337 ALA A O 1
ATOM 2731 N N . ALA A 1 338 ? 24.896 -6.398 -16.890 1.00 90.31 338 ALA A N 1
ATOM 2732 C CA . ALA A 1 338 ? 25.876 -6.909 -15.941 1.00 90.31 338 ALA A CA 1
ATOM 2733 C C . ALA A 1 338 ? 25.488 -6.680 -14.473 1.00 90.31 338 ALA A C 1
ATOM 2735 O O . ALA A 1 338 ? 25.894 -7.488 -13.634 1.00 90.31 338 ALA A O 1
ATOM 2736 N N . ASP A 1 339 ? 24.699 -5.641 -14.168 1.00 87.56 339 ASP A N 1
ATOM 2737 C CA . ASP A 1 339 ? 24.353 -5.282 -12.787 1.00 87.56 339 ASP A CA 1
ATOM 2738 C C . ASP A 1 339 ? 22.851 -5.400 -12.490 1.00 87.56 339 ASP A C 1
ATOM 2740 O O . ASP A 1 339 ? 22.473 -5.942 -11.451 1.00 87.56 339 ASP A O 1
ATOM 2744 N N . GLU A 1 340 ? 21.972 -4.926 -13.379 1.00 89.38 340 GLU A N 1
ATOM 2745 C CA . GLU A 1 340 ? 20.520 -4.941 -13.130 1.00 89.38 340 GLU A CA 1
ATOM 2746 C C . GLU A 1 340 ? 19.896 -6.317 -13.422 1.00 89.38 340 GLU A C 1
ATOM 2748 O O . GLU A 1 340 ? 19.065 -6.813 -12.659 1.00 89.38 340 GLU A O 1
ATOM 2753 N N . PHE A 1 341 ? 20.327 -6.983 -14.497 1.00 92.94 341 PHE A N 1
ATOM 2754 C CA . PHE A 1 341 ? 19.835 -8.317 -14.886 1.00 92.94 341 PHE A CA 1
ATOM 2755 C C . PHE A 1 341 ? 20.594 -9.462 -14.227 1.00 92.94 341 PHE A C 1
ATOM 2757 O O . PHE A 1 341 ? 20.419 -10.629 -14.583 1.00 92.94 341 PHE A O 1
ATOM 2764 N N . TYR A 1 342 ? 21.425 -9.130 -13.251 1.00 88.06 342 TYR A N 1
ATOM 2765 C CA . TYR A 1 342 ? 22.305 -10.053 -12.582 1.00 88.06 342 TYR A CA 1
ATOM 2766 C C . TYR A 1 342 ? 21.960 -10.167 -11.094 1.00 88.06 342 TYR A C 1
ATOM 2768 O O . TYR A 1 342 ? 21.608 -9.189 -10.438 1.00 88.06 342 TYR A O 1
ATOM 2776 N N . ARG A 1 343 ? 22.103 -11.377 -10.545 1.00 80.75 343 ARG A N 1
ATOM 2777 C CA . ARG A 1 343 ? 21.946 -11.662 -9.118 1.00 80.75 343 ARG A CA 1
ATOM 2778 C C . ARG A 1 343 ? 23.180 -12.387 -8.580 1.00 80.75 343 ARG A C 1
ATOM 2780 O O . ARG A 1 343 ? 23.377 -13.572 -8.856 1.00 80.75 343 ARG A O 1
ATOM 2787 N N . SER A 1 344 ? 23.976 -11.689 -7.765 1.00 70.25 344 SER A N 1
ATOM 2788 C CA . SER A 1 344 ? 24.990 -12.284 -6.877 1.00 70.25 344 SER A CA 1
ATOM 2789 C C . SER A 1 344 ? 24.426 -12.401 -5.471 1.00 70.25 344 SER A C 1
ATOM 2791 O O . SER A 1 344 ? 23.812 -11.457 -4.989 1.00 70.25 344 SER A O 1
ATOM 2793 N N . HIS A 1 345 ? 24.763 -13.491 -4.783 1.00 56.44 345 HIS A N 1
ATOM 2794 C CA . HIS A 1 345 ? 24.611 -13.678 -3.334 1.00 56.44 345 HIS A CA 1
ATOM 2795 C C . HIS A 1 345 ? 23.202 -13.992 -2.810 1.00 56.44 345 HIS A C 1
ATOM 2797 O O . HIS A 1 345 ? 22.480 -13.144 -2.298 1.00 56.44 345 HIS A O 1
ATOM 2803 N N . TRP A 1 346 ? 22.899 -15.291 -2.823 1.00 51.34 346 TRP A N 1
ATOM 2804 C CA . TRP A 1 346 ? 22.381 -16.033 -1.667 1.00 51.34 346 TRP A CA 1
ATOM 2805 C C . TRP A 1 346 ? 23.360 -17.198 -1.419 1.00 51.34 346 TRP A C 1
ATOM 2807 O O . TRP A 1 346 ? 23.955 -17.659 -2.397 1.00 51.34 346 TRP A O 1
ATOM 2817 N N . PRO A 1 347 ? 23.554 -17.702 -0.183 1.00 46.38 347 PRO A N 1
ATOM 2818 C CA . PRO A 1 347 ? 24.660 -18.618 0.134 1.00 46.38 347 PRO A CA 1
ATOM 2819 C C . PRO A 1 347 ? 24.723 -19.913 -0.698 1.00 46.38 347 PRO A C 1
ATOM 2821 O O . PRO A 1 347 ? 25.772 -20.539 -0.740 1.00 46.38 347 PRO A O 1
ATOM 2824 N N . ASN A 1 348 ? 23.642 -20.306 -1.387 1.00 48.78 348 ASN A N 1
ATOM 2825 C CA . ASN A 1 348 ? 23.510 -21.634 -1.995 1.00 48.78 348 ASN A CA 1
ATOM 2826 C C . ASN A 1 348 ? 22.941 -21.655 -3.433 1.00 48.78 348 ASN A C 1
ATOM 2828 O O . ASN A 1 348 ? 22.591 -22.729 -3.914 1.00 48.78 348 ASN A O 1
ATOM 2832 N N . THR A 1 349 ? 22.793 -20.517 -4.129 1.00 54.44 349 THR A N 1
ATOM 2833 C CA . THR A 1 349 ? 22.081 -20.481 -5.436 1.00 54.44 349 THR A CA 1
ATOM 2834 C C . THR A 1 349 ? 22.956 -20.212 -6.661 1.00 54.44 349 THR A C 1
ATOM 2836 O O . THR A 1 349 ? 22.452 -20.290 -7.779 1.00 54.44 349 THR A O 1
ATOM 2839 N N . GLY A 1 350 ? 24.245 -19.909 -6.474 1.00 64.25 350 GLY A N 1
ATOM 2840 C CA . GLY A 1 350 ? 25.153 -19.549 -7.567 1.00 64.25 350 GLY A CA 1
ATOM 2841 C C . GLY A 1 350 ? 24.832 -18.201 -8.228 1.00 64.25 350 GLY A C 1
ATOM 2842 O O . GLY A 1 350 ? 23.863 -17.523 -7.878 1.00 64.25 350 GLY A O 1
ATOM 2843 N N . GLU A 1 351 ? 25.687 -17.801 -9.167 1.00 75.06 351 GLU A N 1
ATOM 2844 C CA . GLU A 1 351 ? 25.509 -16.610 -10.002 1.00 75.06 351 GLU A CA 1
ATOM 2845 C C . GLU A 1 351 ? 24.439 -16.866 -11.072 1.00 75.06 351 GLU A C 1
ATOM 2847 O O . GLU A 1 351 ? 24.509 -17.869 -11.786 1.00 75.06 351 GLU A O 1
ATOM 2852 N N . ARG A 1 352 ? 23.449 -15.971 -11.207 1.00 85.81 352 ARG A N 1
ATOM 2853 C CA . ARG A 1 352 ? 22.378 -16.130 -12.202 1.00 85.81 352 ARG A CA 1
ATOM 2854 C C . ARG A 1 352 ? 22.033 -14.819 -12.901 1.00 85.81 352 ARG A C 1
ATOM 2856 O O . ARG A 1 352 ? 22.020 -13.760 -12.274 1.00 85.81 352 ARG A O 1
ATOM 2863 N N . PHE A 1 353 ? 21.689 -14.931 -14.181 1.00 90.12 353 PHE A N 1
ATOM 2864 C CA . PHE A 1 353 ? 21.176 -13.845 -15.006 1.00 90.12 353 PHE A CA 1
ATOM 2865 C C . PHE A 1 353 ? 19.693 -14.006 -15.321 1.00 90.12 353 PHE A C 1
ATOM 2867 O O . PHE A 1 353 ? 19.130 -15.105 -15.272 1.00 90.12 353 PHE A O 1
ATOM 2874 N N . ASN A 1 354 ? 19.075 -12.886 -15.673 1.00 92.62 354 ASN A N 1
ATO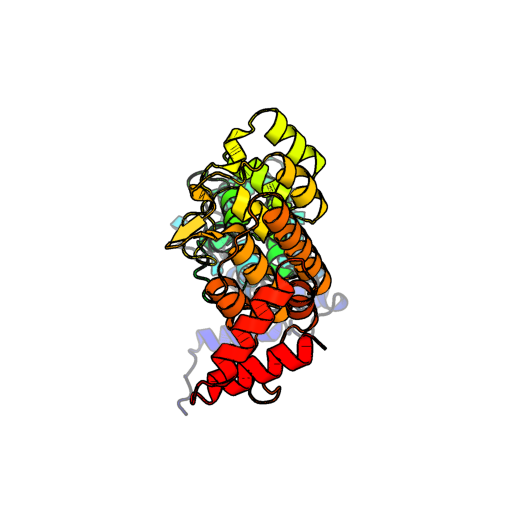M 2875 C CA . ASN A 1 354 ? 17.780 -12.849 -16.317 1.00 92.62 354 ASN A CA 1
ATOM 2876 C C . ASN A 1 354 ? 17.949 -12.996 -17.836 1.00 92.62 354 ASN A C 1
ATOM 2878 O O . ASN A 1 354 ? 18.018 -12.010 -18.570 1.00 92.62 354 ASN A O 1
ATOM 2882 N N . ASP A 1 355 ? 18.045 -14.245 -18.294 1.00 94.12 355 ASP A N 1
ATOM 2883 C CA . ASP A 1 355 ? 18.355 -14.565 -19.693 1.00 94.12 355 ASP A CA 1
ATOM 2884 C C . ASP A 1 355 ? 17.339 -13.958 -20.676 1.00 94.12 355 ASP A C 1
ATOM 2886 O O . ASP A 1 355 ? 17.713 -13.502 -21.753 1.00 94.12 355 ASP A O 1
ATOM 2890 N N . GLU A 1 356 ? 16.057 -13.893 -20.304 1.00 95.38 356 GLU A N 1
ATOM 2891 C CA . GLU A 1 356 ? 14.995 -13.322 -21.145 1.00 95.38 356 GLU A CA 1
ATOM 2892 C C . GLU A 1 356 ? 15.174 -11.808 -21.348 1.00 95.38 356 GLU A C 1
ATOM 2894 O O . GLU A 1 356 ? 15.049 -11.296 -22.465 1.00 95.38 356 GLU A O 1
ATOM 2899 N N . ALA A 1 357 ? 15.551 -11.093 -20.286 1.00 95.88 357 ALA A N 1
ATOM 2900 C CA . ALA A 1 357 ? 15.848 -9.666 -20.351 1.00 95.88 357 ALA A CA 1
ATOM 2901 C C . ALA A 1 357 ? 17.093 -9.385 -21.210 1.00 95.88 357 ALA A C 1
ATOM 2903 O O . ALA A 1 357 ? 17.088 -8.473 -22.038 1.00 95.88 357 ALA A O 1
ATOM 2904 N N . ILE A 1 358 ? 18.139 -10.208 -21.072 1.00 96.50 358 ILE A N 1
ATOM 2905 C CA . ILE A 1 358 ? 19.357 -10.103 -21.889 1.00 96.50 358 ILE A CA 1
ATOM 2906 C C . ILE A 1 358 ? 19.046 -10.376 -23.364 1.00 96.50 358 ILE A C 1
ATOM 2908 O O . ILE A 1 358 ? 19.419 -9.576 -24.221 1.00 96.50 358 ILE A O 1
ATOM 2912 N N . ARG A 1 359 ? 18.291 -11.439 -23.673 1.00 96.25 359 ARG A N 1
ATOM 2913 C CA . ARG A 1 359 ? 17.846 -11.753 -25.045 1.00 96.25 359 ARG A CA 1
ATOM 2914 C C . ARG A 1 359 ? 17.091 -10.606 -25.693 1.00 96.25 359 ARG A C 1
ATOM 2916 O O . ARG A 1 359 ? 17.252 -10.374 -26.888 1.00 96.25 359 ARG A O 1
ATOM 2923 N N . SER A 1 360 ? 16.306 -9.874 -24.910 1.00 95.94 360 SER A N 1
ATOM 2924 C CA . SER A 1 360 ? 15.574 -8.703 -25.394 1.00 95.94 360 SER A CA 1
ATOM 2925 C C . SER A 1 360 ? 16.514 -7.599 -25.895 1.00 95.94 360 SER A C 1
ATOM 2927 O O . SER A 1 360 ? 16.182 -6.916 -26.859 1.00 95.94 360 SER A O 1
ATOM 2929 N N . ILE A 1 361 ? 17.715 -7.466 -25.316 1.00 96.00 361 ILE A N 1
ATOM 2930 C CA . ILE A 1 361 ? 18.773 -6.588 -25.839 1.00 96.00 361 ILE A CA 1
ATOM 2931 C C . ILE A 1 361 ? 19.428 -7.222 -27.072 1.00 96.00 361 ILE A C 1
ATOM 2933 O O . ILE A 1 361 ? 19.479 -6.582 -28.123 1.00 96.00 361 ILE A O 1
ATOM 2937 N N . CYS A 1 362 ? 19.902 -8.472 -26.979 1.00 95.38 362 CYS A N 1
ATOM 2938 C CA . CYS A 1 362 ? 20.697 -9.097 -28.048 1.00 95.38 362 CYS A CA 1
ATOM 2939 C C . CYS A 1 362 ? 19.922 -9.263 -29.368 1.00 95.38 362 CYS A C 1
ATOM 2941 O O . CYS A 1 362 ? 20.529 -9.236 -30.435 1.00 95.38 362 CYS A O 1
ATOM 2943 N N . HIS A 1 363 ? 18.596 -9.420 -29.304 1.00 94.44 363 HIS A N 1
ATOM 2944 C CA . HIS A 1 363 ? 17.723 -9.587 -30.472 1.00 94.44 363 HIS A CA 1
ATOM 2945 C C . HIS A 1 363 ? 17.002 -8.304 -30.911 1.00 94.44 363 HIS A C 1
ATOM 2947 O O . HIS A 1 363 ? 16.160 -8.353 -31.804 1.00 94.44 363 HIS A O 1
ATOM 2953 N N . SER A 1 364 ? 17.307 -7.163 -30.292 1.00 93.62 364 SER A N 1
ATOM 2954 C CA . SER A 1 364 ? 16.827 -5.856 -30.754 1.00 93.62 364 SER A CA 1
ATOM 2955 C C . SER A 1 364 ? 17.733 -5.279 -31.849 1.00 93.62 364 SER A C 1
ATOM 2957 O O . SER A 1 364 ? 18.830 -5.785 -32.094 1.00 93.62 364 SER A O 1
ATOM 2959 N N . ASP A 1 365 ? 17.320 -4.167 -32.463 1.00 92.38 365 ASP A N 1
ATOM 2960 C CA . ASP A 1 365 ? 18.094 -3.489 -33.516 1.00 92.38 365 ASP A CA 1
ATOM 2961 C C . ASP A 1 365 ? 19.493 -3.031 -33.045 1.00 92.38 365 ASP A C 1
ATOM 2963 O O . ASP A 1 365 ? 20.408 -2.893 -33.858 1.00 92.38 365 ASP A O 1
ATOM 2967 N N . ILE A 1 366 ? 19.693 -2.840 -31.732 1.00 92.94 366 ILE A N 1
ATOM 2968 C CA . ILE A 1 366 ? 20.992 -2.473 -31.138 1.00 92.94 366 ILE A CA 1
ATOM 2969 C C . ILE A 1 366 ? 21.849 -3.693 -30.752 1.00 92.94 366 ILE A C 1
ATOM 2971 O O . ILE A 1 366 ? 23.020 -3.551 -30.399 1.00 92.94 366 ILE A O 1
ATOM 2975 N N . GLY A 1 367 ? 21.302 -4.907 -30.854 1.00 93.19 367 GLY A N 1
ATOM 2976 C CA . GLY A 1 367 ? 21.957 -6.158 -30.469 1.00 93.19 367 GLY A CA 1
ATOM 2977 C C . GLY A 1 367 ? 23.335 -6.380 -31.108 1.00 93.19 367 GLY A C 1
ATOM 2978 O O . GLY A 1 367 ? 24.298 -6.629 -30.380 1.00 93.19 367 GLY A O 1
ATOM 2979 N N . PRO A 1 368 ? 23.501 -6.220 -32.438 1.00 94.19 368 PRO A N 1
ATOM 2980 C CA . PRO A 1 368 ? 24.805 -6.370 -33.089 1.00 94.19 368 PRO A CA 1
ATOM 2981 C C . PRO A 1 368 ? 25.860 -5.355 -32.623 1.00 94.19 368 PRO A C 1
ATOM 2983 O O . PRO A 1 368 ? 27.057 -5.647 -32.627 1.00 94.19 368 PRO A O 1
ATOM 2986 N N . GLN A 1 369 ? 25.448 -4.143 -32.237 1.00 93.62 369 GLN A N 1
ATOM 2987 C CA . GLN A 1 369 ? 26.354 -3.162 -31.634 1.00 93.62 369 GLN A CA 1
ATOM 2988 C C . GLN A 1 369 ? 26.792 -3.638 -30.248 1.00 93.62 369 GLN A C 1
ATOM 2990 O O . GLN A 1 369 ? 27.992 -3.742 -29.991 1.00 93.62 369 GLN A O 1
ATOM 2995 N N . PHE A 1 370 ? 25.827 -4.007 -29.407 1.00 94.56 370 PHE A N 1
ATOM 2996 C CA . PHE A 1 370 ? 26.083 -4.462 -28.048 1.00 94.56 370 PHE A CA 1
ATOM 2997 C C . PHE A 1 370 ? 26.990 -5.701 -28.006 1.00 94.56 370 PHE A C 1
ATOM 2999 O O . PHE A 1 370 ? 27.961 -5.724 -27.257 1.00 94.56 370 PHE A O 1
ATOM 3006 N N . LEU A 1 371 ? 26.756 -6.699 -28.866 1.00 93.94 371 LEU A N 1
ATOM 3007 C CA . LEU A 1 371 ? 27.589 -7.906 -28.934 1.00 93.94 371 LEU A CA 1
ATOM 3008 C C . LEU A 1 371 ? 29.052 -7.602 -29.298 1.00 93.94 371 LEU A C 1
ATOM 3010 O O . LEU A 1 371 ? 29.960 -8.151 -28.677 1.00 93.94 371 LEU A O 1
ATOM 3014 N N . ARG A 1 372 ? 29.304 -6.665 -30.225 1.00 94.06 372 ARG A N 1
ATOM 3015 C CA . ARG A 1 372 ? 30.677 -6.219 -30.545 1.00 94.06 372 ARG A CA 1
ATOM 3016 C C . ARG A 1 372 ? 31.361 -5.546 -29.354 1.00 94.06 372 ARG A C 1
ATOM 3018 O O . ARG A 1 372 ? 32.569 -5.704 -29.159 1.00 94.06 372 ARG A O 1
ATOM 3025 N N . TYR A 1 373 ? 30.603 -4.798 -28.554 1.00 94.12 373 TYR A N 1
ATOM 3026 C CA . TYR A 1 373 ? 31.116 -4.213 -27.320 1.00 94.12 373 TYR A CA 1
ATOM 3027 C C . TYR A 1 373 ? 31.463 -5.295 -26.287 1.00 94.12 373 TYR A C 1
ATOM 3029 O O . TYR A 1 373 ? 32.556 -5.274 -25.720 1.00 94.12 373 TYR A O 1
ATOM 3037 N N . ILE A 1 374 ? 30.594 -6.296 -26.115 1.00 94.00 374 ILE A N 1
ATOM 3038 C CA . ILE A 1 374 ? 30.835 -7.454 -25.243 1.00 94.00 374 ILE A CA 1
ATOM 3039 C C . ILE A 1 374 ? 32.101 -8.223 -25.659 1.00 94.00 374 ILE A C 1
ATOM 3041 O O . ILE A 1 374 ? 32.927 -8.539 -24.805 1.00 94.00 374 ILE A O 1
ATOM 3045 N N . ASP A 1 375 ? 32.326 -8.448 -26.956 1.00 90.94 375 ASP A N 1
ATOM 3046 C CA . ASP A 1 375 ? 33.558 -9.075 -27.467 1.00 90.94 375 ASP A CA 1
ATOM 3047 C C . ASP A 1 375 ? 34.826 -8.255 -27.187 1.00 90.94 375 ASP A C 1
ATOM 3049 O O . ASP A 1 375 ? 35.928 -8.800 -27.085 1.00 90.94 375 ASP A O 1
ATOM 3053 N N . THR A 1 376 ? 34.690 -6.935 -27.057 1.00 91.25 376 THR A N 1
ATOM 3054 C CA . THR A 1 376 ? 35.805 -6.059 -26.681 1.00 91.25 376 THR A CA 1
ATOM 3055 C C . THR A 1 376 ? 36.117 -6.179 -25.189 1.00 91.25 376 THR A C 1
ATOM 3057 O O . THR A 1 376 ? 37.290 -6.206 -24.817 1.00 91.25 376 THR A O 1
ATOM 3060 N N . LEU A 1 377 ? 35.090 -6.303 -24.340 1.00 89.94 377 LEU A N 1
ATOM 3061 C CA . LEU A 1 377 ? 35.249 -6.514 -22.897 1.00 89.94 377 LEU A CA 1
ATOM 3062 C C . LEU A 1 377 ? 35.815 -7.896 -22.549 1.00 89.94 377 LEU A C 1
ATOM 3064 O O . LEU A 1 377 ? 36.502 -8.020 -21.542 1.00 89.94 377 LEU A O 1
ATOM 3068 N N . ASP A 1 378 ? 35.589 -8.910 -23.385 1.00 78.75 378 ASP A N 1
ATOM 3069 C CA . ASP A 1 378 ? 36.126 -10.272 -23.213 1.00 78.75 378 ASP A CA 1
ATOM 3070 C C . ASP A 1 378 ? 37.668 -10.314 -23.181 1.00 78.75 378 ASP A C 1
ATOM 3072 O O . ASP A 1 378 ? 38.284 -11.198 -22.594 1.00 78.75 378 ASP A O 1
ATOM 3076 N N . LYS A 1 379 ? 38.316 -9.307 -23.781 1.00 81.31 379 LYS A N 1
ATOM 3077 C CA . LYS A 1 379 ? 39.779 -9.144 -23.789 1.00 81.31 379 LYS A CA 1
ATOM 3078 C C . LYS A 1 379 ? 40.329 -8.518 -22.498 1.00 81.31 379 LYS A C 1
ATOM 3080 O O . LYS A 1 379 ? 41.518 -8.222 -22.432 1.00 81.31 379 LYS A O 1
ATOM 3085 N N . ASN A 1 380 ? 39.476 -8.255 -21.506 1.00 77.62 380 ASN A N 1
ATOM 3086 C CA . ASN A 1 380 ? 39.848 -7.687 -20.213 1.00 77.62 380 ASN A CA 1
ATOM 3087 C C . ASN A 1 380 ? 40.315 -8.790 -19.251 1.00 77.62 380 ASN A C 1
ATOM 3089 O O . ASN A 1 380 ? 39.662 -9.822 -19.134 1.00 77.62 380 ASN A O 1
ATOM 3093 N N . ASP A 1 381 ? 41.399 -8.558 -18.508 1.00 77.12 381 ASP A N 1
ATOM 3094 C CA . ASP A 1 381 ? 41.948 -9.530 -17.550 1.00 77.12 381 ASP A CA 1
ATOM 3095 C C . ASP A 1 381 ? 41.169 -9.627 -16.224 1.00 77.12 381 ASP A C 1
ATOM 3097 O O . ASP A 1 381 ? 41.482 -10.461 -15.376 1.00 77.12 381 ASP A O 1
ATOM 3101 N N . ASN A 1 382 ? 40.135 -8.807 -16.021 1.00 88.81 382 ASN A N 1
ATOM 3102 C CA . ASN A 1 382 ? 39.305 -8.862 -14.823 1.00 88.81 382 ASN A CA 1
ATOM 3103 C C . ASN A 1 382 ? 38.344 -10.068 -14.851 1.00 88.81 382 ASN A C 1
ATOM 3105 O O . ASN A 1 382 ? 37.378 -10.096 -15.613 1.00 88.81 382 ASN A O 1
ATOM 3109 N N . GLU A 1 383 ? 38.568 -11.034 -13.961 1.00 83.69 383 GLU A N 1
ATOM 3110 C CA . GLU A 1 383 ? 37.775 -12.269 -13.869 1.00 83.69 383 GLU A CA 1
ATOM 3111 C C . GLU A 1 383 ? 36.271 -12.038 -13.630 1.00 83.69 383 GLU A C 1
ATOM 3113 O O . GLU A 1 383 ? 35.441 -12.771 -14.170 1.00 83.69 383 GLU A O 1
ATOM 3118 N N . ALA A 1 384 ? 35.883 -10.988 -12.895 1.00 83.50 384 ALA A N 1
ATOM 3119 C CA . ALA A 1 384 ? 34.468 -10.662 -12.704 1.00 83.50 384 ALA A CA 1
ATOM 3120 C C . ALA A 1 384 ? 33.819 -10.187 -14.015 1.00 83.50 384 ALA A C 1
ATOM 3122 O O . ALA A 1 384 ? 32.694 -10.579 -14.332 1.00 83.50 384 ALA A O 1
ATOM 3123 N N . VAL A 1 385 ? 34.546 -9.395 -14.811 1.00 86.25 385 VAL A N 1
ATOM 3124 C CA . VAL A 1 385 ? 34.100 -8.963 -16.144 1.00 86.25 385 VAL A CA 1
ATOM 3125 C C . VAL A 1 385 ? 33.995 -10.162 -17.086 1.00 86.25 385 VAL A C 1
ATOM 3127 O O . VAL A 1 385 ? 32.976 -10.294 -17.760 1.00 86.25 385 VAL A O 1
ATOM 3130 N N . LYS A 1 386 ? 34.971 -11.081 -17.087 1.00 87.75 386 LYS A N 1
ATOM 3131 C CA . LYS A 1 386 ? 34.919 -12.304 -17.910 1.00 87.75 386 LYS A CA 1
ATOM 3132 C C . LYS A 1 386 ? 33.735 -13.203 -17.552 1.00 87.75 386 LYS A C 1
ATOM 3134 O O . LYS A 1 386 ? 33.029 -13.661 -18.451 1.00 87.75 386 LYS A O 1
ATOM 3139 N N . SER A 1 387 ? 33.472 -13.418 -16.257 1.00 86.38 387 SER A N 1
ATOM 3140 C CA . SER A 1 387 ? 32.291 -14.173 -15.805 1.00 86.38 387 SER A CA 1
ATOM 3141 C C . SER A 1 387 ? 31.002 -13.536 -16.337 1.00 86.38 387 SER A C 1
ATOM 3143 O O . SER A 1 387 ? 30.151 -14.213 -16.923 1.00 86.38 387 SER A O 1
ATOM 3145 N N . ARG A 1 388 ? 30.892 -12.204 -16.222 1.00 90.12 388 ARG A N 1
ATOM 3146 C CA . ARG A 1 388 ? 29.744 -11.440 -16.721 1.00 90.12 388 ARG A CA 1
ATOM 3147 C C . ARG A 1 388 ? 29.557 -11.549 -18.230 1.00 90.12 388 ARG A C 1
ATOM 3149 O O . ARG A 1 388 ? 28.457 -11.853 -18.684 1.00 90.12 388 ARG A O 1
ATOM 3156 N N . VAL A 1 389 ? 30.630 -11.353 -18.992 1.00 92.06 389 VAL A N 1
ATOM 3157 C CA . VAL A 1 389 ? 30.645 -11.490 -20.454 1.00 92.06 389 VAL A CA 1
ATOM 3158 C C . VAL A 1 389 ? 30.198 -12.889 -20.876 1.00 92.06 389 VAL A C 1
ATOM 3160 O O . VAL A 1 389 ? 29.317 -13.015 -21.724 1.00 92.06 389 VAL A O 1
ATOM 3163 N N . SER A 1 390 ? 30.750 -13.934 -20.255 1.00 90.00 390 SER A N 1
ATOM 3164 C CA . SER A 1 390 ? 30.390 -15.326 -20.543 1.00 90.00 390 SER A CA 1
ATOM 3165 C C . SER A 1 390 ? 28.901 -15.595 -20.302 1.00 90.00 390 SER A C 1
ATOM 3167 O O . SER A 1 390 ? 28.218 -16.152 -21.166 1.00 90.00 390 SER A O 1
ATOM 3169 N N . GLY A 1 391 ? 28.366 -15.130 -19.168 1.00 90.00 391 GLY A N 1
ATOM 3170 C CA . GLY A 1 391 ? 26.942 -15.242 -18.849 1.00 90.00 391 GLY A CA 1
ATOM 3171 C C . GLY A 1 391 ? 26.038 -14.535 -19.862 1.00 90.00 391 GLY A C 1
ATOM 3172 O O . GLY A 1 391 ? 25.077 -15.132 -20.345 1.00 90.00 391 GLY A O 1
ATOM 3173 N N . ILE A 1 392 ? 26.385 -13.304 -20.247 1.00 93.06 392 ILE A N 1
ATOM 3174 C CA . ILE A 1 392 ? 25.637 -12.524 -21.245 1.00 93.06 392 ILE A CA 1
ATOM 3175 C C . ILE A 1 392 ? 25.671 -13.210 -22.616 1.00 93.06 392 ILE A C 1
ATOM 3177 O O . ILE A 1 392 ? 24.619 -13.403 -23.223 1.00 93.06 392 ILE A O 1
ATOM 3181 N N . LYS A 1 393 ? 26.851 -13.637 -23.088 1.00 92.75 393 LYS A N 1
ATOM 3182 C CA . LYS A 1 393 ? 26.994 -14.359 -24.364 1.00 92.75 393 LYS A CA 1
ATOM 3183 C C . LYS A 1 393 ? 26.147 -15.627 -24.384 1.00 92.75 393 LYS A C 1
ATOM 3185 O O . LYS A 1 393 ? 25.452 -15.880 -25.362 1.00 92.75 393 LYS A O 1
ATOM 3190 N N . LYS A 1 394 ? 26.163 -16.398 -23.292 1.00 92.44 394 LYS A N 1
ATOM 3191 C CA . LYS A 1 394 ? 25.345 -17.607 -23.158 1.00 92.44 394 LYS A CA 1
ATOM 3192 C C . LYS A 1 394 ? 23.850 -17.298 -23.239 1.00 92.44 394 LYS A C 1
ATOM 3194 O O . LYS A 1 394 ? 23.134 -18.058 -23.873 1.00 92.44 394 LYS A O 1
ATOM 3199 N N . ALA A 1 395 ? 23.388 -16.217 -22.614 1.00 92.44 395 ALA A N 1
ATOM 3200 C CA . ALA A 1 395 ? 21.982 -15.826 -22.660 1.00 92.44 395 ALA A CA 1
ATOM 3201 C C . ALA A 1 395 ? 21.542 -15.353 -24.057 1.00 92.44 395 ALA A C 1
ATOM 3203 O O . ALA A 1 395 ? 20.403 -15.608 -24.442 1.00 92.44 395 ALA A O 1
ATOM 3204 N N . CYS A 1 396 ? 22.420 -14.697 -24.824 1.00 91.06 396 CYS A N 1
ATOM 3205 C CA . CYS A 1 396 ? 22.123 -14.264 -26.195 1.00 91.06 396 CYS A CA 1
ATOM 3206 C C . CYS A 1 396 ? 21.975 -15.425 -27.205 1.00 91.06 396 CYS A C 1
ATOM 3208 O O . CYS A 1 396 ? 21.451 -15.194 -28.293 1.00 91.06 396 CYS A O 1
ATOM 3210 N N . HIS A 1 397 ? 22.444 -16.634 -26.871 1.00 85.44 397 HIS A N 1
ATOM 3211 C CA . HIS A 1 397 ? 22.304 -17.855 -27.675 1.00 85.44 397 HIS A CA 1
ATOM 3212 C C . HIS A 1 397 ? 21.202 -18.777 -27.116 1.00 85.44 397 HIS A C 1
ATOM 3214 O O . HIS A 1 397 ? 20.710 -19.614 -27.904 1.00 85.44 397 HIS A O 1
#

Foldseek 3Di:
DDDPPDDPVRVVLVVLLVVLVQVPDDPVCVVVNVVSLVVDDLLSNLSNLLVNLLVLPGALVVLLVSCVVLNQLQQFSVSDVCCPVVVDDLCRRRQLVNQVSLNLSNNLSNLVSLVPDDPVSLVVVQVSVLPDDCVSLCLCVLQVDQDPDPFAQPDDPPSNLSSLLSCCVSHLQNCADNVGAGSLLSCLLSLPLSVNVSSVVRDDHPDLLSVLSNCQSVQVQVSNLVSCVVPVCQQADWRRRGPPDPDTDGNVLSNLQRGFPSNPVSCLVSDPLPDCVQADDPGAGPSLVSLLLSLLCQVVVSDPDHNVRSLVSSLVVLQSSCVNPVDHDLVNLCCSQLPSQWDDDDPPDDTDGPLSSLLSCLPHPCNVVNLVVLVVQCPDPDPSSVVSSVRSVVSND

Radius of gyration: 28.57 Å; chains: 1; bounding box: 69×43×80 Å